Protein 5WTP (pdb70)

Foldseek 3Di:
DPDLDDDPVLQVVLQVLFQPQDDDPLDQAGDVVNVVSLLVSLVSCVVNQNWAKEKEFFAAPPDDQVSLQVSRQSNQVNSLVSSVVSPRDNVRYHYGYDRNPDFPADSPDDVRRSRRGTIHIGTD/DDDDPVLLVVLFVLQFPWDDDVLAQDTDPVSVVSLLVSLVSVVVCLPWAKEKEFEAAPPDDQVSQQVNRQSNSVNSLVVSVVSPRDNVRYHYGYDYHVDFPADSPDDVRRSRRGTIHIGTD/DLDDDPVLQVVLQVLQQPFDDDVLALDTDPVNVVSLLVNLVSCVSRLPWAKEKEFFAADPDDQVSQQVRRQSNQVSSLVVSVVVPRDSVSYHGGYPRNPDFPADSPDDVRRSSRGTIHIGTD

Structure (mmCIF, N/CA/C/O backbone):
data_5WTP
#
_entry.id   5WTP
#
_cell.length_a   130.366
_cell.length_b   130.366
_cell.length_c   56.531
_cell.angle_alpha   90.00
_cell.angle_beta   90.00
_cell.angle_gamma   90.00
#
_symmetry.space_group_name_H-M   'P 4 21 2'
#
loop_
_entity.id
_entity.type
_entity.pdbx_description
1 polymer 'OmpA family protein'
2 non-polymer 'SULFATE ION'
3 water water
#
loop_
_atom_site.group_PDB
_atom_site.id
_atom_site.type_symbol
_atom_site.label_atom_id
_atom_site.label_alt_id
_atom_site.label_comp_id
_atom_site.label_asym_id
_atom_site.label_entity_id
_atom_site.label_seq_id
_atom_site.pdbx_PDB_ins_code
_atom_site.Cartn_x
_atom_site.Cartn_y
_atom_site.Cartn_z
_atom_site.occupancy
_atom_site.B_iso_or_equiv
_atom_site.auth_seq_id
_atom_site.auth_comp_id
_atom_site.auth_asym_id
_atom_site.auth_atom_id
_atom_site.pdbx_PDB_model_num
ATOM 1 N N . GLY A 1 1 ? 51.874 -36.406 5.193 1.00 50.97 331 GLY A N 1
ATOM 2 C CA . GLY A 1 1 ? 53.231 -36.331 4.684 1.00 55.48 331 GLY A CA 1
ATOM 3 C C . GLY A 1 1 ? 54.254 -36.629 5.763 1.00 52.80 331 GLY A C 1
ATOM 4 O O . GLY A 1 1 ? 53.912 -37.186 6.808 1.00 52.45 331 GLY A O 1
ATOM 5 N N . SER A 1 2 ? 55.506 -36.245 5.524 1.00 40.41 332 SER A N 1
ATOM 6 C CA . SER A 1 2 ? 56.590 -36.590 6.436 1.00 38.09 332 SER A CA 1
ATOM 7 C C . SER A 1 2 ? 56.637 -35.679 7.658 1.00 35.80 332 SER A C 1
ATOM 8 O O . SER A 1 2 ? 57.503 -35.840 8.518 1.00 25.63 332 SER A O 1
ATOM 11 N N . GLU A 1 3 ? 55.717 -34.719 7.727 1.00 27.27 333 GLU A N 1
ATOM 12 C CA . GLU A 1 3 ? 55.615 -33.831 8.883 1.00 25.42 333 GLU A CA 1
ATOM 13 C C . GLU A 1 3 ? 54.374 -34.156 9.698 1.00 28.35 333 GLU A C 1
ATOM 14 O O . GLU A 1 3 ? 53.264 -34.188 9.168 1.00 38.45 333 GLU A O 1
ATOM 20 N N . PHE A 1 4 ? 54.569 -34.396 10.989 1.00 25.41 334 PHE A N 1
ATOM 21 C CA . PHE A 1 4 ? 53.463 -34.683 11.899 1.00 30.88 334 PHE A CA 1
ATOM 22 C C . PHE A 1 4 ? 52.494 -33.503 11.977 1.00 32.51 334 PHE A C 1
ATOM 23 O O . PHE A 1 4 ? 51.274 -33.679 12.010 1.00 27.65 334 PHE A O 1
ATOM 31 N N . GLU A 1 5 ? 53.053 -32.298 11.986 1.00 29.10 335 GLU A N 1
ATOM 32 C CA . GLU A 1 5 ? 52.270 -31.073 12.097 1.00 30.08 335 GLU A CA 1
ATOM 33 C C . GLU A 1 5 ? 52.706 -30.049 11.055 1.00 26.39 335 GLU A C 1
ATOM 34 O O . GLU A 1 5 ? 53.865 -30.034 10.643 1.00 30.10 335 GLU A O 1
ATOM 40 N N . PRO A 1 6 ? 51.776 -29.187 10.622 1.00 26.79 336 PRO A N 1
ATOM 41 C CA . PRO A 1 6 ? 52.156 -28.116 9.697 1.00 26.93 336 PRO A CA 1
ATOM 42 C C . PRO A 1 6 ? 53.202 -27.188 10.319 1.00 28.08 336 PRO A C 1
ATOM 43 O O . PRO A 1 6 ? 53.115 -26.912 11.514 1.00 31.42 336 PRO A O 1
ATOM 47 N N . ASP A 1 7 ? 54.178 -26.730 9.540 1.00 24.63 337 ASP A N 1
ATOM 48 C CA . ASP A 1 7 ? 55.150 -25.772 10.065 1.00 31.28 337 ASP A CA 1
ATOM 49 C C . ASP A 1 7 ? 54.501 -24.393 10.189 1.00 31.07 337 ASP A C 1
ATOM 50 O O . ASP A 1 7 ? 53.320 -24.237 9.889 1.00 28.20 337 ASP A O 1
ATOM 55 N N . GLU A 1 8 ? 55.270 -23.401 10.631 1.00 32.36 338 GLU A N 1
ATOM 56 C CA . GLU A 1 8 ? 54.721 -22.070 10.883 1.00 35.91 338 GLU A CA 1
ATOM 57 C C . GLU A 1 8 ? 54.135 -21.440 9.619 1.00 32.91 338 GLU A C 1
ATOM 58 O O . GLU A 1 8 ? 53.045 -20.870 9.648 1.00 29.66 338 GLU A O 1
ATOM 64 N N . LYS A 1 9 ? 54.861 -21.553 8.512 1.00 33.55 339 LYS A N 1
ATOM 65 C CA . LYS A 1 9 ? 54.387 -21.055 7.227 1.00 30.87 339 LYS A CA 1
ATOM 66 C C . LYS A 1 9 ? 53.089 -21.738 6.801 1.00 31.44 339 LYS A C 1
ATOM 67 O O . LYS A 1 9 ? 52.153 -21.079 6.351 1.00 29.38 339 LYS A O 1
ATOM 73 N N . GLU A 1 10 ? 53.033 -23.058 6.948 1.00 28.19 340 GLU A N 1
ATOM 74 C CA . GLU A 1 10 ? 51.830 -23.804 6.598 1.00 28.40 340 GLU A CA 1
ATOM 75 C C . GLU A 1 10 ? 50.664 -23.417 7.504 1.00 23.79 340 GLU A C 1
ATOM 76 O O . GLU A 1 10 ? 49.535 -23.287 7.041 1.00 24.26 340 GLU A O 1
ATOM 82 N N . GLN A 1 11 ? 50.938 -23.240 8.793 1.00 22.91 341 GLN A N 1
ATOM 83 C CA . GLN A 1 11 ? 49.915 -22.781 9.731 1.00 22.08 341 GLN A CA 1
ATOM 84 C C . GLN A 1 11 ? 49.369 -21.405 9.345 1.00 27.45 341 GLN A C 1
ATOM 85 O O . GLN A 1 11 ? 48.161 -21.172 9.402 1.00 27.14 341 GLN A O 1
ATOM 91 N N . LYS A 1 12 ? 50.263 -20.501 8.952 1.00 25.77 342 LYS A N 1
ATOM 92 C CA . LYS A 1 12 ? 49.864 -19.175 8.487 1.00 22.79 342 LYS A CA 1
ATOM 93 C C . LYS A 1 12 ? 48.983 -19.259 7.247 1.00 27.90 342 LYS A C 1
ATOM 94 O O . LYS A 1 12 ? 47.940 -18.609 7.174 1.00 23.83 342 LYS A O 1
ATOM 100 N N . GLN A 1 13 ? 49.407 -20.065 6.278 1.00 24.64 343 GLN A N 1
ATOM 101 C CA . GLN A 1 13 ? 48.662 -20.223 5.034 1.00 29.12 343 GLN A CA 1
ATOM 102 C C . GLN A 1 13 ? 47.273 -20.798 5.302 1.00 28.62 343 GLN A C 1
ATOM 103 O O . GLN A 1 13 ? 46.299 -20.432 4.649 1.00 23.86 343 GLN A O 1
ATOM 109 N N . LEU A 1 14 ? 47.193 -21.687 6.283 1.00 22.99 344 LEU A N 1
ATOM 110 C CA . LEU A 1 14 ? 45.927 -22.290 6.678 1.00 25.30 344 LEU A CA 1
ATOM 111 C C . LEU A 1 14 ? 44.942 -21.229 7.175 1.00 23.69 344 LEU A C 1
ATOM 112 O O . LEU A 1 14 ? 43.755 -21.250 6.840 1.00 26.14 344 LEU A O 1
ATOM 117 N N . ASN A 1 15 ? 45.442 -20.287 7.964 1.00 20.18 345 ASN A N 1
ATOM 118 C CA . ASN A 1 15 ? 44.579 -19.241 8.496 1.00 21.53 345 ASN A CA 1
ATOM 119 C C . ASN A 1 15 ? 44.273 -18.172 7.457 1.00 23.65 345 ASN A C 1
ATOM 120 O O . ASN A 1 15 ? 43.233 -17.520 7.524 1.00 28.31 345 ASN A O 1
ATOM 125 N N . GLN A 1 16 ? 45.173 -18.003 6.493 1.00 20.68 346 GLN A N 1
ATOM 126 C CA . GLN A 1 16 ? 44.890 -17.155 5.344 1.00 24.83 346 GLN A CA 1
ATOM 127 C C . GLN A 1 16 ? 43.712 -17.715 4.545 1.00 20.81 346 GLN A C 1
ATOM 128 O O . GLN A 1 16 ? 42.875 -16.958 4.062 1.00 25.58 346 GLN A O 1
ATOM 134 N N . TYR A 1 17 ? 43.653 -19.036 4.400 1.00 22.33 347 TYR A N 1
ATOM 135 C CA . TYR A 1 17 ? 42.497 -19.670 3.772 1.00 22.76 347 TYR A CA 1
ATOM 136 C C . TYR A 1 17 ? 41.248 -19.422 4.607 1.00 22.73 347 TYR A C 1
ATOM 137 O O . TYR A 1 17 ? 40.205 -19.020 4.086 1.00 28.22 347 TYR A O 1
ATOM 146 N N . ALA A 1 18 ? 41.375 -19.666 5.908 1.00 20.11 348 ALA A N 1
ATOM 147 C CA . ALA A 1 18 ? 40.248 -19.623 6.827 1.00 20.95 348 ALA A CA 1
ATOM 148 C C . ALA A 1 18 ? 39.630 -18.228 6.939 1.00 25.10 348 ALA A C 1
ATOM 149 O O . ALA A 1 18 ? 38.438 -18.099 7.207 1.00 26.07 348 ALA A O 1
ATOM 151 N N . LYS A 1 19 ? 40.427 -17.185 6.730 1.00 24.11 349 LYS A N 1
ATOM 152 C CA . LYS A 1 19 ? 39.893 -15.832 6.847 1.00 34.61 349 LYS A CA 1
ATOM 153 C C . LYS A 1 19 ? 39.035 -15.465 5.636 1.00 32.26 349 LYS A C 1
ATOM 154 O O . LYS A 1 19 ? 38.326 -14.461 5.658 1.00 31.09 349 LYS A O 1
ATOM 160 N N . THR A 1 20 ? 39.081 -16.284 4.589 1.00 33.31 350 THR A N 1
ATOM 161 C CA . THR A 1 20 ? 38.217 -16.045 3.435 1.00 34.08 350 THR A CA 1
ATOM 162 C C . THR A 1 20 ? 36.861 -16.733 3.605 1.00 32.79 350 THR A C 1
ATOM 163 O O . THR A 1 20 ? 35.958 -16.536 2.794 1.00 34.34 350 THR A O 1
ATOM 167 N N . ILE A 1 21 ? 36.716 -17.534 4.660 1.00 35.39 351 ILE A N 1
ATOM 168 C CA . ILE A 1 21 ? 35.420 -18.136 4.971 1.00 30.34 351 ILE A CA 1
ATOM 169 C C . ILE A 1 21 ? 34.463 -17.060 5.462 1.00 33.93 351 ILE A C 1
ATOM 170 O O . ILE A 1 21 ? 34.648 -16.494 6.539 1.00 33.03 351 ILE A O 1
ATOM 175 N N . LEU A 1 22 ? 33.438 -16.777 4.670 1.00 38.43 352 LEU A N 1
ATOM 176 C CA . LEU A 1 22 ? 32.560 -15.659 4.968 1.00 41.34 352 LEU A CA 1
ATOM 177 C C . LEU A 1 22 ? 31.155 -16.113 5.331 1.00 35.55 352 LEU A C 1
ATOM 178 O O . LEU A 1 22 ? 30.671 -17.136 4.850 1.00 40.05 352 LEU A O 1
ATOM 183 N N . PHE A 1 23 ? 30.518 -15.339 6.201 1.00 34.17 353 PHE A N 1
ATOM 184 C CA . PHE A 1 23 ? 29.142 -15.578 6.603 1.00 32.28 353 PHE A CA 1
ATOM 185 C C . PHE A 1 23 ? 28.326 -14.311 6.393 1.00 39.95 353 PHE A C 1
ATOM 186 O O . PHE A 1 23 ? 28.856 -13.204 6.474 1.00 44.66 353 PHE A O 1
ATOM 194 N N . ASP A 1 24 ? 27.037 -14.473 6.123 1.00 40.31 354 ASP A N 1
ATOM 195 C CA . ASP A 1 24 ? 26.131 -13.333 6.090 1.00 36.55 354 ASP A CA 1
ATOM 196 C C . ASP A 1 24 ? 25.973 -12.800 7.506 1.00 37.39 354 ASP A C 1
ATOM 197 O O . ASP A 1 24 ? 26.090 -13.559 8.467 1.00 28.24 354 ASP A O 1
ATOM 202 N N . THR A 1 25 ? 25.728 -11.499 7.635 1.00 35.59 355 THR A N 1
ATOM 203 C CA . THR A 1 25 ? 25.597 -10.875 8.949 1.00 35.44 355 THR A CA 1
ATOM 204 C C . THR A 1 25 ? 24.510 -11.552 9.779 1.00 32.09 355 THR A C 1
ATOM 205 O O . THR A 1 25 ? 23.388 -11.742 9.313 1.00 33.11 355 THR A O 1
ATOM 209 N N . GLY A 1 26 ? 24.855 -11.939 11.003 1.00 28.09 356 GLY A N 1
ATOM 210 C CA . GLY A 1 26 ? 23.902 -12.570 11.894 1.00 26.57 356 GLY A CA 1
ATOM 211 C C . GLY A 1 26 ? 23.534 -13.993 11.512 1.00 28.13 356 GLY A C 1
ATOM 212 O O . GLY A 1 26 ? 22.606 -14.570 12.072 1.00 27.98 356 GLY A O 1
ATOM 213 N N . LYS A 1 27 ? 24.265 -14.570 10.564 1.00 26.65 357 LYS A N 1
ATOM 214 C CA . LYS A 1 27 ? 23.963 -15.925 10.107 1.00 27.06 357 LYS A CA 1
ATOM 215 C C . LYS A 1 27 ? 25.157 -16.855 10.302 1.00 26.50 357 LYS A C 1
ATOM 216 O O . LYS A 1 27 ? 26.299 -16.402 10.344 1.00 30.94 357 LYS A O 1
ATOM 222 N N . ALA A 1 28 ? 24.888 -18.153 10.415 1.00 23.40 358 ALA A N 1
ATOM 223 C CA . ALA A 1 28 ? 25.944 -19.145 10.626 1.00 25.56 358 ALA A CA 1
ATOM 224 C C . ALA A 1 28 ? 25.911 -20.232 9.554 1.00 26.78 358 ALA A C 1
ATOM 225 O O . ALA A 1 28 ? 26.352 -21.356 9.775 1.00 26.81 358 ALA A O 1
ATOM 227 N N . THR A 1 29 ? 25.382 -19.889 8.387 1.00 30.93 359 THR A N 1
ATOM 228 C CA . THR A 1 29 ? 25.314 -20.830 7.278 1.00 31.70 359 THR A CA 1
ATOM 229 C C . THR A 1 29 ? 26.547 -20.703 6.385 1.00 28.40 359 THR A C 1
ATOM 230 O O . THR A 1 29 ? 26.949 -19.600 6.035 1.00 35.30 359 THR A O 1
ATOM 234 N N . ILE A 1 30 ? 27.152 -21.830 6.030 1.00 29.24 360 ILE A N 1
ATOM 235 C CA . ILE A 1 30 ? 28.262 -21.822 5.080 1.00 30.51 360 ILE A CA 1
ATOM 236 C C . ILE A 1 30 ? 27.777 -21.400 3.698 1.00 30.79 360 ILE A C 1
ATOM 237 O O . ILE A 1 30 ? 26.935 -22.068 3.103 1.00 35.11 360 ILE A O 1
ATOM 242 N N . LYS A 1 31 ? 28.299 -20.285 3.196 1.00 31.81 361 LYS A N 1
ATOM 243 C CA . LYS A 1 31 ? 27.962 -19.819 1.855 1.00 34.97 361 LYS A CA 1
ATOM 244 C C . LYS A 1 31 ? 28.705 -20.652 0.813 1.00 33.11 361 LYS A C 1
ATOM 245 O O . LYS A 1 31 ? 29.764 -21.205 1.102 1.00 31.13 361 LYS A O 1
ATOM 251 N N . PHE A 1 32 ? 28.156 -20.747 -0.395 1.00 37.78 362 PHE A N 1
ATOM 252 C CA . PHE A 1 32 ? 28.727 -21.645 -1.393 1.00 38.03 362 PHE A CA 1
ATOM 253 C C . PHE A 1 32 ? 30.120 -21.203 -1.840 1.00 42.95 362 PHE A C 1
ATOM 254 O O . PHE A 1 32 ? 30.930 -22.037 -2.228 1.00 39.18 362 PHE A O 1
ATOM 262 N N . GLN A 1 33 ? 30.407 -19.905 -1.774 1.00 38.24 363 GLN A N 1
ATOM 263 C CA . GLN A 1 33 ? 31.722 -19.399 -2.168 1.00 38.60 363 GLN A CA 1
ATOM 264 C C . GLN A 1 33 ? 32.821 -19.928 -1.254 1.00 50.78 363 GLN A C 1
ATOM 265 O O . GLN A 1 33 ? 33.989 -19.960 -1.630 1.00 53.14 363 GLN A O 1
ATOM 271 N N . SER A 1 34 ? 32.433 -20.330 -0.048 1.00 47.94 364 SER A N 1
ATOM 272 C CA . SER A 1 34 ? 33.367 -20.892 0.916 1.00 47.25 364 SER A CA 1
ATOM 273 C C . SER A 1 34 ? 33.680 -22.358 0.625 1.00 52.57 364 SER A C 1
ATOM 274 O O . SER A 1 34 ? 34.604 -22.923 1.204 1.00 56.08 364 SER A O 1
ATOM 277 N N . ALA A 1 35 ? 32.908 -22.974 -0.265 1.00 56.20 365 ALA A N 1
ATOM 278 C CA . ALA A 1 35 ? 33.051 -24.401 -0.544 1.00 52.15 365 ALA A CA 1
ATOM 279 C C . ALA A 1 35 ? 34.444 -24.740 -1.052 1.00 55.16 365 ALA A C 1
ATOM 280 O O . ALA A 1 35 ? 35.109 -25.620 -0.506 1.00 53.02 365 ALA A O 1
ATOM 282 N N . GLU A 1 36 ? 34.880 -24.033 -2.092 1.00 51.53 366 GLU A N 1
ATOM 283 C CA . GLU A 1 36 ? 36.196 -24.259 -2.679 1.00 46.42 366 GLU A CA 1
ATOM 284 C C . GLU A 1 36 ? 37.321 -24.127 -1.659 1.00 38.98 366 GLU A C 1
ATOM 285 O O . GLU A 1 36 ? 38.205 -24.984 -1.592 1.00 38.22 366 GLU A O 1
ATOM 291 N N . VAL A 1 37 ? 37.298 -23.060 -0.865 1.00 31.07 367 VAL A N 1
ATOM 292 C CA . VAL A 1 37 ? 38.394 -22.834 0.072 1.00 38.15 367 VAL A CA 1
ATOM 293 C C . VAL A 1 37 ? 38.346 -23.861 1.208 1.00 26.43 367 VAL A C 1
ATOM 294 O O . VAL A 1 37 ? 39.388 -24.282 1.716 1.00 27.37 367 VAL A O 1
ATOM 298 N N . LEU A 1 38 ? 37.142 -24.297 1.574 1.00 28.89 368 LEU A N 1
ATOM 299 C CA . LEU A 1 38 ? 36.992 -25.341 2.581 1.00 29.04 368 LEU A CA 1
ATOM 300 C C . LEU A 1 38 ? 37.506 -26.664 2.039 1.00 27.02 368 LEU A C 1
ATOM 301 O O . LEU A 1 38 ? 38.155 -27.423 2.754 1.00 28.50 368 LEU A O 1
ATOM 306 N N . ASN A 1 39 ? 37.224 -26.936 0.768 1.00 29.01 369 ASN A N 1
ATOM 307 C CA . ASN A 1 39 ? 37.751 -28.136 0.122 1.00 27.71 369 ASN A CA 1
ATOM 308 C C . ASN A 1 39 ? 39.281 -28.112 0.093 1.00 33.91 369 ASN A C 1
ATOM 309 O O . ASN A 1 39 ? 39.936 -29.140 0.270 1.00 28.06 369 ASN A O 1
ATOM 314 N N . GLN A 1 40 ? 39.844 -26.926 -0.117 1.00 28.60 370 GLN A N 1
ATOM 315 C CA . GLN A 1 40 ? 41.292 -26.756 -0.093 1.00 33.61 370 GLN A CA 1
ATOM 316 C C . GLN A 1 40 ? 41.847 -26.958 1.314 1.00 27.28 370 GLN A C 1
ATOM 317 O O . GLN A 1 40 ? 42.912 -27.545 1.491 1.00 31.28 370 GLN A O 1
ATOM 323 N N . ILE A 1 41 ? 41.121 -26.474 2.314 1.00 25.34 371 ILE A N 1
ATOM 324 C CA . ILE A 1 41 ? 41.530 -26.653 3.703 1.00 21.87 371 ILE A CA 1
ATOM 325 C C . ILE A 1 41 ? 41.512 -28.137 4.076 1.00 22.32 371 ILE A C 1
ATOM 326 O O . ILE A 1 41 ? 42.399 -28.621 4.775 1.00 27.57 371 ILE A O 1
ATOM 331 N N . ILE A 1 42 ? 40.502 -28.850 3.592 1.00 21.61 372 ILE A N 1
ATOM 332 C CA . ILE A 1 42 ? 40.430 -30.301 3.742 1.00 23.03 372 ILE A CA 1
ATOM 333 C C . ILE A 1 42 ? 41.682 -30.966 3.165 1.00 31.23 372 ILE A C 1
ATOM 334 O O . ILE A 1 42 ? 42.257 -31.873 3.772 1.00 29.13 372 ILE A O 1
ATOM 339 N N . ASN A 1 43 ? 42.106 -30.500 1.995 1.00 34.42 373 ASN A N 1
ATOM 340 C CA . ASN A 1 43 ? 43.308 -31.026 1.356 1.00 31.38 373 ASN A CA 1
ATOM 341 C C . ASN A 1 43 ? 44.529 -30.855 2.245 1.00 29.66 373 ASN A C 1
ATOM 342 O O . ASN A 1 43 ? 45.359 -31.758 2.357 1.00 33.80 373 ASN A O 1
ATOM 347 N N . VAL A 1 44 ? 44.636 -29.690 2.877 1.00 27.44 374 VAL A N 1
ATOM 348 C CA . VAL A 1 44 ? 45.777 -29.398 3.736 1.00 29.65 374 VAL A CA 1
ATOM 349 C C . VAL A 1 44 ? 45.720 -30.240 5.010 1.00 29.04 374 VAL A C 1
ATOM 350 O O . VAL A 1 44 ? 46.718 -30.838 5.410 1.00 30.14 374 VAL A O 1
ATOM 354 N N . LEU A 1 45 ? 44.546 -30.309 5.625 1.00 23.22 375 LEU A N 1
ATOM 355 C CA . LEU A 1 45 ? 44.380 -31.061 6.866 1.00 26.21 375 LEU A CA 1
ATOM 356 C C . LEU A 1 45 ? 44.663 -32.550 6.674 1.00 28.94 375 LEU A C 1
ATOM 357 O O . LEU A 1 45 ? 45.179 -33.212 7.575 1.00 33.47 375 LEU A O 1
ATOM 362 N N . LYS A 1 46 ? 44.333 -33.061 5.491 1.00 31.43 376 LYS A N 1
ATOM 363 C CA . LYS A 1 46 ? 44.560 -34.464 5.155 1.00 31.92 376 LYS A CA 1
ATOM 364 C C . LYS A 1 46 ? 46.040 -34.835 5.051 1.00 31.78 376 LYS A C 1
ATOM 365 O O . LYS A 1 46 ? 46.384 -36.012 5.080 1.00 33.48 376 LYS A O 1
ATOM 371 N N . LYS A 1 47 ? 46.906 -33.835 4.916 1.00 30.16 377 LYS A N 1
ATOM 372 C CA . LYS A 1 47 ? 48.348 -34.075 4.848 1.00 33.22 377 LYS A CA 1
ATOM 373 C C . LYS A 1 47 ? 48.934 -34.313 6.235 1.00 37.11 377 LYS A C 1
ATOM 374 O O . LYS A 1 47 ? 50.056 -34.798 6.377 1.00 52.34 377 LYS A O 1
ATOM 380 N N . TYR A 1 48 ? 48.164 -33.969 7.259 1.00 32.78 378 TYR A N 1
ATOM 381 C CA . TYR A 1 48 ? 48.602 -34.115 8.641 1.00 34.33 378 TYR A CA 1
ATOM 382 C C . TYR A 1 48 ? 47.549 -34.860 9.456 1.00 30.53 378 TYR A C 1
ATOM 383 O O . TYR A 1 48 ? 46.974 -34.297 10.390 1.00 28.32 378 TYR A O 1
ATOM 392 N N . PRO A 1 49 ? 47.314 -36.141 9.119 1.00 33.40 379 PRO A N 1
ATOM 393 C CA . PRO A 1 49 ? 46.169 -36.903 9.637 1.00 34.98 379 PRO A CA 1
ATOM 394 C C . PRO A 1 49 ? 46.174 -37.122 11.149 1.00 36.72 379 PRO A C 1
ATOM 395 O O . PRO A 1 49 ? 45.142 -37.495 11.705 1.00 39.90 379 PRO A O 1
ATOM 399 N N . ASN A 1 50 ? 47.306 -36.904 11.806 1.00 32.82 380 ASN A N 1
ATOM 400 C CA . ASN A 1 50 ? 47.371 -37.135 13.245 1.00 25.58 380 ASN A CA 1
ATOM 401 C C . ASN A 1 50 ? 47.541 -35.860 14.057 1.00 26.52 380 ASN A C 1
ATOM 402 O O . ASN A 1 50 ? 47.718 -35.911 15.276 1.00 32.86 380 ASN A O 1
ATOM 407 N N . SER A 1 51 ? 47.490 -34.716 13.383 1.00 22.91 381 SER A N 1
ATOM 408 C CA . SER A 1 51 ? 47.489 -33.442 14.087 1.00 33.99 381 SER A CA 1
ATOM 409 C C . SER A 1 51 ? 46.054 -33.040 14.411 1.00 31.82 381 SER A C 1
ATOM 410 O O . SER A 1 51 ? 45.113 -33.430 13.714 1.00 34.75 381 SER A O 1
ATOM 413 N N . ARG A 1 52 ? 45.885 -32.276 15.482 1.00 29.42 382 ARG A N 1
ATOM 414 C CA . ARG A 1 52 ? 44.561 -31.837 15.893 1.00 23.19 382 ARG A CA 1
ATOM 415 C C . ARG A 1 52 ? 44.429 -30.337 15.704 1.00 23.44 382 ARG A C 1
ATOM 416 O O . ARG A 1 52 ? 45.409 -29.603 15.798 1.00 21.11 382 ARG A O 1
ATOM 424 N N . PHE A 1 53 ? 43.219 -29.881 15.410 1.00 16.79 383 PHE A N 1
ATOM 425 C CA . PHE A 1 53 ? 43.007 -28.465 15.140 1.00 15.97 383 PHE A CA 1
ATOM 426 C C . PHE A 1 53 ? 41.797 -27.912 15.870 1.00 20.93 383 PHE A C 1
ATOM 427 O O . PHE A 1 53 ? 40.773 -28.587 16.013 1.00 18.04 383 PHE A O 1
ATOM 435 N N . ARG A 1 54 ? 41.932 -26.675 16.335 1.00 24.72 384 ARG A N 1
ATOM 436 C CA . ARG A 1 54 ? 40.816 -25.959 16.922 1.00 24.40 384 ARG A CA 1
ATOM 437 C C . ARG A 1 54 ? 40.263 -24.957 15.920 1.00 23.95 384 ARG A C 1
ATOM 438 O O . ARG A 1 54 ? 40.945 -24.019 15.508 1.00 20.45 384 ARG A O 1
ATOM 446 N N . ILE A 1 55 ? 39.023 -25.176 15.513 1.00 21.62 385 ILE A N 1
ATOM 447 C CA . ILE A 1 55 ? 38.349 -24.236 14.642 1.00 18.93 385 ILE A CA 1
ATOM 448 C C . ILE A 1 55 ? 37.730 -23.140 15.496 1.00 19.75 385 ILE A C 1
ATOM 449 O O . ILE A 1 55 ? 36.921 -23.413 16.381 1.00 22.29 385 ILE A O 1
ATOM 454 N N . GLU A 1 56 ? 38.133 -21.902 15.240 1.00 15.32 386 GLU A N 1
ATOM 455 C CA . GLU A 1 56 ? 37.725 -20.782 16.076 1.00 18.28 386 GLU A CA 1
ATOM 456 C C . GLU A 1 56 ? 36.834 -19.797 15.337 1.00 20.59 386 GLU A C 1
ATOM 457 O O . GLU A 1 56 ? 37.136 -19.396 14.214 1.00 23.12 386 GLU A O 1
ATOM 463 N N . GLY A 1 57 ? 35.743 -19.396 15.981 1.00 21.67 387 GLY A N 1
ATOM 464 C CA . GLY A 1 57 ? 34.887 -18.354 15.442 1.00 17.04 387 GLY A CA 1
ATOM 465 C C . GLY A 1 57 ? 35.073 -17.050 16.195 1.00 20.79 387 GLY A C 1
ATOM 466 O O . GLY A 1 57 ? 34.964 -17.017 17.425 1.00 22.56 387 GLY A O 1
ATOM 467 N N . HIS A 1 58 ? 35.356 -15.979 15.453 1.00 19.78 388 HIS A N 1
ATOM 468 C CA . HIS A 1 58 ? 35.553 -14.649 16.030 1.00 24.25 388 HIS A CA 1
ATOM 469 C C . HIS A 1 58 ? 34.636 -13.619 15.381 1.00 20.32 388 HIS A C 1
ATOM 470 O O . HIS A 1 58 ? 34.443 -13.622 14.165 1.00 19.10 388 HIS A O 1
ATOM 477 N N . THR A 1 59 ? 34.094 -12.721 16.193 1.00 23.12 389 THR A N 1
ATOM 478 C CA . THR A 1 59 ? 33.287 -11.626 15.676 1.00 18.70 389 THR A CA 1
ATOM 479 C C . THR A 1 59 ? 33.949 -10.282 15.978 1.00 22.70 389 THR A C 1
ATOM 480 O O . THR A 1 59 ? 34.946 -10.227 16.700 1.00 23.20 389 THR A O 1
ATOM 484 N N . ASP A 1 60 ? 33.404 -9.198 15.427 1.00 21.07 390 ASP A N 1
ATOM 485 C CA . ASP A 1 60 ? 33.778 -7.869 15.904 1.00 22.76 390 ASP A CA 1
ATOM 486 C C . ASP A 1 60 ? 32.949 -7.583 17.160 1.00 25.69 390 ASP A C 1
ATOM 487 O O . ASP A 1 60 ? 32.121 -8.406 17.558 1.00 24.27 390 ASP A O 1
ATOM 492 N N . SER A 1 61 ? 33.167 -6.430 17.780 1.00 23.92 391 SER A N 1
ATOM 493 C CA . SER A 1 61 ? 32.556 -6.141 19.076 1.00 29.96 391 SER A CA 1
ATOM 494 C C . SER A 1 61 ? 31.157 -5.519 18.981 1.00 33.19 391 SER A C 1
ATOM 495 O O . SER A 1 61 ? 30.523 -5.257 20.006 1.00 33.37 391 SER A O 1
ATOM 498 N N . THR A 1 62 ? 30.676 -5.277 17.765 1.00 26.24 392 THR A N 1
ATOM 499 C CA . THR A 1 62 ? 29.335 -4.713 17.589 1.00 28.43 392 THR A CA 1
ATOM 500 C C . THR A 1 62 ? 28.271 -5.740 17.981 1.00 27.72 392 THR A C 1
ATOM 501 O O . THR A 1 62 ? 28.481 -6.943 17.837 1.00 26.34 392 THR A O 1
ATOM 505 N N . GLY A 1 63 ? 27.134 -5.261 18.477 1.00 29.59 393 GLY A N 1
ATOM 506 C CA . GLY A 1 63 ? 26.078 -6.143 18.944 1.00 35.71 393 GLY A CA 1
ATOM 507 C C . GLY A 1 63 ? 26.341 -6.690 20.339 1.00 36.85 393 GLY A C 1
ATOM 508 O O . GLY A 1 63 ? 27.410 -6.474 20.910 1.00 38.28 393 GLY A O 1
ATOM 509 N N . LYS A 1 64 ? 25.365 -7.403 20.892 1.00 39.72 394 LYS A N 1
ATOM 510 C CA . LYS A 1 64 ? 25.477 -7.915 22.254 1.00 33.01 394 LYS A CA 1
ATOM 511 C C . LYS A 1 64 ? 26.446 -9.087 22.339 1.00 35.66 394 LYS A C 1
ATOM 512 O O . LYS A 1 64 ? 26.443 -9.966 21.480 1.00 29.55 394 LYS A O 1
ATOM 518 N N . LYS A 1 65 ? 27.271 -9.081 23.384 1.00 30.53 395 LYS A N 1
ATOM 519 C CA . LYS A 1 65 ? 28.346 -10.055 23.528 1.00 31.95 395 LYS A CA 1
ATOM 520 C C . LYS A 1 65 ? 27.838 -11.490 23.532 1.00 26.21 395 LYS A C 1
ATOM 521 O O . LYS A 1 65 ? 28.393 -12.342 22.841 1.00 27.82 395 LYS A O 1
ATOM 527 N N . ALA A 1 66 ? 26.779 -11.749 24.296 1.00 24.05 396 ALA A N 1
ATOM 528 C CA . ALA A 1 66 ? 26.219 -13.097 24.398 1.00 30.21 396 ALA A CA 1
ATOM 529 C C . ALA A 1 66 ? 25.770 -13.623 23.034 1.00 30.87 396 ALA A C 1
ATOM 530 O O . ALA A 1 66 ? 25.968 -14.799 22.719 1.00 29.76 396 ALA A O 1
ATOM 532 N N . LYS A 1 67 ? 25.174 -12.751 22.225 1.00 27.81 397 LYS A N 1
ATOM 533 C CA . LYS A 1 67 ? 24.746 -13.142 20.885 1.00 26.54 397 LYS A CA 1
ATOM 534 C C . LYS A 1 67 ? 25.956 -13.409 19.992 1.00 21.77 397 LYS A C 1
ATOM 535 O O . LYS A 1 67 ? 25.950 -14.351 19.200 1.00 25.14 397 LYS A O 1
ATOM 541 N N . ASN A 1 68 ? 26.988 -12.577 20.121 1.00 20.47 398 ASN A N 1
ATOM 542 C CA . ASN A 1 68 ? 28.240 -12.794 19.401 1.00 19.67 398 ASN A CA 1
ATOM 543 C C . ASN A 1 68 ? 28.871 -14.132 19.759 1.00 19.43 398 ASN A C 1
ATOM 544 O O . ASN A 1 68 ? 29.413 -14.814 18.888 1.00 22.99 398 ASN A O 1
ATOM 549 N N . MET A 1 69 ? 28.807 -14.503 21.038 1.00 23.35 399 MET A N 1
ATOM 550 C CA . MET A 1 69 ? 29.351 -15.783 21.488 1.00 24.86 399 MET A CA 1
ATOM 551 C C . MET A 1 69 ? 28.639 -16.943 20.793 1.00 24.51 399 MET A C 1
ATOM 552 O O . MET A 1 69 ? 29.283 -17.824 20.232 1.00 22.30 399 MET A O 1
ATOM 557 N N . ILE A 1 70 ? 27.309 -16.938 20.844 1.00 25.83 400 ILE A N 1
ATOM 558 C CA . ILE A 1 70 ? 26.513 -18.013 20.260 1.00 25.26 400 ILE A CA 1
ATOM 559 C C . ILE A 1 70 ? 26.752 -18.120 18.757 1.00 25.56 400 ILE A C 1
ATOM 560 O O . ILE A 1 70 ? 27.005 -19.206 18.235 1.00 17.66 400 ILE A O 1
ATOM 565 N N . LEU A 1 71 ? 26.690 -16.979 18.077 1.00 18.39 401 LEU A N 1
ATOM 566 C CA . LEU A 1 71 ? 26.917 -16.914 16.640 1.00 22.35 401 LEU A CA 1
ATOM 567 C C . LEU A 1 71 ? 28.300 -17.450 16.244 1.00 21.95 401 LEU A C 1
ATOM 568 O O . LEU A 1 71 ? 28.421 -18.240 15.304 1.00 18.68 401 LEU A O 1
ATOM 573 N N . SER A 1 72 ? 29.335 -17.027 16.966 1.00 26.13 402 SER A N 1
ATOM 574 C CA . SER A 1 72 ? 30.708 -17.427 16.643 1.00 21.74 402 SER A CA 1
ATOM 575 C C . SER A 1 72 ? 30.909 -18.921 16.881 1.00 21.82 402 SER A C 1
ATOM 576 O O . SER A 1 72 ? 31.587 -19.591 16.104 1.00 22.27 402 SER A O 1
ATOM 579 N N . GLN A 1 73 ? 30.314 -19.434 17.955 1.00 22.93 403 GLN A N 1
ATOM 580 C CA . GLN A 1 73 ? 30.335 -20.864 18.229 1.00 20.80 403 GLN A CA 1
ATOM 581 C C . GLN A 1 73 ? 29.661 -21.650 17.103 1.00 22.08 403 GLN A C 1
ATOM 582 O O . GLN A 1 73 ? 30.177 -22.671 16.647 1.00 26.81 403 GLN A O 1
ATOM 588 N N . ASN A 1 74 ? 28.508 -21.166 16.655 1.00 18.47 404 ASN A N 1
ATOM 589 C CA . ASN A 1 74 ? 27.729 -21.882 15.652 1.00 24.02 404 ASN A CA 1
ATOM 590 C C . ASN A 1 74 ? 28.375 -21.853 14.274 1.00 25.78 404 ASN A C 1
ATOM 591 O O . ASN A 1 74 ? 28.186 -22.783 13.489 1.00 17.91 404 ASN A O 1
ATOM 596 N N . ARG A 1 75 ? 29.129 -20.790 13.986 1.00 16.35 405 ARG A N 1
ATOM 597 C CA . ARG A 1 75 ? 29.886 -20.699 12.742 1.00 27.81 405 ARG A CA 1
ATOM 598 C C . ARG A 1 75 ? 31.054 -21.669 12.774 1.00 25.31 405 ARG A C 1
ATOM 599 O O . ARG A 1 75 ? 31.354 -22.317 11.774 1.00 18.92 405 ARG A O 1
ATOM 607 N N . ALA A 1 76 ? 31.712 -21.755 13.927 1.00 18.80 406 ALA A N 1
ATOM 608 C CA . ALA A 1 76 ? 32.812 -22.694 14.099 1.00 20.07 406 ALA A CA 1
ATOM 609 C C . ALA A 1 76 ? 32.307 -24.131 13.964 1.00 15.34 406 ALA A C 1
ATOM 610 O O . ALA A 1 76 ? 32.957 -24.962 13.333 1.00 17.54 406 ALA A O 1
ATOM 612 N N . ASP A 1 77 ? 31.149 -24.417 14.554 1.00 17.78 407 ASP A N 1
ATOM 613 C CA . ASP A 1 77 ? 30.559 -25.748 14.449 1.00 19.89 407 ASP A CA 1
ATOM 614 C C . ASP A 1 77 ? 30.204 -26.075 12.993 1.00 22.34 407 ASP A C 1
ATOM 615 O O . ASP A 1 77 ? 30.401 -27.200 12.530 1.00 22.58 407 ASP A O 1
ATOM 620 N N . ALA A 1 78 ? 29.686 -25.084 12.275 1.00 21.10 408 ALA A N 1
ATOM 621 C CA . ALA A 1 78 ? 29.321 -25.271 10.876 1.00 20.92 408 ALA A CA 1
ATOM 622 C C . ALA A 1 78 ? 30.550 -25.633 10.046 1.00 20.93 4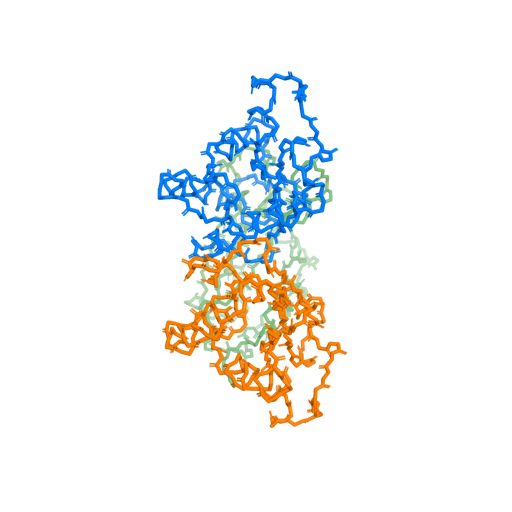08 ALA A C 1
ATOM 623 O O . ALA A 1 78 ? 30.497 -26.507 9.180 1.00 23.87 408 ALA A O 1
ATOM 625 N N . VAL A 1 79 ? 31.662 -24.967 10.331 1.00 22.38 409 VAL A N 1
ATOM 626 C CA . VAL A 1 79 ? 32.917 -25.264 9.651 1.00 25.09 409 VAL A CA 1
ATOM 627 C C . VAL A 1 79 ? 33.406 -26.674 9.989 1.00 22.11 409 VAL A C 1
ATOM 628 O O . VAL A 1 79 ? 33.828 -27.417 9.101 1.00 18.82 409 VAL A O 1
ATOM 632 N N . LYS A 1 80 ? 33.339 -27.042 11.267 1.00 19.23 410 LYS A N 1
ATOM 633 C CA . LYS A 1 80 ? 33.767 -28.372 11.702 1.00 20.34 410 LYS A CA 1
ATOM 634 C C . LYS A 1 80 ? 32.946 -29.471 11.037 1.00 22.41 410 LYS A C 1
ATOM 635 O O . LYS A 1 80 ? 33.496 -30.456 10.546 1.00 22.59 410 LYS A O 1
ATOM 641 N N . VAL A 1 81 ? 31.629 -29.300 11.032 1.00 21.17 411 VAL A N 1
ATOM 642 C CA . VAL A 1 81 ? 30.741 -30.284 10.433 1.00 21.48 411 VAL A CA 1
ATOM 643 C C . VAL A 1 81 ? 31.044 -30.453 8.942 1.00 22.78 411 VAL A C 1
ATOM 644 O O . VAL A 1 81 ? 31.060 -31.576 8.430 1.00 22.49 411 VAL A O 1
ATOM 648 N N . TYR A 1 82 ? 31.307 -29.342 8.257 1.00 18.45 412 TYR A N 1
ATOM 649 C CA . TYR A 1 82 ? 31.674 -29.395 6.850 1.00 20.10 412 TYR A CA 1
ATOM 650 C C . TYR A 1 82 ? 32.937 -30.227 6.653 1.00 25.07 412 TYR A C 1
ATOM 651 O O . TYR A 1 82 ? 32.986 -31.105 5.787 1.00 25.53 412 TYR A O 1
ATOM 660 N N . LEU A 1 83 ? 33.954 -29.940 7.460 1.00 23.63 413 LEU A N 1
ATOM 661 C CA . LEU A 1 83 ? 35.223 -30.651 7.380 1.00 21.94 413 LEU A CA 1
ATOM 662 C C . LEU A 1 83 ? 35.039 -32.143 7.654 1.00 24.04 413 LEU A C 1
ATOM 663 O O . LEU A 1 83 ? 35.652 -32.982 6.999 1.00 20.90 413 LEU A O 1
ATOM 668 N N . ILE A 1 84 ? 34.189 -32.467 8.621 1.00 25.20 414 ILE A N 1
ATOM 669 C CA . ILE A 1 84 ? 33.924 -33.862 8.944 1.00 25.95 414 ILE A CA 1
ATOM 670 C C . ILE A 1 84 ? 33.249 -34.574 7.770 1.00 28.68 414 ILE A C 1
ATOM 671 O O . ILE A 1 84 ? 33.637 -35.683 7.408 1.00 30.43 414 ILE A O 1
ATOM 676 N N . GLN A 1 85 ? 32.253 -33.926 7.169 1.00 27.76 415 GLN A N 1
ATOM 677 C CA . GLN A 1 85 ? 31.564 -34.489 6.008 1.00 30.81 415 GLN A CA 1
ATOM 678 C C . GLN A 1 85 ? 32.510 -34.638 4.824 1.00 28.59 415 GLN A C 1
ATOM 679 O O . GLN A 1 85 ? 32.317 -35.501 3.974 1.00 33.94 415 GLN A O 1
ATOM 685 N N . GLY A 1 86 ? 33.527 -33.784 4.777 1.00 31.67 416 GLY A N 1
ATOM 686 C CA . GLY A 1 86 ? 34.519 -33.819 3.719 1.00 33.12 416 GLY A CA 1
ATOM 687 C C . GLY A 1 86 ? 35.632 -34.835 3.928 1.00 35.49 416 GLY A C 1
ATOM 688 O O . GLY A 1 86 ? 36.587 -34.877 3.152 1.00 35.43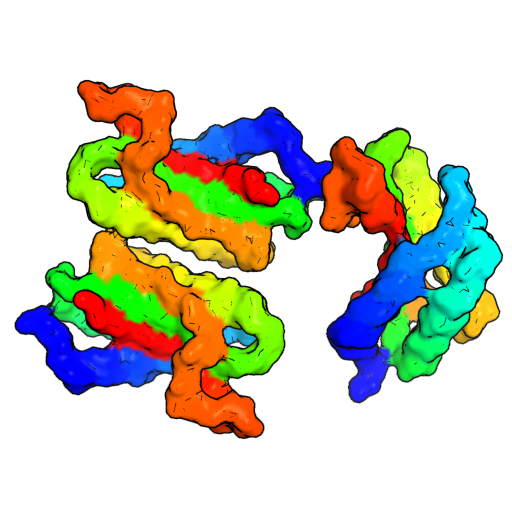 416 GLY A O 1
ATOM 689 N N . GLY A 1 87 ? 35.528 -35.643 4.979 1.00 30.36 417 GLY A N 1
ATOM 690 C CA . GLY A 1 87 ? 36.456 -36.742 5.172 1.00 26.63 417 GLY A CA 1
ATOM 691 C C . GLY A 1 87 ? 37.444 -36.617 6.319 1.00 28.20 417 GLY A C 1
ATOM 692 O O . GLY A 1 87 ? 38.195 -37.557 6.599 1.00 29.82 417 GLY A O 1
ATOM 693 N N . ILE A 1 88 ? 37.460 -35.470 6.989 1.00 26.93 418 ILE A N 1
ATOM 694 C CA . ILE A 1 88 ? 38.347 -35.290 8.137 1.00 26.34 418 ILE A CA 1
ATOM 695 C C . ILE A 1 88 ? 37.825 -36.058 9.353 1.00 27.55 418 ILE A C 1
ATOM 696 O O . ILE A 1 88 ? 36.635 -36.009 9.660 1.00 23.76 418 ILE A O 1
ATOM 701 N N . ASP A 1 89 ? 38.716 -36.776 10.033 1.00 26.10 419 ASP A N 1
ATOM 702 C CA . ASP A 1 89 ? 38.349 -37.507 11.245 1.00 30.53 419 ASP A CA 1
ATOM 703 C C . ASP A 1 89 ? 37.808 -36.559 12.315 1.00 26.82 419 ASP A C 1
ATOM 704 O O . ASP A 1 89 ? 38.450 -35.569 12.666 1.00 24.00 419 ASP A 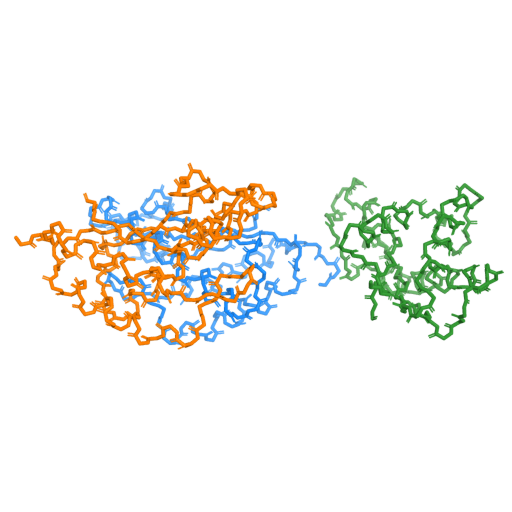O 1
ATOM 709 N N . ALA A 1 90 ? 36.623 -36.872 12.826 1.00 29.83 420 ALA A N 1
ATOM 710 C CA . ALA A 1 90 ? 35.955 -36.032 13.814 1.00 32.67 420 ALA A CA 1
ATOM 711 C C . ALA A 1 90 ? 36.791 -35.841 15.083 1.00 40.97 420 ALA A C 1
ATOM 712 O O . ALA A 1 90 ? 36.778 -34.765 15.688 1.00 43.33 420 ALA A O 1
ATOM 714 N N . GLY A 1 91 ? 37.523 -36.881 15.475 1.00 35.09 421 GLY A N 1
ATOM 715 C CA . GLY A 1 91 ? 38.331 -36.838 16.682 1.00 29.45 421 GLY A CA 1
ATOM 716 C C . GLY A 1 91 ? 39.502 -35.868 16.620 1.00 30.85 421 GLY A C 1
ATOM 717 O O . GLY A 1 91 ? 40.103 -35.561 17.647 1.00 33.29 421 GLY A O 1
ATOM 718 N N . ARG A 1 92 ? 39.824 -35.392 15.418 1.00 31.16 422 ARG A N 1
ATOM 719 C CA . ARG A 1 92 ? 40.932 -34.455 15.211 1.00 29.14 422 ARG A CA 1
ATOM 720 C C . ARG A 1 92 ? 40.544 -33.002 15.459 1.00 25.41 422 ARG A C 1
ATOM 721 O O . ARG A 1 92 ? 41.411 -32.131 15.535 1.00 27.01 422 ARG A O 1
ATOM 729 N N . LEU A 1 93 ? 39.247 -32.731 15.541 1.00 24.03 423 LEU A N 1
ATOM 730 C CA . LEU A 1 93 ? 38.770 -31.355 15.471 1.00 21.33 423 LEU A CA 1
ATOM 731 C C . LEU A 1 93 ? 38.002 -30.893 16.700 1.00 21.92 423 LEU A C 1
ATOM 732 O O . LEU A 1 93 ? 37.182 -31.625 17.250 1.00 25.28 423 LEU A O 1
ATOM 737 N N . GLU A 1 94 ? 38.285 -29.664 17.119 1.00 21.50 424 GLU A N 1
ATOM 738 C CA . GLU A 1 94 ? 37.480 -28.974 18.117 1.00 25.27 424 GLU A CA 1
ATOM 739 C C . GLU A 1 94 ? 36.958 -27.688 17.486 1.00 25.72 424 GLU A C 1
ATOM 740 O O . GLU A 1 94 ? 37.610 -27.120 16.608 1.00 27.00 424 GLU A O 1
ATOM 746 N N . SER A 1 95 ? 35.782 -27.238 17.910 1.00 19.56 425 SER A N 1
ATOM 747 C CA . SER A 1 95 ? 35.275 -25.948 17.453 1.00 22.38 425 SER A CA 1
ATOM 748 C C . SER A 1 95 ? 34.851 -25.100 18.649 1.00 20.70 425 SER A C 1
ATOM 749 O O . SER A 1 95 ? 34.187 -25.580 19.570 1.00 17.21 425 SER A O 1
ATOM 752 N N . GLN A 1 96 ? 35.237 -23.831 18.618 1.00 21.56 426 GLN A N 1
ATOM 753 C CA . GLN A 1 96 ? 35.046 -22.943 19.757 1.00 24.75 426 GLN A CA 1
ATOM 754 C C . GLN A 1 96 ? 34.803 -21.505 19.309 1.00 24.00 426 GLN A C 1
ATOM 755 O O . GLN A 1 96 ? 35.568 -20.964 18.510 1.00 17.56 426 GLN A O 1
ATOM 761 N N . GLY A 1 97 ? 33.743 -20.889 19.828 1.00 23.20 427 GLY A N 1
ATOM 762 C CA . GLY A 1 97 ? 33.465 -19.496 19.541 1.00 19.40 427 GLY A CA 1
ATOM 763 C C . GLY A 1 97 ? 34.093 -18.595 20.586 1.00 22.17 427 GLY A C 1
ATOM 764 O O . GLY A 1 97 ? 34.077 -18.917 21.772 1.00 23.90 427 GLY A O 1
ATOM 765 N N . PHE A 1 98 ? 34.659 -17.473 20.153 1.00 23.95 428 PHE A N 1
ATOM 766 C CA . PHE A 1 98 ? 35.280 -16.536 21.085 1.00 20.51 428 PHE A CA 1
ATOM 767 C C . PHE A 1 98 ? 34.533 -15.212 21.132 1.00 19.67 428 PHE A C 1
ATOM 768 O O . PHE A 1 98 ? 34.884 -14.328 21.911 1.00 22.01 428 PHE A O 1
ATOM 776 N N . GLY A 1 99 ? 33.496 -15.080 20.309 1.00 21.56 429 GLY A N 1
ATOM 777 C CA . GLY A 1 99 ? 32.791 -13.817 20.192 1.00 20.36 429 GLY A CA 1
ATOM 778 C C . GLY A 1 99 ? 33.765 -12.704 19.839 1.00 19.99 429 GLY A C 1
ATOM 779 O O . GLY A 1 99 ? 34.577 -12.853 18.930 1.00 23.30 429 GLY A O 1
ATOM 780 N N . PRO A 1 100 ? 33.700 -11.585 20.568 1.00 18.24 430 PRO A N 1
ATOM 781 C CA . PRO A 1 100 ? 34.590 -10.446 20.339 1.00 20.69 430 PRO A CA 1
ATOM 782 C C . PRO A 1 100 ? 35.787 -10.428 21.293 1.00 22.46 430 PRO A C 1
ATOM 783 O O . PRO A 1 100 ? 36.455 -9.402 21.404 1.00 22.93 430 PRO A O 1
ATOM 787 N N . GLU A 1 101 ? 36.049 -11.544 21.967 1.00 20.02 431 GLU A N 1
ATOM 788 C CA . GLU A 1 101 ? 37.008 -11.570 23.074 1.00 29.41 431 GLU A CA 1
ATOM 789 C C . GLU A 1 101 ? 38.472 -11.522 22.646 1.00 27.49 431 GLU A C 1
ATOM 790 O O . GLU A 1 101 ? 39.333 -11.154 23.441 1.00 27.02 431 GLU A O 1
ATOM 796 N N . LYS A 1 102 ? 38.755 -11.889 21.400 1.00 27.87 432 LYS A N 1
ATOM 797 C CA . LYS A 1 102 ? 40.130 -11.929 20.916 1.00 27.29 432 LYS A CA 1
ATOM 798 C C . LYS A 1 102 ? 40.332 -11.083 19.662 1.00 29.95 432 LYS A C 1
ATOM 799 O O . LYS A 1 102 ? 40.540 -11.626 18.576 1.00 25.25 432 LYS A O 1
ATOM 805 N N . PRO A 1 103 ? 40.289 -9.749 19.803 1.00 29.89 433 PRO A N 1
ATOM 806 C CA . PRO A 1 103 ? 40.472 -8.900 18.622 1.00 28.11 433 PRO A CA 1
ATOM 807 C C . PRO A 1 103 ? 41.917 -8.909 18.142 1.00 25.56 433 PRO A C 1
ATOM 808 O O . PRO A 1 103 ? 42.831 -9.062 18.952 1.00 28.53 433 PRO A O 1
ATOM 812 N N . ILE A 1 104 ? 42.122 -8.762 16.840 1.00 27.10 434 ILE A N 1
ATOM 813 C CA . ILE A 1 104 ? 43.470 -8.590 16.315 1.00 29.85 434 ILE A CA 1
ATOM 814 C C . ILE A 1 104 ? 43.656 -7.153 15.836 1.00 31.34 434 ILE A C 1
ATOM 815 O O . ILE A 1 104 ? 44.753 -6.745 15.466 1.00 27.82 434 ILE A O 1
ATOM 820 N N . ALA A 1 105 ? 42.571 -6.385 15.863 1.00 27.51 435 ALA A N 1
ATOM 821 C CA . ALA A 1 105 ? 42.614 -4.977 15.485 1.00 26.97 435 ALA A CA 1
ATOM 822 C C . ALA A 1 105 ? 41.516 -4.198 16.204 1.00 25.34 435 ALA A C 1
ATOM 823 O O . ALA A 1 105 ? 40.694 -4.776 16.915 1.00 27.42 435 ALA A O 1
ATOM 825 N N . SER A 1 106 ? 41.504 -2.886 16.001 1.00 25.51 436 SER A N 1
ATOM 826 C CA . SER A 1 106 ? 40.527 -2.007 16.630 1.00 29.15 436 SER A CA 1
ATOM 827 C C . SER A 1 106 ? 39.108 -2.263 16.123 1.00 28.68 436 SER A C 1
ATOM 828 O O . SER A 1 106 ? 38.896 -2.560 14.951 1.00 27.87 436 SER A O 1
ATOM 831 N N . ASN A 1 107 ? 38.135 -2.150 17.015 1.00 31.10 437 ASN A N 1
ATOM 832 C CA . ASN A 1 107 ? 36.739 -2.269 16.624 1.00 23.97 437 ASN A CA 1
ATOM 833 C C . ASN A 1 107 ? 36.120 -0.913 16.301 1.00 24.65 437 ASN A C 1
ATOM 834 O O . ASN A 1 107 ? 34.917 -0.814 16.063 1.00 26.57 437 ASN A O 1
ATOM 839 N N . LYS A 1 108 ? 36.945 0.129 16.290 1.00 24.30 438 LYS A N 1
ATOM 840 C CA . LYS A 1 108 ? 36.438 1.489 16.136 1.00 28.87 438 LYS A CA 1
ATOM 841 C C . LYS A 1 108 ? 36.299 1.926 14.678 1.00 28.08 438 LYS A C 1
ATOM 842 O O . LYS A 1 108 ? 35.829 3.023 14.402 1.00 26.67 438 LYS A O 1
ATOM 848 N N . ASN A 1 109 ? 36.707 1.074 13.743 1.00 28.62 439 ASN A N 1
ATOM 849 C CA . ASN A 1 109 ? 36.488 1.370 12.329 1.00 30.30 439 ASN A CA 1
ATOM 850 C C . ASN A 1 109 ? 36.271 0.104 11.506 1.00 26.19 439 ASN A C 1
ATOM 851 O O . ASN A 1 109 ? 36.507 -1.001 11.991 1.00 28.35 439 ASN A O 1
ATOM 856 N N . LYS A 1 110 ? 35.824 0.273 10.265 1.00 30.86 440 LYS A N 1
ATOM 857 C CA . LYS A 1 110 ? 35.492 -0.857 9.394 1.00 31.13 440 LYS A CA 1
ATOM 858 C C . LYS A 1 110 ? 36.684 -1.769 9.100 1.00 23.04 440 LYS A C 1
ATOM 859 O O . LYS A 1 110 ? 36.547 -2.989 9.111 1.00 25.05 440 LYS A O 1
ATOM 865 N N . LYS A 1 111 ? 37.840 -1.173 8.827 1.00 24.44 441 LYS A N 1
ATOM 866 C CA . LYS A 1 111 ? 39.039 -1.938 8.497 1.00 27.68 441 LYS A CA 1
ATOM 867 C C . LYS A 1 111 ? 39.405 -2.924 9.603 1.00 28.09 441 LYS A C 1
ATOM 868 O O . LYS A 1 111 ? 39.686 -4.093 9.336 1.00 32.61 441 LYS A O 1
ATOM 874 N N . GLY A 1 112 ? 39.380 -2.451 10.845 1.00 24.87 442 GLY A N 1
ATOM 875 C CA . GLY A 1 112 ? 39.731 -3.281 11.981 1.00 21.38 442 GLY A CA 1
ATOM 876 C C . GLY A 1 112 ? 38.698 -4.355 12.288 1.00 21.75 442 GLY A C 1
ATOM 877 O O . GLY A 1 112 ? 39.048 -5.490 12.610 1.00 23.86 442 GLY A O 1
ATOM 878 N N . ARG A 1 113 ? 37.422 -4.000 12.192 1.00 23.38 443 ARG A N 1
ATOM 879 C CA . ARG A 1 113 ? 36.358 -4.958 12.465 1.00 26.03 443 ARG A CA 1
ATOM 880 C C . ARG A 1 113 ? 36.340 -6.074 11.423 1.00 19.33 443 ARG A C 1
ATOM 881 O O . ARG A 1 113 ? 35.982 -7.214 11.728 1.00 25.49 443 ARG A O 1
ATOM 889 N N . GLU A 1 114 ? 36.724 -5.741 10.194 1.00 24.59 444 GLU A N 1
ATOM 890 C CA . GLU A 1 114 ? 36.826 -6.736 9.127 1.00 31.17 444 GLU A CA 1
ATOM 891 C C . GLU A 1 114 ? 37.917 -7.747 9.453 1.00 31.48 444 GLU A C 1
ATOM 892 O O . GLU A 1 114 ? 37.774 -8.943 9.187 1.00 28.92 444 GLU A O 1
ATOM 898 N N . LEU A 1 115 ? 39.007 -7.257 10.036 1.00 24.88 445 LEU A N 1
ATOM 899 C CA . LEU A 1 115 ? 40.082 -8.127 10.492 1.00 24.05 445 LEU A CA 1
ATOM 900 C C . LEU A 1 115 ? 39.623 -8.978 11.671 1.00 23.43 445 LEU A C 1
ATOM 901 O O . LEU A 1 115 ? 40.003 -10.146 11.783 1.00 22.85 445 LEU A O 1
ATOM 906 N N . ASN A 1 116 ? 38.803 -8.399 12.547 1.00 18.90 446 ASN A N 1
ATOM 907 C CA . ASN A 1 116 ? 38.328 -9.131 13.725 1.00 20.50 446 ASN A CA 1
ATOM 908 C C . ASN A 1 116 ? 37.339 -10.238 13.382 1.00 26.00 446 ASN A C 1
ATOM 909 O O . ASN A 1 116 ? 37.336 -11.290 14.021 1.00 24.52 446 ASN A O 1
ATOM 914 N N . ARG A 1 117 ? 36.497 -10.000 12.382 1.00 27.51 447 ARG A N 1
ATOM 915 C CA . ARG A 1 117 ? 35.589 -11.032 11.898 1.00 23.16 447 ARG A CA 1
ATOM 916 C C . ARG A 1 117 ? 36.393 -12.088 11.158 1.00 19.29 447 ARG A C 1
ATOM 917 O O . ARG A 1 117 ? 36.890 -11.848 10.058 1.00 23.13 447 ARG A O 1
ATOM 925 N N . ARG A 1 118 ? 36.526 -13.261 11.761 1.00 16.62 448 ARG A N 1
ATOM 926 C CA . ARG A 1 118 ? 37.328 -14.307 11.152 1.00 21.09 448 ARG A CA 1
ATOM 927 C C . ARG A 1 118 ? 37.010 -15.691 11.690 1.00 24.31 448 ARG A C 1
ATOM 928 O O . ARG A 1 118 ? 36.552 -15.855 12.823 1.00 19.57 448 ARG A O 1
ATOM 936 N N . VAL A 1 119 ? 37.263 -16.684 10.849 1.00 26.62 449 VAL A N 1
ATOM 937 C CA . VAL A 1 119 ? 37.412 -18.052 11.297 1.00 21.43 449 VAL A CA 1
ATOM 938 C C . VAL A 1 119 ? 38.905 -18.338 11.346 1.00 19.03 449 VAL A C 1
ATOM 939 O O . VAL A 1 119 ? 39.636 -17.969 10.425 1.00 24.02 449 VAL A O 1
ATOM 943 N N . GLU A 1 120 ? 39.368 -18.959 12.423 1.00 18.03 450 GLU A N 1
ATOM 944 C CA . GLU A 1 120 ? 40.741 -19.452 12.457 1.00 19.70 450 GLU A CA 1
ATOM 945 C C . GLU A 1 120 ? 40.728 -20.963 12.623 1.00 19.47 450 GLU A C 1
ATOM 946 O O . GLU A 1 120 ? 39.761 -21.540 13.126 1.00 20.90 450 GLU A O 1
ATOM 952 N N . ILE A 1 121 ? 41.802 -21.599 12.179 1.00 21.81 451 ILE A N 1
ATOM 953 C CA . ILE A 1 121 ? 41.969 -23.031 12.340 1.00 20.13 451 ILE A CA 1
ATOM 954 C C . ILE A 1 121 ? 43.384 -23.255 12.854 1.00 24.30 451 ILE A C 1
ATOM 955 O O . ILE A 1 121 ? 44.350 -23.219 12.090 1.00 25.64 451 ILE A O 1
ATOM 960 N N . ASN A 1 122 ? 43.500 -23.454 14.162 1.00 22.49 452 ASN A N 1
ATOM 961 C CA . ASN A 1 122 ? 44.798 -23.448 14.820 1.00 20.29 452 ASN A CA 1
ATOM 962 C C . ASN A 1 122 ? 45.237 -24.815 15.310 1.00 20.75 452 ASN A C 1
ATOM 963 O O . ASN A 1 122 ? 44.447 -25.581 15.870 1.00 24.15 452 ASN A O 1
ATOM 968 N N . LEU A 1 123 ? 46.510 -25.109 15.085 1.00 21.13 453 LEU A N 1
ATOM 969 C CA . LEU A 1 123 ? 47.125 -26.330 15.575 1.00 25.65 453 LEU A CA 1
ATOM 970 C C . LEU A 1 123 ? 47.006 -26.416 17.092 1.00 27.22 453 LEU A C 1
ATOM 971 O O . LEU A 1 123 ? 47.331 -25.465 17.798 1.00 24.42 453 LEU A O 1
ATOM 976 N N . ILE A 1 124 ? 46.522 -27.553 17.581 1.00 24.18 454 ILE A N 1
ATOM 977 C CA . ILE A 1 124 ? 46.447 -27.818 19.015 1.00 29.12 454 ILE A CA 1
ATOM 978 C C . ILE A 1 124 ? 47.642 -28.651 19.434 1.00 30.64 454 ILE A C 1
ATOM 979 O O . ILE A 1 124 ? 47.739 -29.814 19.045 1.00 34.77 454 ILE A O 1
ATOM 984 N N . PHE B 1 4 ? 3.154 -18.590 23.964 1.00 50.45 334 PHE B N 1
ATOM 985 C CA . PHE B 1 4 ? 3.806 -18.680 22.664 1.00 48.69 334 PHE B CA 1
ATOM 986 C C . PHE B 1 4 ? 5.114 -19.456 22.746 1.00 55.62 334 PHE B C 1
ATOM 987 O O . PHE B 1 4 ? 5.917 -19.449 21.813 1.00 53.10 334 PHE B O 1
ATOM 995 N N . GLU B 1 5 ? 5.324 -20.119 23.877 1.00 52.90 335 GLU B N 1
ATOM 996 C CA . GLU B 1 5 ? 6.362 -21.133 23.988 1.00 54.67 335 GLU B CA 1
ATOM 997 C C . GLU B 1 5 ? 5.737 -22.468 23.623 1.00 51.01 335 GLU B C 1
ATOM 998 O O . GLU B 1 5 ? 4.519 -22.619 23.706 1.00 54.43 335 GLU B O 1
ATOM 1004 N N . PRO B 1 6 ? 6.559 -23.4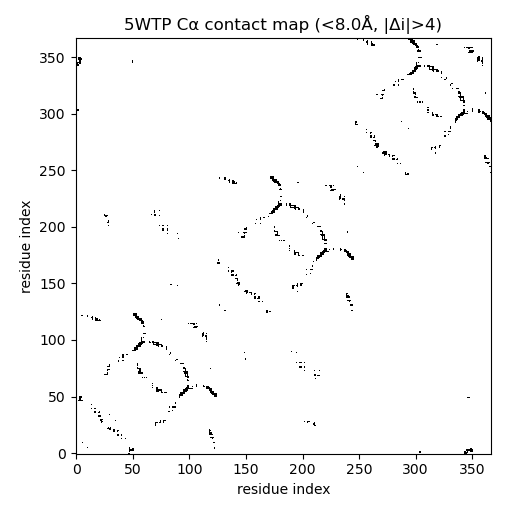43 23.214 1.00 45.04 336 PRO B N 1
ATOM 1005 C CA . PRO B 1 6 ? 5.978 -24.778 23.063 1.00 45.42 336 PRO B CA 1
ATOM 1006 C C . PRO B 1 6 ? 5.460 -25.289 24.405 1.00 49.59 336 PRO B C 1
ATOM 1007 O O . PRO B 1 6 ? 6.195 -25.268 25.393 1.00 50.06 336 PRO B O 1
ATOM 1011 N N . ASP B 1 7 ? 4.206 -25.724 24.452 1.00 49.97 337 ASP B N 1
ATOM 1012 C CA . ASP B 1 7 ? 3.683 -26.296 25.683 1.00 53.80 337 ASP B CA 1
ATOM 1013 C C . ASP B 1 7 ? 4.309 -27.669 25.909 1.00 57.67 337 ASP B C 1
ATOM 1014 O O . ASP B 1 7 ? 5.117 -28.130 25.100 1.00 47.46 337 ASP B O 1
ATOM 1019 N N . GLU B 1 8 ? 3.936 -28.313 27.009 1.00 53.06 338 GLU B N 1
ATOM 1020 C CA . GLU B 1 8 ? 4.562 -29.567 27.418 1.00 57.04 338 GLU B CA 1
ATOM 1021 C C . GLU B 1 8 ? 4.428 -30.662 26.365 1.00 55.06 338 GLU B C 1
ATOM 1022 O O . GLU B 1 8 ? 5.370 -31.412 26.118 1.00 52.92 338 GLU B O 1
ATOM 1024 N N . LYS B 1 9 ? 3.260 -30.749 25.740 1.00 60.31 339 LYS B N 1
ATOM 1025 C CA . LYS B 1 9 ? 3.005 -31.807 24.772 1.00 60.35 339 LYS B CA 1
ATOM 1026 C C . LYS B 1 9 ? 3.811 -31.585 23.498 1.00 53.84 339 LYS B C 1
ATOM 1027 O O . LYS B 1 9 ? 4.255 -32.541 22.866 1.00 51.63 339 LYS B O 1
ATOM 1030 N N . GLU B 1 10 ? 3.997 -30.321 23.127 1.00 49.45 340 GLU B N 1
ATOM 1031 C CA . GLU B 1 10 ? 4.782 -29.975 21.947 1.00 46.07 340 GLU B CA 1
ATOM 1032 C C . GLU B 1 10 ? 6.248 -30.331 22.177 1.00 44.92 340 GLU B C 1
ATOM 1033 O O . GLU B 1 10 ? 6.887 -30.943 21.321 1.00 42.88 340 GLU B O 1
ATOM 1039 N N . GLN B 1 11 ? 6.770 -29.946 23.339 1.00 43.41 341 GLN B N 1
ATOM 1040 C CA . GLN B 1 11 ? 8.138 -30.279 23.722 1.00 41.73 341 GLN B CA 1
ATOM 1041 C C . GLN B 1 11 ? 8.341 -31.789 23.727 1.00 42.84 341 GLN B C 1
ATOM 1042 O O . GLN B 1 11 ? 9.404 -32.282 23.356 1.00 42.14 341 GLN B O 1
ATOM 1048 N N . LYS B 1 12 ? 7.313 -32.516 24.153 1.00 46.36 342 LYS B N 1
ATOM 1049 C CA . LYS B 1 12 ? 7.348 -33.971 24.133 1.00 48.45 342 LYS B CA 1
ATOM 1050 C C . LYS B 1 12 ? 7.410 -34.495 22.701 1.00 56.26 342 LYS B C 1
ATOM 1051 O O . LYS B 1 12 ? 8.220 -35.366 22.386 1.00 53.87 342 LYS B O 1
ATOM 1054 N N . GLN B 1 13 ? 6.558 -33.949 21.839 1.00 47.07 343 GLN B N 1
ATOM 1055 C CA . GLN B 1 13 ? 6.493 -34.376 20.447 1.00 46.55 343 GLN B CA 1
ATOM 1056 C C . GLN B 1 13 ? 7.807 -34.080 19.737 1.00 48.46 343 GLN B C 1
ATOM 1057 O O . GLN B 1 13 ? 8.270 -34.858 18.901 1.00 46.97 343 GLN B O 1
ATOM 1063 N N . LEU B 1 14 ? 8.404 -32.949 20.090 1.00 39.91 344 LEU B N 1
ATOM 1064 C CA . LEU B 1 14 ? 9.676 -32.533 19.523 1.00 42.77 344 LEU B CA 1
ATOM 1065 C C . LEU B 1 14 ? 10.756 -33.585 19.766 1.00 44.65 344 LEU B C 1
ATOM 1066 O O . LEU B 1 14 ? 11.583 -33.852 18.895 1.00 33.94 344 LEU B O 1
ATOM 1071 N N . ASN B 1 15 ? 10.726 -34.191 20.949 1.00 37.71 345 ASN B N 1
ATOM 1072 C CA . ASN B 1 15 ? 11.709 -35.201 21.317 1.00 37.71 345 ASN B CA 1
ATOM 1073 C C . ASN B 1 15 ? 11.373 -36.586 20.777 1.00 39.72 345 ASN B C 1
ATOM 1074 O O . ASN B 1 15 ? 12.266 -37.395 20.548 1.00 39.07 345 ASN B O 1
ATOM 1079 N N . GLN B 1 16 ? 10.089 -36.862 20.568 1.00 42.60 346 GLN B N 1
ATOM 1080 C CA . GLN B 1 16 ? 9.693 -38.092 19.887 1.00 45.12 346 GLN B CA 1
ATOM 1081 C C . GLN B 1 16 ? 10.252 -38.083 18.463 1.00 42.51 346 GLN B C 1
ATOM 1082 O O . GLN B 1 16 ? 10.670 -39.114 17.940 1.00 43.19 346 GLN B O 1
ATOM 1088 N N . TYR B 1 17 ? 10.268 -36.904 17.852 1.00 39.94 347 TYR B N 1
ATOM 1089 C CA . TYR B 1 17 ? 10.869 -36.722 16.534 1.00 46.19 347 TYR B CA 1
ATOM 1090 C C . TYR B 1 17 ? 12.385 -36.884 16.579 1.00 43.15 347 TYR B C 1
ATOM 1091 O O . TYR B 1 17 ? 12.967 -37.627 15.787 1.00 34.39 347 TYR B O 1
ATOM 1100 N N . ALA B 1 18 ? 13.013 -36.172 17.512 1.00 33.11 348 ALA B N 1
ATOM 1101 C CA . ALA B 1 18 ? 14.470 -36.099 17.599 1.00 31.00 348 ALA B CA 1
ATOM 1102 C C . ALA B 1 18 ? 15.118 -37.462 17.839 1.00 33.11 348 ALA B C 1
ATOM 1103 O O . ALA B 1 18 ? 16.264 -37.691 17.450 1.00 33.34 348 ALA B O 1
ATOM 1105 N N . LYS B 1 19 ? 14.387 -38.368 18.475 1.00 34.53 349 LYS B N 1
ATOM 1106 C CA . LYS B 1 19 ? 14.941 -39.681 18.781 1.00 50.77 349 LYS B CA 1
ATOM 1107 C C . LYS B 1 19 ? 14.954 -40.588 17.552 1.00 42.71 349 LYS B C 1
ATOM 1108 O O . LYS B 1 19 ? 15.613 -41.625 17.544 1.00 43.26 349 LYS B O 1
ATOM 1114 N N . THR B 1 20 ? 14.243 -40.185 16.506 1.00 45.18 350 THR B N 1
ATOM 1115 C CA . THR B 1 20 ? 14.209 -40.963 15.274 1.00 43.49 350 THR B CA 1
ATOM 1116 C C . THR B 1 20 ? 15.303 -40.524 14.308 1.00 39.13 350 THR B C 1
ATOM 1117 O O . THR B 1 20 ? 15.399 -41.042 13.197 1.00 44.53 350 THR B O 1
ATOM 1121 N N . ILE B 1 21 ? 16.126 -39.567 14.728 1.00 38.45 351 ILE B N 1
ATOM 1122 C CA . ILE B 1 21 ? 17.230 -39.114 13.890 1.00 40.24 351 ILE B CA 1
ATOM 1123 C C . ILE B 1 21 ? 18.309 -40.184 13.845 1.00 42.57 351 ILE B C 1
ATOM 1124 O O . ILE B 1 21 ? 18.735 -40.695 14.882 1.00 41.30 351 ILE B O 1
ATOM 1129 N N . LEU B 1 22 ? 18.750 -40.523 12.640 1.00 41.07 352 LEU B N 1
ATOM 1130 C CA . LEU B 1 22 ? 19.698 -41.610 12.465 1.00 40.61 352 LEU B CA 1
ATOM 1131 C C . LEU B 1 22 ? 21.095 -41.113 12.114 1.00 40.16 352 LEU B C 1
ATOM 1132 O O . LEU B 1 22 ? 21.258 -40.169 11.339 1.00 31.58 352 LEU B O 1
ATOM 1137 N N . PHE B 1 23 ? 22.093 -41.764 12.703 1.00 33.05 353 PHE B N 1
ATOM 1138 C CA . PHE B 1 23 ? 23.494 -41.521 12.382 1.00 38.21 353 PHE B CA 1
ATOM 1139 C C . PHE B 1 23 ? 24.144 -42.806 11.909 1.00 42.80 353 PHE B C 1
ATOM 1140 O O . PHE B 1 23 ? 23.695 -43.899 12.256 1.00 38.99 353 PHE B O 1
ATOM 1148 N N . ASP B 1 24 ? 25.201 -42.677 11.115 1.00 50.62 354 ASP B N 1
ATOM 1149 C CA . ASP B 1 24 ? 26.042 -43.825 10.815 1.00 56.76 354 ASP B CA 1
ATOM 1150 C C . ASP B 1 24 ? 26.646 -44.290 12.130 1.00 50.54 354 ASP B C 1
ATOM 1151 O O . ASP B 1 24 ? 27.053 -43.468 12.950 1.00 46.45 354 ASP B O 1
ATOM 1156 N N . THR B 1 25 ? 26.680 -45.600 12.337 1.00 50.20 355 THR B N 1
ATOM 1157 C CA . THR B 1 25 ? 27.134 -46.162 13.602 1.00 50.11 355 THR B CA 1
ATOM 1158 C C . THR B 1 25 ? 28.537 -45.681 13.964 1.00 49.42 355 THR B C 1
ATOM 1159 O O . THR B 1 25 ? 29.468 -45.796 13.167 1.00 46.55 355 THR B O 1
ATOM 1163 N N . GLY B 1 26 ? 28.666 -45.113 15.161 1.00 41.27 356 GLY B N 1
ATOM 1164 C CA . GLY B 1 26 ? 29.940 -44.623 15.653 1.00 39.81 356 GLY B CA 1
ATOM 1165 C C . GLY B 1 26 ? 30.386 -43.320 15.014 1.00 38.59 356 GLY B C 1
ATOM 1166 O O . GLY B 1 26 ? 31.506 -42.860 15.240 1.00 39.08 356 GLY B O 1
ATOM 1167 N N . LYS B 1 27 ? 29.508 -42.714 14.221 1.00 37.45 357 LYS B N 1
ATOM 1168 C CA . LYS B 1 27 ? 29.874 -41.527 13.459 1.00 37.06 357 LYS B CA 1
ATOM 1169 C C . LYS B 1 27 ? 28.872 -40.391 13.663 1.00 37.10 357 LYS B C 1
ATOM 1170 O O . LYS B 1 27 ? 27.752 -40.609 14.126 1.00 31.48 357 LYS B O 1
ATOM 1176 N N . ALA B 1 28 ? 29.287 -39.175 13.322 1.00 32.54 358 ALA B N 1
ATOM 1177 C CA . ALA B 1 28 ? 28.468 -37.998 13.580 1.00 43.51 358 ALA B CA 1
ATOM 1178 C C . ALA B 1 28 ? 27.790 -37.476 12.319 1.00 39.40 358 ALA B C 1
ATOM 1179 O O . ALA B 1 28 ? 27.155 -36.426 12.343 1.00 42.23 358 ALA B O 1
ATOM 1181 N N . THR B 1 29 ? 27.925 -38.205 11.219 1.00 39.79 359 THR B N 1
ATOM 1182 C CA . THR B 1 29 ? 27.244 -37.820 9.995 1.00 41.00 359 THR B CA 1
ATOM 1183 C C . THR B 1 29 ? 25.823 -38.376 9.993 1.00 40.08 359 THR B C 1
ATOM 1184 O O . THR B 1 29 ? 25.602 -39.545 10.298 1.00 40.59 359 THR B O 1
ATOM 1188 N N . ILE B 1 30 ? 24.869 -37.515 9.657 1.00 31.36 360 ILE B N 1
ATOM 1189 C CA . ILE B 1 30 ? 23.451 -37.853 9.651 1.00 34.96 360 ILE B CA 1
ATOM 1190 C C . ILE B 1 30 ? 23.078 -38.666 8.417 1.00 42.12 360 ILE B C 1
ATOM 1191 O O . ILE B 1 30 ? 23.444 -38.308 7.298 1.00 52.41 360 ILE B O 1
ATOM 1196 N N . LYS B 1 31 ? 22.357 -39.764 8.619 1.00 38.73 361 LYS B N 1
ATOM 1197 C CA . LYS B 1 31 ? 21.875 -40.559 7.497 1.00 46.14 361 LYS B CA 1
ATOM 1198 C C . LYS B 1 31 ? 20.805 -39.776 6.745 1.00 46.14 361 LYS B C 1
ATOM 1199 O O . LYS B 1 31 ? 19.957 -39.125 7.356 1.00 36.53 361 LYS B O 1
ATOM 1205 N N . PHE B 1 32 ? 20.854 -39.834 5.417 1.00 37.68 362 PHE B N 1
ATOM 1206 C CA . PHE B 1 32 ? 19.953 -39.048 4.578 1.00 40.59 362 PHE B CA 1
ATOM 1207 C C . PHE B 1 32 ? 18.493 -39.468 4.763 1.00 44.28 362 PHE B C 1
ATOM 1208 O O . PHE B 1 32 ? 17.580 -38.724 4.411 1.00 47.96 362 PHE B O 1
ATOM 1216 N N . GLN B 1 33 ? 18.284 -40.660 5.319 1.00 43.95 363 GLN B N 1
ATOM 1217 C CA . GLN B 1 33 ? 16.943 -41.154 5.620 1.00 38.68 363 GLN B CA 1
ATOM 1218 C C . GLN B 1 33 ? 16.254 -40.316 6.697 1.00 35.02 363 GLN B C 1
ATOM 1219 O O . GLN B 1 33 ? 15.035 -40.364 6.844 1.00 41.41 363 GLN B O 1
ATOM 1225 N N . SER B 1 34 ? 17.042 -39.554 7.451 1.00 34.14 364 SER B N 1
ATOM 1226 C CA . SER B 1 34 ? 16.516 -38.737 8.542 1.00 35.48 364 SER B CA 1
ATOM 1227 C C . SER B 1 34 ? 15.968 -37.395 8.066 1.00 35.01 364 SER B C 1
ATOM 1228 O O . SER B 1 34 ? 15.426 -36.628 8.862 1.00 35.03 364 SER B O 1
ATOM 1231 N N . ALA B 1 35 ? 16.113 -37.120 6.771 1.00 35.75 365 ALA B N 1
ATOM 1232 C CA . ALA B 1 35 ? 15.734 -35.831 6.200 1.00 35.69 365 ALA B CA 1
ATOM 1233 C C . ALA B 1 35 ? 14.272 -35.488 6.471 1.00 37.80 365 ALA B C 1
ATOM 1234 O O . ALA B 1 35 ? 13.955 -34.354 6.816 1.00 31.24 365 ALA B O 1
ATOM 1236 N N . GLU B 1 36 ? 13.391 -36.472 6.314 1.00 35.34 366 GLU B N 1
ATOM 1237 C CA . GLU B 1 36 ? 11.965 -36.277 6.556 1.00 38.69 366 GLU B CA 1
ATOM 1238 C C . GLU B 1 36 ? 11.678 -35.737 7.953 1.00 35.77 366 GLU B C 1
ATOM 1239 O O . GLU B 1 36 ? 11.088 -34.668 8.103 1.00 35.65 366 GLU B O 1
ATOM 1245 N N . VAL B 1 37 ? 12.096 -36.473 8.976 1.00 34.62 367 VAL B N 1
ATOM 1246 C CA . VAL B 1 37 ? 11.774 -36.077 10.339 1.00 37.88 367 VAL B CA 1
ATOM 1247 C C . VAL B 1 37 ? 12.478 -34.765 10.692 1.00 39.51 367 VAL B C 1
ATOM 1248 O O . VAL B 1 37 ? 11.948 -33.957 11.454 1.00 38.85 367 VAL B O 1
ATOM 1252 N N . LEU B 1 38 ? 13.652 -34.534 10.109 1.00 28.04 368 LEU B N 1
ATOM 1253 C CA . LEU B 1 38 ? 14.371 -33.286 10.341 1.00 30.70 368 LEU B CA 1
ATOM 1254 C C . LEU B 1 38 ? 13.593 -32.117 9.760 1.00 26.38 368 LEU B C 1
ATOM 1255 O O . LEU B 1 38 ? 13.517 -31.055 10.374 1.00 30.20 368 LEU B O 1
ATOM 1260 N N . ASN B 1 39 ? 13.007 -32.319 8.582 1.00 28.88 369 ASN B N 1
ATOM 1261 C CA . ASN B 1 39 ? 12.153 -31.301 7.980 1.00 37.86 369 ASN B CA 1
ATOM 1262 C C . ASN B 1 39 ? 10.965 -30.989 8.879 1.00 36.34 369 ASN B C 1
ATOM 1263 O O . ASN B 1 39 ? 10.571 -29.834 9.033 1.00 31.75 369 ASN B O 1
ATOM 1268 N N . GLN B 1 40 ? 10.402 -32.032 9.475 1.00 38.10 370 GLN B N 1
ATOM 1269 C CA . GLN B 1 40 ? 9.298 -31.870 10.405 1.00 39.14 370 GLN B CA 1
ATOM 1270 C C . GLN B 1 40 ? 9.747 -31.067 11.624 1.00 34.95 370 GLN B C 1
ATOM 1271 O O . GLN B 1 40 ? 9.047 -30.157 12.065 1.00 33.91 370 GLN B O 1
ATOM 1277 N N . ILE B 1 41 ? 10.927 -31.393 12.149 1.00 28.93 371 ILE B N 1
ATOM 1278 C CA . ILE B 1 41 ? 11.476 -30.702 13.312 1.00 26.80 371 ILE B CA 1
ATOM 1279 C C . ILE B 1 41 ? 11.675 -29.213 13.030 1.00 35.14 371 ILE B C 1
ATOM 1280 O O . ILE B 1 41 ? 11.336 -28.365 13.853 1.00 35.75 371 ILE B O 1
ATOM 1285 N N . ILE B 1 42 ? 12.214 -28.906 11.855 1.00 32.29 372 ILE B N 1
ATOM 1286 C CA . ILE B 1 42 ? 12.418 -27.527 11.427 1.00 28.29 372 ILE B CA 1
ATOM 1287 C C . ILE B 1 42 ? 11.102 -26.756 11.398 1.00 30.22 372 ILE B C 1
ATOM 1288 O O . ILE B 1 42 ? 11.024 -25.623 11.879 1.00 29.51 372 ILE B O 1
ATOM 1293 N N . ASN B 1 43 ? 10.068 -27.379 10.840 1.00 33.49 373 ASN B N 1
ATOM 1294 C CA . ASN B 1 43 ? 8.752 -26.755 10.758 1.00 37.62 373 ASN B CA 1
ATOM 1295 C C . ASN B 1 43 ? 8.144 -26.506 12.135 1.00 34.13 373 ASN B C 1
ATOM 1296 O O . ASN B 1 43 ? 7.502 -25.481 12.360 1.00 34.51 373 ASN B O 1
ATOM 1301 N N . VAL B 1 44 ? 8.350 -27.441 13.056 1.00 31.75 374 VAL B N 1
ATOM 1302 C CA . VAL B 1 44 ? 7.856 -27.271 14.416 1.00 40.10 374 VAL B CA 1
ATOM 1303 C C . VAL B 1 44 ? 8.598 -26.126 15.100 1.00 38.40 374 VAL B C 1
ATOM 1304 O O . VAL B 1 44 ? 7.994 -25.305 15.789 1.00 31.00 374 VAL B O 1
ATOM 1308 N N . LEU B 1 45 ? 9.907 -26.062 14.883 1.00 27.39 375 LEU B N 1
ATOM 1309 C CA . LEU B 1 45 ? 10.728 -25.031 15.500 1.00 25.82 375 LEU B CA 1
ATOM 1310 C C . LEU B 1 45 ? 10.403 -23.641 14.963 1.00 27.51 375 LEU B C 1
ATOM 1311 O O . LEU B 1 45 ? 10.555 -22.644 15.669 1.00 28.93 375 LEU B O 1
ATOM 1316 N N . LYS B 1 46 ? 9.950 -23.579 13.715 1.00 28.08 376 LYS B N 1
ATOM 1317 C CA . LYS B 1 46 ? 9.597 -22.305 13.101 1.00 32.00 376 LYS B CA 1
ATOM 1318 C C . LYS B 1 46 ? 8.286 -21.759 13.650 1.00 32.04 376 LYS B C 1
ATOM 1319 O O . LYS B 1 46 ? 7.922 -20.621 13.367 1.00 39.13 376 LYS B O 1
ATOM 1325 N N . LYS B 1 47 ? 7.590 -22.569 14.444 1.00 32.59 377 LYS B N 1
ATOM 1326 C CA . LYS B 1 47 ? 6.371 -22.125 15.117 1.00 44.92 377 LYS B CA 1
ATOM 1327 C C . LYS B 1 47 ? 6.694 -21.272 16.338 1.00 47.06 377 LYS B C 1
ATOM 1328 O O . LYS B 1 47 ? 5.802 -20.660 16.928 1.00 36.43 377 LYS B O 1
ATOM 1334 N N . TYR B 1 48 ? 7.968 -21.250 16.722 1.00 37.95 378 TYR B N 1
ATOM 1335 C CA . TYR B 1 48 ? 8.395 -20.553 17.933 1.00 31.68 378 TYR B CA 1
ATOM 1336 C C . TYR B 1 48 ? 9.653 -19.723 17.697 1.00 37.01 378 TYR B C 1
ATOM 1337 O O . TYR B 1 48 ? 10.718 -20.026 18.241 1.00 35.93 378 TYR B O 1
ATOM 1346 N N . PRO B 1 49 ? 9.528 -18.653 16.898 1.00 38.10 379 PRO B N 1
ATOM 1347 C CA . PRO B 1 49 ? 10.681 -17.850 16.481 1.00 34.08 379 PRO B CA 1
ATOM 1348 C C . PRO B 1 49 ? 11.404 -17.171 17.642 1.00 38.39 379 PRO B C 1
ATOM 1349 O O . PRO B 1 49 ? 12.553 -16.765 17.483 1.00 39.41 379 PRO B O 1
ATOM 1353 N N . ASN B 1 50 ? 10.748 -17.058 18.792 1.00 40.48 380 ASN B N 1
ATOM 1354 C CA . ASN B 1 50 ? 11.361 -16.399 19.939 1.00 47.32 380 ASN B CA 1
ATOM 1355 C C . ASN B 1 50 ? 11.821 -17.379 21.016 1.00 46.50 380 ASN B C 1
ATOM 1356 O O . ASN B 1 50 ? 12.246 -16.970 22.094 1.00 50.20 380 ASN B O 1
ATOM 1361 N N . SER B 1 51 ? 11.742 -18.671 20.720 1.00 37.05 381 SER B N 1
ATOM 1362 C CA . SER B 1 51 ? 12.162 -19.687 21.678 1.00 30.22 381 SER B CA 1
ATOM 1363 C C . SER B 1 51 ? 13.562 -20.196 21.371 1.00 29.30 381 SER B C 1
ATOM 1364 O O . SER B 1 51 ? 13.898 -20.461 20.217 1.00 32.20 381 SER B O 1
ATOM 1367 N N . ARG B 1 52 ? 14.374 -20.337 22.414 1.00 27.39 382 ARG B N 1
ATOM 1368 C CA . ARG B 1 52 ? 15.727 -20.856 22.268 1.00 24.02 382 ARG B CA 1
ATOM 1369 C C . ARG B 1 52 ? 15.760 -22.333 22.661 1.00 27.53 382 ARG B C 1
ATOM 1370 O O . ARG B 1 52 ? 15.078 -22.747 23.595 1.00 28.77 382 ARG B O 1
ATOM 1378 N N . PHE B 1 53 ? 16.543 -23.125 21.934 1.00 27.60 383 PHE B N 1
ATOM 1379 C CA . PHE B 1 53 ? 16.607 -24.567 22.161 1.00 27.22 383 PHE B CA 1
ATOM 1380 C C . PHE B 1 53 ? 18.043 -25.077 22.268 1.00 31.00 383 PHE B C 1
ATOM 1381 O O . PHE B 1 53 ? 18.963 -24.511 21.673 1.00 27.97 383 PHE B O 1
ATOM 1389 N N . ARG B 1 54 ? 18.227 -26.153 23.029 1.00 21.79 384 ARG B N 1
ATOM 1390 C CA . ARG B 1 54 ? 19.506 -26.847 23.067 1.00 21.70 384 ARG B CA 1
ATOM 1391 C C . ARG B 1 54 ? 19.365 -28.223 22.444 1.00 24.01 384 ARG B C 1
ATOM 1392 O O . ARG B 1 54 ? 18.519 -29.027 22.857 1.00 20.34 384 ARG B O 1
ATOM 1400 N N . ILE B 1 55 ? 20.190 -28.484 21.437 1.00 20.61 385 ILE B N 1
ATOM 1401 C CA . ILE B 1 55 ? 20.253 -29.802 20.831 1.00 18.65 385 ILE B CA 1
ATOM 1402 C C . ILE B 1 55 ? 21.219 -30.631 21.661 1.00 23.07 385 ILE B C 1
ATOM 1403 O O . ILE B 1 55 ? 22.370 -30.244 21.851 1.00 22.28 385 ILE B O 1
ATOM 1408 N N . GLU B 1 56 ? 20.749 -31.759 22.182 1.00 21.31 386 GLU B N 1
ATOM 1409 C CA . GLU B 1 56 ? 21.594 -32.578 23.051 1.00 24.38 386 GLU B CA 1
ATOM 1410 C C . GLU B 1 56 ? 21.869 -33.952 22.450 1.00 28.81 386 GLU B C 1
ATOM 1411 O O . GLU B 1 56 ? 20.964 -34.610 21.945 1.00 30.45 386 GLU B O 1
ATOM 1417 N N . GLY B 1 57 ? 23.125 -34.379 22.501 1.00 24.05 387 GLY B N 1
ATOM 1418 C CA . GLY B 1 57 ? 23.476 -35.716 22.066 1.00 22.24 387 GLY B CA 1
ATOM 1419 C C . GLY B 1 57 ? 23.666 -36.633 23.260 1.00 23.25 387 GLY B C 1
ATOM 1420 O O . GLY B 1 57 ? 24.250 -36.229 24.262 1.00 22.47 387 GLY B O 1
ATOM 1421 N N . HIS B 1 58 ? 23.170 -37.863 23.157 1.00 25.42 388 HIS B N 1
ATOM 1422 C CA . HIS B 1 58 ? 23.350 -38.857 24.214 1.00 26.32 388 HIS B CA 1
ATOM 1423 C C . HIS B 1 58 ? 23.768 -40.200 23.639 1.00 25.36 388 HIS B C 1
ATOM 1424 O O . HIS B 1 58 ? 23.344 -40.577 22.548 1.00 23.33 388 HIS B O 1
ATOM 1431 N N . THR B 1 59 ? 24.606 -40.918 24.377 1.00 28.97 389 THR B N 1
ATOM 1432 C CA . THR B 1 59 ? 25.016 -42.262 23.988 1.00 24.38 389 THR B CA 1
ATOM 1433 C C . THR B 1 59 ? 24.673 -43.249 25.098 1.00 30.39 389 THR B C 1
ATOM 1434 O O . THR B 1 59 ? 24.249 -42.839 26.184 1.00 31.44 389 THR B O 1
ATOM 1438 N N . ASP B 1 60 ? 24.858 -44.544 24.838 1.00 33.68 390 ASP B N 1
ATOM 1439 C CA . ASP B 1 60 ? 24.831 -45.518 25.924 1.00 27.48 390 ASP B CA 1
ATOM 1440 C C . ASP B 1 60 ? 26.205 -45.524 26.594 1.00 21.90 390 ASP B C 1
ATOM 1441 O O . ASP B 1 60 ? 27.092 -44.767 26.198 1.00 28.33 390 ASP B O 1
ATOM 1446 N N . SER B 1 61 ? 26.382 -46.357 27.614 1.00 26.31 391 SER B N 1
ATOM 1447 C CA . SER B 1 61 ? 27.602 -46.314 28.421 1.00 28.98 391 SER B CA 1
ATOM 1448 C C . SER B 1 61 ? 28.727 -47.173 27.850 1.00 34.53 391 SER B C 1
ATOM 1449 O O . SER B 1 61 ? 29.830 -47.207 28.400 1.00 33.13 391 SER B O 1
ATOM 1452 N N . THR B 1 62 ? 28.447 -47.860 26.748 1.00 30.44 392 THR B N 1
ATOM 1453 C CA . THR B 1 62 ? 29.435 -48.716 26.088 1.00 31.53 392 THR B CA 1
ATOM 1454 C C . THR B 1 62 ? 30.660 -47.931 25.597 1.00 39.52 392 THR B C 1
ATOM 1455 O O . THR B 1 62 ? 30.526 -46.854 25.021 1.00 37.16 392 THR B O 1
ATOM 1459 N N . GLY B 1 63 ? 31.851 -48.473 25.841 1.00 42.26 393 GLY B N 1
ATOM 1460 C CA . GLY B 1 63 ? 33.079 -47.886 25.336 1.00 42.19 393 GLY B CA 1
ATOM 1461 C C . GLY B 1 63 ? 33.648 -46.799 26.226 1.00 37.78 393 GLY B C 1
ATOM 1462 O O . GLY B 1 63 ? 33.107 -46.514 27.295 1.00 34.95 393 GLY B O 1
ATOM 1463 N N . LYS B 1 64 ? 34.749 -46.197 25.785 1.00 36.22 394 LYS B N 1
ATOM 1464 C CA . LYS B 1 64 ? 35.397 -45.126 26.535 1.00 39.59 394 LYS B CA 1
ATOM 1465 C C . LYS B 1 64 ? 34.467 -43.928 26.654 1.00 42.08 394 LYS B C 1
ATOM 1466 O O . LYS B 1 64 ? 33.862 -43.512 25.665 1.00 36.78 394 LYS B O 1
ATOM 1472 N N . LYS B 1 65 ? 34.356 -43.377 27.861 1.00 35.21 395 LYS B N 1
ATOM 1473 C CA . LYS B 1 65 ? 33.467 -42.247 28.090 1.00 35.34 395 LYS B CA 1
ATOM 1474 C C . LYS B 1 65 ? 33.899 -41.032 27.286 1.00 37.59 395 LYS B C 1
ATOM 1475 O O . LYS B 1 65 ? 33.063 -40.322 26.731 1.00 39.85 395 LYS B O 1
ATOM 1481 N N . ALA B 1 66 ? 35.207 -40.795 27.229 1.00 33.86 396 ALA B N 1
ATOM 1482 C CA . ALA B 1 66 ? 35.749 -39.661 26.487 1.00 34.14 396 ALA B CA 1
ATOM 1483 C C . ALA B 1 66 ? 35.302 -39.707 25.028 1.00 34.17 396 ALA B C 1
ATOM 1484 O O . ALA B 1 66 ? 34.922 -38.688 24.450 1.00 30.71 396 ALA B O 1
ATOM 1486 N N . LYS B 1 67 ? 35.341 -40.904 24.450 1.00 29.92 397 LYS B N 1
ATOM 1487 C CA . LYS B 1 67 ? 34.899 -41.123 23.078 1.00 30.35 397 LYS B CA 1
ATOM 1488 C C . LYS B 1 67 ? 33.414 -40.817 22.914 1.00 31.26 397 LYS B C 1
ATOM 1489 O O . LYS B 1 67 ? 33.007 -40.204 21.931 1.00 33.53 397 LYS B O 1
ATOM 1495 N N . ASN B 1 68 ? 32.609 -41.257 23.878 1.00 31.21 398 ASN B N 1
ATOM 1496 C CA . ASN B 1 68 ? 31.172 -41.019 23.844 1.00 26.04 398 ASN B CA 1
ATOM 1497 C C . ASN B 1 68 ? 30.841 -39.539 23.997 1.00 24.31 398 ASN B C 1
ATOM 1498 O O . ASN B 1 68 ? 29.904 -39.040 23.370 1.00 25.96 398 ASN B O 1
ATOM 1503 N N . MET B 1 69 ? 31.603 -38.841 24.835 1.00 24.19 399 MET B N 1
ATOM 1504 C CA . MET B 1 69 ? 31.434 -37.403 24.975 1.00 25.55 399 MET B CA 1
ATOM 1505 C C . MET B 1 69 ? 31.624 -36.743 23.615 1.00 26.40 399 MET B C 1
ATOM 1506 O O . MET B 1 69 ? 30.767 -35.995 23.154 1.00 27.46 399 MET B O 1
ATOM 1511 N N . ILE B 1 70 ? 32.748 -37.051 22.974 1.00 24.82 400 ILE B N 1
ATOM 1512 C CA . ILE B 1 70 ? 33.106 -36.459 21.692 1.00 22.87 400 ILE B CA 1
ATOM 1513 C C . ILE B 1 70 ? 32.075 -36.793 20.628 1.00 23.10 400 ILE B C 1
ATOM 1514 O O . ILE B 1 70 ? 31.608 -35.908 19.914 1.00 21.78 400 ILE B O 1
ATOM 1519 N N . LEU B 1 71 ? 31.705 -38.067 20.540 1.00 20.46 401 LEU B N 1
ATOM 1520 C CA . LEU B 1 71 ? 30.708 -38.490 19.571 1.00 21.86 401 LEU B CA 1
ATOM 1521 C C . LEU B 1 71 ? 29.377 -37.756 19.766 1.00 23.31 401 LEU B C 1
ATOM 1522 O O . LEU B 1 71 ? 28.797 -37.255 18.804 1.00 26.17 401 LEU B O 1
ATOM 1527 N N . SER B 1 72 ? 28.898 -37.693 21.007 1.00 25.92 402 SER B N 1
ATOM 1528 C CA . SER B 1 72 ? 27.587 -37.104 21.282 1.00 21.84 402 SER B CA 1
ATOM 1529 C C . SER B 1 72 ? 27.595 -35.602 21.019 1.00 21.69 402 SER B C 1
ATOM 1530 O O . SER B 1 72 ? 26.599 -35.035 20.570 1.00 24.54 402 SER B O 1
ATOM 1533 N N . GLN B 1 73 ? 28.727 -34.964 21.297 1.00 21.93 403 GLN B N 1
ATOM 1534 C CA . GLN B 1 73 ? 28.892 -33.544 21.018 1.00 22.07 403 GLN B CA 1
ATOM 1535 C C . GLN B 1 73 ? 28.841 -33.278 19.520 1.00 23.47 403 GLN B C 1
ATOM 1536 O O . GLN B 1 73 ? 28.154 -32.367 19.061 1.00 18.54 403 GLN B O 1
ATOM 1542 N N . ASN B 1 74 ? 29.575 -34.079 18.757 1.00 18.54 404 ASN B N 1
ATOM 1543 C CA . ASN B 1 74 ? 29.610 -33.899 17.312 1.00 24.90 404 ASN B CA 1
ATOM 1544 C C . ASN B 1 74 ? 28.252 -34.186 16.675 1.00 25.42 404 ASN B C 1
ATOM 1545 O O . ASN B 1 74 ? 27.876 -33.549 15.690 1.00 23.66 404 ASN B O 1
ATOM 1550 N N . ARG B 1 75 ? 27.506 -35.121 17.257 1.00 21.73 405 ARG B N 1
ATOM 1551 C CA . ARG B 1 75 ? 26.169 -35.430 16.758 1.00 24.52 405 ARG B CA 1
ATOM 1552 C C . ARG B 1 75 ? 25.211 -34.267 16.999 1.00 19.94 405 ARG B C 1
ATOM 1553 O O . ARG B 1 75 ? 24.413 -33.924 16.127 1.00 23.06 405 ARG B O 1
ATOM 1561 N N . ALA B 1 76 ? 25.307 -33.652 18.175 1.00 17.85 406 ALA B N 1
ATOM 1562 C CA . ALA B 1 76 ? 24.447 -32.521 18.506 1.00 24.10 406 ALA B CA 1
ATOM 1563 C C . ALA B 1 76 ? 24.798 -31.315 17.638 1.00 24.95 406 ALA B C 1
ATOM 1564 O O . ALA B 1 76 ? 23.913 -30.584 17.193 1.00 19.44 406 ALA B O 1
ATOM 1566 N N . ASP B 1 77 ? 26.095 -31.116 17.406 1.00 26.51 407 ASP B N 1
ATOM 1567 C CA . ASP B 1 77 ? 26.574 -30.043 16.534 1.00 21.16 407 ASP B CA 1
ATOM 1568 C C . ASP B 1 77 ? 26.055 -30.216 15.108 1.00 24.31 407 ASP B C 1
ATOM 1569 O O . ASP B 1 77 ? 25.667 -29.244 14.467 1.00 18.73 407 ASP B O 1
ATOM 1574 N N . ALA B 1 78 ? 26.061 -31.453 14.615 1.00 16.75 408 ALA B N 1
ATOM 1575 C CA . ALA B 1 78 ? 25.635 -31.731 13.244 1.00 17.77 408 ALA B CA 1
ATOM 1576 C C . ALA B 1 78 ? 24.139 -31.467 13.067 1.00 22.06 408 ALA B C 1
ATOM 1577 O O . ALA B 1 78 ? 23.722 -30.851 12.082 1.00 26.11 408 ALA B O 1
ATOM 1579 N N . VAL B 1 79 ? 23.340 -31.929 14.025 1.00 20.46 409 VAL B N 1
ATOM 1580 C CA . VAL B 1 79 ? 21.899 -31.687 14.005 1.00 17.88 409 VAL B CA 1
ATOM 1581 C C . VAL B 1 79 ? 21.602 -30.194 14.111 1.00 20.88 409 VAL B C 1
ATOM 1582 O O . VAL B 1 79 ? 20.758 -29.679 13.383 1.00 28.25 409 VAL B O 1
ATOM 1586 N N . LYS B 1 80 ? 22.313 -29.496 14.994 1.00 18.46 410 LYS B N 1
ATOM 1587 C CA . LYS B 1 80 ? 22.155 -28.047 15.112 1.00 22.20 410 LYS B CA 1
ATOM 1588 C C . LYS B 1 80 ? 22.454 -27.336 13.789 1.00 24.21 410 LYS B C 1
ATOM 1589 O O . LYS B 1 80 ? 21.673 -26.506 13.327 1.00 22.74 410 LYS B O 1
ATOM 1595 N N . VAL B 1 81 ? 23.589 -27.668 13.187 1.00 18.17 411 VAL B N 1
ATOM 1596 C CA . VAL B 1 81 ? 23.998 -27.055 11.925 1.00 23.41 411 VAL B CA 1
ATOM 1597 C C . VAL B 1 81 ? 22.964 -27.326 10.831 1.00 25.83 411 VAL B C 1
ATOM 1598 O O . VAL B 1 81 ? 22.612 -26.433 10.051 1.00 19.58 411 VAL B O 1
ATOM 1602 N N . TYR B 1 82 ? 22.465 -28.558 10.801 1.00 20.05 412 TYR B N 1
ATOM 1603 C CA . TYR B 1 82 ? 21.409 -28.949 9.876 1.00 18.71 412 TYR B CA 1
ATOM 1604 C C . TYR B 1 82 ? 20.173 -28.048 10.010 1.00 18.16 412 TYR B C 1
ATOM 1605 O O . TYR B 1 82 ? 19.610 -27.598 9.011 1.00 26.24 412 TYR B O 1
ATOM 1614 N N . LEU B 1 83 ? 19.765 -27.793 11.251 1.00 17.89 413 LEU B N 1
ATOM 1615 C CA . LEU B 1 83 ? 18.583 -26.985 11.535 1.00 21.39 413 LEU B CA 1
ATOM 1616 C C . LEU B 1 83 ? 18.793 -25.530 11.130 1.00 18.17 413 LEU B C 1
ATOM 1617 O O . LEU B 1 83 ? 17.877 -24.867 10.649 1.00 22.15 413 LEU B O 1
ATOM 1622 N N . ILE B 1 84 ? 20.007 -25.039 11.342 1.00 21.34 414 ILE B N 1
ATOM 1623 C CA . ILE B 1 84 ? 20.353 -23.677 10.968 1.00 22.46 414 ILE B CA 1
ATOM 1624 C C . ILE B 1 84 ? 20.312 -23.523 9.448 1.00 28.52 414 ILE B C 1
ATOM 1625 O O . ILE B 1 84 ? 19.844 -22.504 8.927 1.00 28.34 414 ILE B O 1
ATOM 1630 N N . GLN B 1 85 ? 20.777 -24.547 8.740 1.00 28.35 415 GLN B N 1
ATOM 1631 C CA . GLN B 1 85 ? 20.741 -24.539 7.281 1.00 29.41 415 GLN B CA 1
ATOM 1632 C C . GLN B 1 85 ? 19.311 -24.624 6.757 1.00 23.96 415 GLN B C 1
ATOM 1633 O O . GLN B 1 85 ? 19.012 -24.137 5.671 1.00 25.96 415 GLN B O 1
ATOM 1639 N N . GLY B 1 86 ? 18.436 -25.245 7.538 1.00 24.15 416 GLY B N 1
ATOM 1640 C CA . GLY B 1 86 ? 17.039 -25.379 7.168 1.00 26.07 416 GLY B CA 1
ATOM 1641 C C . GLY B 1 86 ? 16.207 -24.152 7.492 1.00 27.73 416 GLY B C 1
ATOM 1642 O O . GLY B 1 86 ? 15.000 -24.155 7.293 1.00 30.30 416 GLY B O 1
ATOM 1643 N N . GLY B 1 87 ? 16.845 -23.105 8.007 1.00 27.17 417 GLY B N 1
ATOM 1644 C CA . GLY B 1 87 ? 16.169 -21.831 8.179 1.00 28.94 417 GLY B CA 1
ATOM 1645 C C . GLY B 1 87 ? 15.965 -21.351 9.605 1.00 34.29 417 GLY B C 1
ATOM 1646 O O . GLY B 1 87 ? 15.413 -20.272 9.817 1.00 35.15 417 GLY B O 1
ATOM 1647 N N . ILE B 1 88 ? 16.399 -22.135 10.588 1.00 25.99 418 ILE B N 1
ATOM 1648 C CA . ILE B 1 88 ? 16.266 -21.714 11.981 1.00 28.60 418 ILE B CA 1
ATOM 1649 C C . ILE B 1 88 ? 17.310 -20.649 12.313 1.00 24.96 418 ILE B C 1
ATOM 1650 O O . ILE B 1 88 ? 18.482 -20.796 11.959 1.00 30.03 418 ILE B O 1
ATOM 1655 N N . ASP B 1 89 ? 16.884 -19.581 12.984 1.00 32.91 419 ASP B N 1
ATOM 1656 C CA . ASP B 1 89 ? 17.788 -18.493 13.359 1.00 29.90 419 ASP B CA 1
ATOM 1657 C C . ASP B 1 89 ? 18.964 -19.022 14.169 1.00 31.91 419 ASP B C 1
ATOM 1658 O O . ASP B 1 89 ? 18.779 -19.761 15.137 1.00 25.44 419 ASP B O 1
ATOM 1663 N N . ALA B 1 90 ? 20.169 -18.635 13.766 1.00 23.51 420 ALA B N 1
ATOM 1664 C CA . ALA B 1 90 ? 21.394 -19.190 14.338 1.00 36.75 420 ALA B CA 1
ATOM 1665 C C . ALA B 1 90 ? 21.576 -18.821 15.812 1.00 33.67 420 ALA B C 1
ATOM 1666 O O . ALA B 1 90 ? 22.208 -19.558 16.570 1.00 36.26 420 ALA B O 1
ATOM 1668 N N . GLY B 1 91 ? 21.016 -17.688 16.219 1.00 23.35 421 GLY B N 1
ATOM 1669 C CA . GLY B 1 91 ? 21.134 -17.241 17.595 1.00 23.78 421 GLY B CA 1
ATOM 1670 C C . GLY B 1 91 ? 20.202 -17.987 18.530 1.00 23.85 421 GLY B C 1
ATOM 1671 O O . GLY B 1 91 ? 20.294 -17.847 19.750 1.00 24.38 421 GLY B O 1
ATOM 1672 N N . ARG B 1 92 ? 19.311 -18.790 17.954 1.00 23.64 422 ARG B N 1
ATOM 1673 C CA . ARG B 1 92 ? 18.301 -19.522 18.714 1.00 26.48 422 ARG B CA 1
ATOM 1674 C C . ARG B 1 92 ? 18.770 -20.882 19.237 1.00 24.06 422 ARG B C 1
ATOM 1675 O O . ARG B 1 92 ? 18.129 -21.468 20.108 1.00 25.65 422 ARG B O 1
ATOM 1683 N N . LEU B 1 93 ? 19.866 -21.401 18.699 1.00 21.57 423 LEU B N 1
ATOM 1684 C CA . LEU B 1 93 ? 20.240 -22.782 18.992 1.00 24.71 423 LEU B CA 1
ATOM 1685 C C . LEU B 1 93 ? 21.622 -22.933 19.605 1.00 26.96 423 LEU B C 1
ATOM 1686 O O . LEU B 1 93 ? 22.559 -22.223 19.246 1.00 26.74 423 LEU B O 1
ATOM 1691 N N . GLU B 1 94 ? 21.727 -23.879 20.533 1.00 22.19 424 GLU B N 1
ATOM 1692 C CA . GLU B 1 94 ? 22.999 -24.304 21.093 1.00 20.76 424 GLU B CA 1
ATOM 1693 C C . GLU B 1 94 ? 23.054 -25.822 21.051 1.00 27.66 424 GLU B C 1
ATOM 1694 O O . GLU B 1 94 ? 22.024 -26.477 20.889 1.00 24.48 424 GLU B O 1
ATOM 1700 N N . SER B 1 95 ? 24.246 -26.387 21.199 1.00 18.99 425 SER B N 1
ATOM 1701 C CA . SER B 1 95 ? 24.388 -27.840 21.163 1.00 23.29 425 SER B CA 1
ATOM 1702 C C . SER B 1 95 ? 25.386 -28.330 22.201 1.00 19.34 425 SER B C 1
ATOM 1703 O O . SER B 1 95 ? 26.403 -27.685 22.451 1.00 21.54 425 SER B O 1
ATOM 1706 N N . GLN B 1 96 ? 25.087 -29.483 22.791 1.00 27.63 426 GLN B N 1
ATOM 1707 C CA . GLN B 1 96 ? 25.891 -30.039 23.874 1.00 24.82 426 GLN B CA 1
ATOM 1708 C C . GLN B 1 96 ? 25.844 -31.565 23.879 1.00 25.86 426 GLN B C 1
ATOM 1709 O O . GLN B 1 96 ? 24.771 -32.161 23.783 1.00 20.47 426 GLN B O 1
ATOM 1715 N N . GLY B 1 97 ? 27.011 -32.192 23.994 1.00 21.22 427 GLY B N 1
ATOM 1716 C CA . GLY B 1 97 ? 27.086 -33.634 24.132 1.00 21.30 427 GLY B CA 1
ATOM 1717 C C . GLY B 1 97 ? 27.113 -34.047 25.590 1.00 23.77 427 GLY B C 1
ATOM 1718 O O . GLY B 1 97 ? 27.799 -33.430 26.401 1.00 25.61 427 GLY B O 1
ATOM 1719 N N . PHE B 1 98 ? 26.359 -35.089 25.929 1.00 19.95 428 PHE B N 1
ATOM 1720 C CA . PHE B 1 98 ? 26.296 -35.564 27.308 1.00 19.93 428 PHE B CA 1
ATOM 1721 C C . PHE B 1 98 ? 26.900 -36.951 27.462 1.00 23.28 428 PHE B C 1
ATOM 1722 O O . PHE B 1 98 ? 27.011 -37.464 28.577 1.00 23.19 428 PHE B O 1
ATOM 1730 N N . GLY B 1 99 ? 27.294 -37.552 26.344 1.00 20.22 429 GLY B N 1
ATOM 1731 C CA . GLY B 1 99 ? 27.729 -38.933 26.356 1.00 20.36 429 GLY B CA 1
ATOM 1732 C C . GLY B 1 99 ? 26.691 -39.781 27.068 1.00 20.33 429 GLY B C 1
ATOM 1733 O O . GLY B 1 99 ? 25.503 -39.678 26.775 1.00 20.08 429 GLY B O 1
ATOM 1734 N N . PRO B 1 100 ? 27.132 -40.599 28.035 1.00 26.80 430 PRO B N 1
ATOM 1735 C CA . PRO B 1 100 ? 26.210 -41.452 28.786 1.00 23.82 430 PRO B CA 1
ATOM 1736 C C . PRO B 1 100 ? 25.839 -40.881 30.155 1.00 24.90 430 PRO B C 1
ATOM 1737 O O . PRO B 1 100 ? 25.389 -41.636 31.014 1.00 25.34 430 PRO B O 1
ATOM 1741 N N . GLU B 1 101 ? 26.017 -39.579 30.355 1.00 26.62 431 GLU B N 1
ATOM 1742 C CA . GLU B 1 101 ? 25.822 -38.990 31.682 1.00 33.58 431 GLU B CA 1
ATOM 1743 C C . GLU B 1 101 ? 24.356 -38.920 32.118 1.00 23.65 431 GLU B C 1
ATOM 1744 O O . GLU B 1 101 ? 24.064 -38.793 33.308 1.00 25.51 431 GLU B O 1
ATOM 1750 N N . LYS B 1 102 ? 23.436 -39.019 31.163 1.00 22.70 432 LYS B N 1
ATOM 1751 C CA . LYS B 1 102 ? 22.014 -38.881 31.467 1.00 23.77 432 LYS B CA 1
ATOM 1752 C C . LYS B 1 102 ? 21.196 -40.025 30.864 1.00 24.15 432 LYS B C 1
ATOM 1753 O O . LYS B 1 102 ? 20.473 -39.831 29.888 1.00 23.83 432 LYS B O 1
ATOM 1759 N N . PRO B 1 103 ? 21.314 -41.229 31.440 1.00 24.94 433 PRO B N 1
ATOM 1760 C CA . PRO B 1 103 ? 20.545 -42.357 30.910 1.00 25.75 433 PRO B CA 1
ATOM 1761 C C . PRO B 1 103 ? 19.055 -42.216 31.206 1.00 33.44 433 PRO B C 1
ATOM 1762 O O . PRO B 1 103 ? 18.688 -41.704 32.259 1.00 28.92 433 PRO B O 1
ATOM 1766 N N . ILE B 1 104 ? 18.206 -42.652 30.281 1.00 32.36 434 ILE B N 1
ATOM 1767 C CA . ILE B 1 104 ? 16.773 -42.701 30.543 1.00 35.57 434 ILE B CA 1
ATOM 1768 C C . ILE B 1 104 ? 16.337 -44.140 30.782 1.00 33.78 434 ILE B C 1
ATOM 1769 O O . ILE B 1 104 ? 15.194 -44.402 31.154 1.00 35.84 434 ILE B O 1
ATOM 1774 N N . ALA B 1 105 ? 17.263 -45.069 30.569 1.00 32.18 435 ALA B N 1
ATOM 1775 C CA . ALA B 1 105 ? 17.012 -46.484 30.801 1.00 34.45 435 ALA B CA 1
ATOM 1776 C C . ALA B 1 105 ? 18.306 -47.191 31.202 1.00 34.69 435 ALA B C 1
ATOM 1777 O O . ALA B 1 105 ? 19.391 -46.613 31.121 1.00 31.53 435 ALA B O 1
ATOM 1779 N N . SER B 1 106 ? 18.193 -48.441 31.637 1.00 42.17 436 SER B N 1
ATOM 1780 C CA . SER B 1 106 ? 19.367 -49.200 32.052 1.00 41.30 436 SER B CA 1
ATOM 1781 C C . SER B 1 106 ? 20.276 -49.512 30.866 1.00 35.26 436 SER B C 1
ATOM 1782 O O . SER B 1 106 ? 19.802 -49.828 29.779 1.00 42.24 436 SER B O 1
ATOM 1785 N N . ASN B 1 107 ? 21.584 -49.421 31.081 1.00 37.80 437 ASN B N 1
ATOM 1786 C CA . ASN B 1 107 ? 22.551 -49.770 30.045 1.00 38.13 437 ASN B CA 1
ATOM 1787 C C . ASN B 1 107 ? 22.898 -51.257 30.061 1.00 43.89 437 ASN B C 1
ATOM 1788 O O . ASN B 1 107 ? 23.794 -51.705 29.343 1.00 43.56 437 ASN B O 1
ATOM 1793 N N . LYS B 1 108 ? 22.184 -52.021 30.879 1.00 49.54 438 LYS B N 1
ATOM 1794 C CA . LYS B 1 108 ? 22.511 -53.427 31.079 1.00 52.07 438 LYS B CA 1
ATOM 1795 C C . LYS B 1 108 ? 21.974 -54.323 29.963 1.00 53.51 438 LYS B C 1
ATOM 1796 O O . LYS B 1 108 ? 22.465 -55.434 29.766 1.00 55.01 438 LYS B O 1
ATOM 1799 N N . ASN B 1 109 ? 20.973 -53.842 29.231 1.00 52.65 439 ASN B N 1
ATOM 1800 C CA . ASN B 1 109 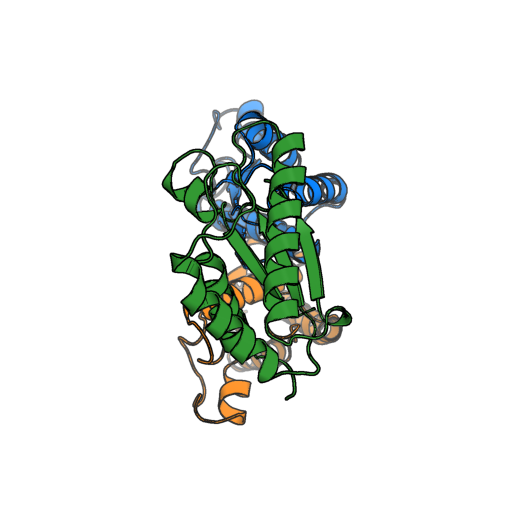? 20.397 -54.622 28.137 1.00 58.15 439 ASN B CA 1
ATOM 1801 C C . ASN B 1 109 ? 20.265 -53.826 26.840 1.00 49.91 439 ASN B C 1
ATOM 1802 O O . ASN B 1 109 ? 20.376 -52.599 26.835 1.00 44.31 439 ASN B O 1
ATOM 1807 N N . LYS B 1 110 ? 20.025 -54.537 25.742 1.00 49.75 440 LYS B N 1
ATOM 1808 C CA . LYS B 1 110 ? 19.961 -53.930 24.418 1.00 52.19 440 LYS B CA 1
ATOM 1809 C C . LYS B 1 110 ? 18.875 -52.861 24.313 1.00 48.73 440 LYS B C 1
ATOM 1810 O O . LYS B 1 110 ? 19.106 -51.791 23.752 1.00 45.34 440 LYS B O 1
ATOM 1814 N N . LYS B 1 111 ? 17.694 -53.152 24.851 1.00 50.62 441 LYS B N 1
ATOM 1815 C CA . LYS B 1 111 ? 16.575 -52.220 24.767 1.00 54.07 441 LYS B CA 1
ATOM 1816 C C . LYS B 1 111 ? 16.900 -50.904 25.462 1.00 44.71 441 LYS B C 1
ATOM 1817 O O . LYS B 1 111 ? 16.633 -49.828 24.932 1.00 39.89 441 LYS B O 1
ATOM 1823 N N . GLY B 1 112 ? 17.479 -51.000 26.652 1.00 41.45 442 GLY B N 1
ATOM 1824 C CA . GLY B 1 112 ? 17.819 -49.823 27.425 1.00 34.84 442 GLY B CA 1
ATOM 1825 C C . GLY B 1 112 ? 18.885 -48.969 26.769 1.00 36.59 442 GLY B C 1
ATOM 1826 O O . GLY B 1 112 ? 18.784 -47.744 26.760 1.00 33.91 442 GLY B O 1
ATOM 1827 N N . ARG B 1 113 ? 19.913 -49.612 26.223 1.00 41.75 443 ARG B N 1
ATOM 1828 C CA . ARG B 1 113 ? 20.976 -48.890 25.534 1.00 31.73 443 ARG B CA 1
ATOM 1829 C C . ARG B 1 113 ? 20.429 -48.197 24.284 1.00 33.10 443 ARG B C 1
ATOM 1830 O O . ARG B 1 113 ? 20.816 -47.071 23.971 1.00 40.92 443 ARG B O 1
ATOM 1838 N N . GLU B 1 114 ? 19.526 -48.877 23.583 1.00 38.17 444 GLU B N 1
ATOM 1839 C CA . GLU B 1 114 ? 18.849 -48.314 22.417 1.00 40.75 444 GLU B CA 1
ATOM 1840 C C . GLU B 1 114 ? 18.094 -47.040 22.789 1.00 36.19 444 GLU B C 1
ATOM 1841 O O . GLU B 1 114 ? 18.121 -46.052 22.056 1.00 36.18 444 GLU B O 1
ATOM 1847 N N . LEU B 1 115 ? 17.426 -47.067 23.936 1.00 40.13 445 LEU B N 1
ATOM 1848 C CA . LEU B 1 115 ? 16.708 -45.897 24.418 1.00 37.32 445 LEU B CA 1
ATOM 1849 C C . LEU B 1 115 ? 17.675 -44.783 24.807 1.00 38.41 445 LEU B C 1
ATOM 1850 O O . LEU B 1 115 ? 17.380 -43.599 24.618 1.00 32.71 445 LEU B O 1
ATOM 1855 N N . ASN B 1 116 ? 18.834 -45.161 25.338 1.00 29.13 446 ASN B N 1
ATOM 1856 C CA . ASN B 1 116 ? 19.801 -44.171 25.799 1.00 26.78 446 ASN B CA 1
ATOM 1857 C C . ASN B 1 116 ? 20.486 -43.437 24.652 1.00 35.72 446 ASN B C 1
ATOM 1858 O O . ASN B 1 116 ? 20.812 -42.260 24.783 1.00 35.23 446 ASN B O 1
ATOM 1863 N N . ARG B 1 117 ? 20.709 -44.132 23.537 1.00 31.24 447 ARG B N 1
ATOM 1864 C CA . ARG B 1 117 ? 21.306 -43.517 22.353 1.00 30.23 447 ARG B CA 1
ATOM 1865 C C . ARG B 1 117 ? 20.275 -42.641 21.666 1.00 29.67 447 ARG B C 1
ATOM 1866 O O . ARG B 1 117 ? 19.359 -43.152 21.022 1.00 33.42 447 ARG B O 1
ATOM 1874 N N . ARG B 1 118 ? 20.423 -41.326 21.790 1.00 28.38 448 ARG B N 1
ATOM 1875 C CA . ARG B 1 118 ? 19.376 -40.421 21.338 1.00 27.90 448 ARG B CA 1
ATOM 1876 C C . ARG B 1 118 ? 19.847 -38.985 21.165 1.00 29.37 448 ARG B C 1
ATOM 1877 O O . ARG B 1 118 ? 20.826 -38.558 21.771 1.00 25.14 448 ARG B O 1
ATOM 1885 N N . VAL B 1 119 ? 19.132 -38.248 20.324 1.00 27.84 449 VAL B N 1
ATOM 1886 C CA . VAL B 1 119 ? 19.263 -36.800 20.253 1.00 21.61 449 VAL B CA 1
ATOM 1887 C C . VAL B 1 119 ? 18.036 -36.183 20.904 1.00 28.27 449 VAL B C 1
ATOM 1888 O O . VAL B 1 119 ? 16.922 -36.658 20.691 1.00 23.23 449 VAL B O 1
ATOM 1892 N N . GLU B 1 120 ? 18.231 -35.146 21.710 1.00 24.14 450 GLU B N 1
ATOM 1893 C CA . GLU B 1 120 ? 17.095 -34.398 22.237 1.00 23.87 450 GLU B CA 1
ATOM 1894 C C . GLU B 1 120 ? 17.172 -32.951 21.794 1.00 24.58 450 GLU B C 1
ATOM 1895 O O . GLU B 1 120 ? 18.244 -32.442 21.471 1.00 21.49 450 GLU B O 1
ATOM 1901 N N . ILE B 1 121 ? 16.016 -32.304 21.748 1.00 29.15 451 ILE B N 1
ATOM 1902 C CA . ILE B 1 121 ? 15.938 -30.891 21.416 1.00 29.44 451 ILE B CA 1
ATOM 1903 C C . ILE B 1 121 ? 15.095 -30.218 22.491 1.00 32.92 451 ILE B C 1
ATOM 1904 O O . ILE B 1 121 ? 13.873 -30.346 22.506 1.00 34.25 451 ILE B O 1
ATOM 1909 N N . ASN B 1 122 ? 15.758 -29.524 23.409 1.00 24.22 452 ASN B N 1
ATOM 1910 C CA . ASN B 1 122 ? 15.085 -29.042 24.603 1.00 25.64 452 ASN B CA 1
ATOM 1911 C C . ASN B 1 122 ? 14.978 -27.532 24.669 1.00 24.15 452 ASN B C 1
ATOM 1912 O O . ASN B 1 122 ? 15.938 -26.816 24.385 1.00 23.53 452 ASN B O 1
ATOM 1917 N N . LEU B 1 123 ? 13.796 -27.062 25.052 1.00 27.51 453 LEU B N 1
ATOM 1918 C CA . LEU B 1 123 ? 13.554 -25.644 25.270 1.00 26.87 453 LEU B CA 1
ATOM 1919 C C . LEU B 1 123 ? 14.435 -25.144 26.404 1.00 31.13 453 LEU B C 1
ATOM 1920 O O . LEU B 1 123 ? 14.569 -25.805 27.433 1.00 29.87 453 LEU B O 1
ATOM 1925 N N . ILE B 1 124 ? 15.050 -23.985 26.211 1.00 38.51 454 ILE B N 1
ATOM 1926 C CA . ILE B 1 124 ? 15.853 -23.385 27.264 1.00 40.05 454 ILE B CA 1
ATOM 1927 C C . ILE B 1 124 ? 15.457 -21.930 27.489 1.00 38.48 454 ILE B C 1
ATOM 1928 O O . ILE B 1 124 ? 15.479 -21.447 28.620 1.00 43.42 454 ILE B O 1
ATOM 1933 N N . GLU C 1 3 ? 35.064 -65.716 14.922 1.00 55.90 333 GLU C N 1
ATOM 1934 C CA . GLU C 1 3 ? 35.670 -64.974 13.825 1.00 53.18 333 GLU C CA 1
ATOM 1935 C C . GLU C 1 3 ? 37.041 -65.555 13.490 1.00 49.00 333 GLU C C 1
ATOM 1936 O O . GLU C 1 3 ? 37.622 -66.304 14.276 1.00 46.47 333 GLU C O 1
ATOM 1942 N N . PHE C 1 4 ? 37.550 -65.205 12.316 1.00 40.45 334 PHE C N 1
ATOM 1943 C CA . PHE C 1 4 ? 38.801 -65.753 11.834 1.00 39.94 334 PHE C CA 1
ATOM 1944 C C . PHE C 1 4 ? 39.807 -64.640 11.564 1.00 41.06 334 PHE C C 1
ATOM 1945 O O . PHE C 1 4 ? 40.823 -64.835 10.889 1.00 40.06 334 PHE C O 1
ATOM 1953 N N . GLU C 1 5 ? 39.515 -63.471 12.117 1.00 39.54 335 GLU C N 1
ATOM 1954 C CA . GLU C 1 5 ? 40.463 -62.369 12.115 1.00 34.32 335 GLU C CA 1
ATOM 1955 C C . GLU C 1 5 ? 40.453 -61.712 13.488 1.00 42.34 335 GLU C C 1
ATOM 1956 O O . GLU C 1 5 ? 39.431 -61.727 14.175 1.00 40.81 335 GLU C O 1
ATOM 1962 N N . PRO C 1 6 ? 41.599 -61.152 13.905 1.00 42.48 336 PRO C N 1
ATOM 1963 C CA . PRO C 1 6 ? 41.702 -60.540 15.233 1.00 39.51 336 PRO C CA 1
ATOM 1964 C C . PRO C 1 6 ? 40.752 -59.359 15.405 1.00 39.30 336 PRO C C 1
ATOM 1965 O O . PRO C 1 6 ? 40.533 -58.602 14.460 1.00 39.63 336 PRO C O 1
ATOM 1969 N N . ASP C 1 7 ? 40.190 -59.215 16.601 1.00 42.61 337 ASP C N 1
ATOM 1970 C CA . ASP C 1 7 ? 39.335 -58.074 16.906 1.00 49.91 337 ASP C CA 1
ATOM 1971 C C . ASP C 1 7 ? 40.184 -56.828 17.126 1.00 46.54 337 ASP C C 1
ATOM 1972 O O . ASP C 1 7 ? 41.409 -56.879 17.021 1.00 42.77 337 ASP C O 1
ATOM 1977 N N . GLU C 1 8 ? 39.533 -55.715 17.446 1.00 46.25 338 GLU C N 1
ATOM 1978 C CA . GLU C 1 8 ? 40.237 -54.455 17.643 1.00 49.59 338 GLU C CA 1
ATOM 1979 C C . GLU C 1 8 ? 41.248 -54.556 18.785 1.00 46.64 338 GLU C C 1
ATOM 1980 O O . GLU C 1 8 ? 42.348 -54.017 18.694 1.00 44.50 338 GLU C O 1
ATOM 1986 N N . LYS C 1 9 ? 40.878 -55.261 19.849 1.00 49.42 339 LYS C N 1
ATOM 1987 C CA . LYS C 1 9 ? 41.775 -55.458 20.985 1.00 54.80 339 LYS C CA 1
ATOM 1988 C C . LYS C 1 9 ? 43.044 -56.212 20.591 1.00 52.84 339 LYS C C 1
ATOM 1989 O O . LYS C 1 9 ? 44.155 -55.775 20.890 1.00 45.39 339 LYS C O 1
ATOM 1995 N N . GLU C 1 10 ? 42.872 -57.345 19.919 1.00 44.49 340 GLU C N 1
ATOM 1996 C CA . GLU C 1 10 ? 44.004 -58.166 19.499 1.00 43.59 340 GLU C CA 1
ATOM 1997 C C . GLU C 1 10 ? 44.888 -57.459 18.473 1.00 39.99 340 GLU C C 1
ATOM 1998 O O . GLU C 1 10 ? 46.105 -57.653 18.454 1.00 40.18 340 GLU C O 1
ATOM 2004 N N . GLN C 1 11 ? 44.272 -56.648 17.619 1.00 36.62 341 GLN C N 1
ATOM 2005 C CA . GLN C 1 11 ? 45.018 -55.890 16.621 1.00 36.19 341 GLN C CA 1
ATOM 2006 C C . GLN C 1 11 ? 45.902 -54.840 17.282 1.00 34.31 341 GLN C C 1
ATOM 2007 O O . GLN C 1 11 ? 47.042 -54.628 16.867 1.00 40.38 341 GLN C O 1
ATOM 2013 N N . LYS C 1 12 ? 45.377 -54.189 18.315 1.00 37.88 342 LYS C N 1
ATOM 2014 C CA . LYS C 1 12 ? 46.146 -53.195 19.052 1.00 40.94 342 LYS C CA 1
ATOM 2015 C C . LYS C 1 12 ? 47.286 -53.862 19.812 1.00 43.70 342 LYS C C 1
ATOM 2016 O O . LYS C 1 12 ? 48.405 -53.347 19.850 1.00 39.56 342 LYS C O 1
ATOM 2022 N N . GLN C 1 13 ? 46.998 -55.019 20.399 1.00 40.25 343 GLN C N 1
ATOM 2023 C CA . GLN C 1 13 ? 48.006 -55.785 21.124 1.00 40.60 343 GLN C CA 1
ATOM 2024 C C . GLN C 1 13 ? 49.130 -56.206 20.187 1.00 41.70 343 GLN C C 1
ATOM 2025 O O . GLN C 1 13 ? 50.305 -56.160 20.550 1.00 39.77 343 GLN C O 1
ATOM 2031 N N . LEU C 1 14 ? 48.752 -56.609 18.978 1.00 34.16 344 LEU C N 1
ATOM 2032 C CA . LEU C 1 14 ? 49.711 -57.000 17.954 1.00 32.94 344 LEU C CA 1
ATOM 2033 C C . LEU C 1 14 ? 50.693 -55.865 17.669 1.00 35.63 344 LEU C C 1
ATOM 2034 O O . LEU C 1 14 ? 51.897 -56.088 17.556 1.00 36.66 344 LEU C O 1
ATOM 2039 N N . ASN C 1 15 ? 50.178 -54.644 17.576 1.00 33.03 345 ASN C N 1
ATOM 2040 C CA . ASN C 1 15 ? 51.024 -53.488 17.308 1.00 35.62 345 ASN C CA 1
ATOM 2041 C C . ASN C 1 15 ? 51.868 -53.079 18.509 1.00 34.05 345 ASN C C 1
ATOM 2042 O O . ASN C 1 15 ? 52.954 -52.520 18.352 1.00 36.93 345 ASN C O 1
ATOM 2047 N N . GLN C 1 16 ? 51.370 -53.356 19.707 1.00 35.42 346 GLN C N 1
ATOM 2048 C CA . GLN C 1 16 ? 52.139 -53.087 20.910 1.00 44.27 346 GLN C CA 1
ATOM 2049 C C . GLN C 1 16 ? 53.340 -54.026 20.962 1.00 41.46 346 GLN C C 1
ATOM 2050 O O . GLN C 1 16 ? 54.410 -53.657 21.445 1.00 45.37 346 GLN C O 1
ATOM 2056 N N . TYR C 1 17 ? 53.163 -55.237 20.444 1.00 39.12 347 TYR C N 1
ATOM 2057 C CA . TYR C 1 17 ? 54.283 -56.147 20.248 1.00 38.89 347 TYR C CA 1
ATOM 2058 C C . TYR C 1 17 ? 55.251 -55.585 19.213 1.00 40.45 347 TYR C C 1
ATOM 2059 O O . TYR C 1 17 ? 56.452 -55.477 19.458 1.00 33.10 347 TYR C O 1
ATOM 2068 N N . ALA C 1 18 ? 54.708 -55.234 18.051 1.00 29.72 348 ALA C N 1
ATOM 2069 C CA . ALA C 1 18 ? 55.503 -54.794 16.910 1.00 32.07 348 ALA C CA 1
ATOM 2070 C C . ALA C 1 18 ? 56.314 -53.538 17.216 1.00 34.06 348 ALA C C 1
ATOM 2071 O O . ALA C 1 18 ? 57.410 -53.361 16.691 1.00 34.03 348 ALA C O 1
ATOM 2073 N N . LYS C 1 19 ? 55.778 -52.676 18.075 1.00 34.99 349 LYS C N 1
ATOM 2074 C CA . LYS C 1 19 ? 56.449 -51.427 18.419 1.00 43.53 349 LYS C CA 1
ATOM 2075 C C . LYS C 1 19 ? 57.734 -51.683 19.203 1.00 49.61 349 LYS C C 1
ATOM 2076 O O . LYS C 1 19 ? 58.582 -50.800 19.314 1.00 54.05 349 LYS C O 1
ATOM 2082 N N . THR C 1 20 ? 57.881 -52.890 19.742 1.00 45.73 350 THR C N 1
ATOM 2083 C CA . THR C 1 20 ? 59.062 -53.205 20.539 1.00 50.24 350 THR C CA 1
ATOM 2084 C C . THR C 1 20 ? 60.092 -53.992 19.733 1.00 47.94 350 THR C C 1
ATOM 2085 O O . THR C 1 20 ? 61.122 -54.403 20.267 1.00 52.48 350 THR C O 1
ATOM 2089 N N . ILE C 1 21 ? 59.809 -54.203 18.449 1.00 37.25 351 ILE C N 1
ATOM 2090 C CA . ILE C 1 21 ? 60.802 -54.758 17.535 1.00 34.06 351 ILE C CA 1
ATOM 2091 C C . ILE C 1 21 ? 61.916 -53.753 17.325 1.00 34.81 351 ILE C C 1
ATOM 2092 O O . ILE C 1 21 ? 61.677 -52.661 16.812 1.00 38.37 351 ILE C O 1
ATOM 2097 N N . LEU C 1 22 ? 63.134 -54.123 17.704 1.00 35.69 352 LEU C N 1
ATOM 2098 C CA . LEU C 1 22 ? 64.259 -53.197 17.627 1.00 40.58 352 LEU C CA 1
ATOM 2099 C C . LEU C 1 22 ? 65.287 -53.584 16.565 1.00 38.98 352 LEU C C 1
ATOM 2100 O O . LEU C 1 22 ? 65.629 -54.757 16.408 1.00 39.99 352 LEU C O 1
ATOM 2105 N N . PHE C 1 23 ? 65.776 -52.581 15.843 1.00 39.55 353 PHE C N 1
ATOM 2106 C CA . PHE C 1 23 ? 66.846 -52.772 14.871 1.00 34.26 353 PHE C CA 1
ATOM 2107 C C . PHE C 1 23 ? 68.100 -52.040 15.325 1.00 44.54 353 PHE C C 1
ATOM 2108 O O . PHE C 1 23 ? 68.033 -51.147 16.169 1.00 46.12 353 PHE C O 1
ATOM 2116 N N . ASP C 1 24 ? 69.243 -52.410 14.756 1.00 44.77 354 ASP C N 1
ATOM 2117 C CA . ASP C 1 24 ? 70.455 -51.633 14.953 1.00 52.68 354 ASP C CA 1
ATOM 2118 C C . ASP C 1 24 ? 70.323 -50.332 14.177 1.00 46.38 354 ASP C C 1
ATOM 2119 O O . ASP C 1 24 ? 69.807 -50.325 13.059 1.00 41.63 354 ASP C O 1
ATOM 2124 N N . THR C 1 25 ? 70.771 -49.236 14.780 1.00 49.14 355 THR C N 1
ATOM 2125 C CA . THR C 1 25 ? 70.632 -47.912 14.183 1.00 50.35 355 THR C CA 1
ATOM 2126 C C . THR C 1 25 ? 71.173 -47.871 12.753 1.00 48.50 355 THR C C 1
ATOM 2127 O O . THR C 1 25 ? 72.314 -48.250 12.500 1.00 46.07 355 THR C O 1
ATOM 2131 N N . GLY C 1 26 ? 70.333 -47.432 11.822 1.00 45.93 356 GLY C N 1
ATOM 2132 C CA . GLY C 1 26 ? 70.702 -47.372 10.420 1.00 46.55 356 GLY C CA 1
ATOM 2133 C C . GLY C 1 26 ? 70.812 -48.724 9.728 1.00 36.81 356 GLY C C 1
ATOM 2134 O O . GLY C 1 26 ? 71.322 -48.813 8.614 1.00 36.62 356 GLY C O 1
ATOM 2135 N N . LYS C 1 27 ? 70.336 -49.779 10.379 1.00 35.85 357 LYS C N 1
ATOM 2136 C CA . LYS C 1 27 ? 70.438 -51.126 9.817 1.00 34.70 357 LYS C CA 1
ATOM 2137 C C . LYS C 1 27 ? 69.087 -51.839 9.793 1.00 31.21 357 LYS C C 1
ATOM 2138 O O . LYS C 1 27 ? 68.154 -51.437 10.486 1.00 31.70 357 LYS C O 1
ATOM 2144 N N . ALA C 1 28 ? 69.000 -52.908 9.004 1.00 29.56 358 ALA C N 1
ATOM 2145 C CA . ALA C 1 28 ? 67.785 -53.713 8.915 1.00 29.06 358 ALA C CA 1
ATOM 2146 C C . ALA C 1 28 ? 67.935 -55.047 9.642 1.00 30.12 358 ALA C C 1
ATOM 2147 O O . ALA C 1 28 ? 67.094 -55.935 9.517 1.00 36.89 358 ALA C O 1
ATOM 2149 N N . THR C 1 29 ? 69.008 -55.187 10.406 1.00 35.41 359 THR C N 1
ATOM 2150 C CA . THR C 1 29 ? 69.231 -56.415 11.154 1.00 39.38 359 THR C CA 1
ATOM 2151 C C . THR C 1 29 ? 68.473 -56.362 12.474 1.00 42.76 359 THR C C 1
ATOM 2152 O O . THR C 1 29 ? 68.583 -55.393 13.223 1.00 48.41 359 THR C O 1
ATOM 2156 N N . ILE C 1 30 ? 67.692 -57.402 12.748 1.00 38.52 360 ILE C N 1
ATOM 2157 C CA . ILE C 1 30 ? 66.899 -57.456 13.970 1.00 40.88 360 ILE C CA 1
ATOM 2158 C C . ILE C 1 30 ? 67.764 -57.832 15.174 1.00 46.28 360 ILE C C 1
ATOM 2159 O O . ILE C 1 30 ? 68.544 -58.790 15.124 1.00 40.89 360 ILE C O 1
ATOM 2164 N N . LYS C 1 31 ? 67.631 -57.063 16.250 1.00 48.40 361 LYS C N 1
ATOM 2165 C CA . LYS C 1 31 ? 68.387 -57.323 17.467 1.00 51.63 361 LYS C CA 1
ATOM 2166 C C . LYS C 1 31 ? 67.861 -58.567 18.174 1.00 47.95 361 LYS C C 1
ATOM 2167 O O . LYS C 1 31 ? 66.686 -58.908 18.054 1.00 43.65 361 LYS C O 1
ATOM 2173 N N . PHE C 1 32 ? 68.743 -59.240 18.904 1.00 48.93 362 PHE C N 1
ATOM 2174 C CA . PHE C 1 32 ? 68.386 -60.464 19.612 1.00 50.97 362 PHE C CA 1
ATOM 2175 C C . PHE C 1 32 ? 67.234 -60.243 20.590 1.00 49.95 362 PHE C C 1
ATOM 2176 O O . PHE C 1 32 ? 66.388 -61.117 20.769 1.00 48.07 362 PHE C O 1
ATOM 2184 N N . GLN C 1 33 ? 67.197 -59.062 21.198 1.00 47.03 363 GLN C N 1
ATOM 2185 C CA . GLN C 1 33 ? 66.189 -58.727 22.200 1.00 53.46 363 GLN C CA 1
ATOM 2186 C C . GLN C 1 33 ? 64.762 -58.790 21.647 1.00 53.85 363 GLN C C 1
ATOM 2187 O O . GLN C 1 33 ? 63.801 -58.939 22.403 1.00 61.79 363 GLN C O 1
ATOM 2193 N N . SER C 1 34 ? 64.631 -58.684 20.329 1.00 45.45 364 SER C N 1
ATOM 2194 C CA . SER C 1 34 ? 63.324 -58.690 19.683 1.00 45.08 364 SER C CA 1
ATOM 2195 C C . SER C 1 34 ? 62.799 -60.101 19.414 1.00 49.44 364 SER C C 1
ATOM 2196 O O . SER C 1 34 ? 61.693 -60.263 18.899 1.00 46.16 364 SER C O 1
ATOM 2199 N N . ALA C 1 35 ? 63.591 -61.115 19.758 1.00 46.29 365 ALA C N 1
ATOM 2200 C CA . ALA C 1 35 ? 63.237 -62.502 19.456 1.00 41.81 365 ALA C CA 1
ATOM 2201 C C . ALA C 1 35 ? 61.927 -62.908 20.118 1.00 45.47 365 ALA C C 1
ATOM 2202 O O . ALA C 1 35 ? 61.035 -63.452 19.464 1.00 45.10 365 ALA C O 1
ATOM 2204 N N . GLU C 1 36 ? 61.817 -62.635 21.414 1.00 44.78 366 GLU C N 1
ATOM 2205 C CA . GLU C 1 36 ? 60.637 -63.015 22.181 1.00 48.52 366 GLU C CA 1
ATOM 2206 C C . GLU C 1 36 ? 59.370 -62.378 21.631 1.00 43.77 366 GLU C C 1
ATOM 2207 O O . GLU C 1 36 ? 58.343 -63.039 21.495 1.00 37.80 366 GLU C O 1
ATOM 2213 N N . VAL C 1 37 ? 59.444 -61.095 21.302 1.00 36.65 367 VAL C N 1
ATOM 2214 C CA . VAL C 1 37 ? 58.254 -60.388 20.861 1.00 34.90 367 VAL C CA 1
ATOM 2215 C C . VAL C 1 37 ? 57.849 -60.819 19.445 1.00 38.68 367 VAL C C 1
ATOM 2216 O O . VAL C 1 37 ? 56.672 -60.779 19.090 1.00 36.24 367 VAL C O 1
ATOM 2220 N N . LEU C 1 38 ? 58.816 -61.273 18.655 1.00 36.73 368 LEU C N 1
ATOM 2221 C CA . LEU C 1 38 ? 58.524 -61.766 17.315 1.00 32.65 368 LEU C CA 1
ATOM 2222 C C . LEU C 1 38 ? 57.855 -63.139 17.359 1.00 37.25 368 LEU C C 1
ATOM 2223 O O . LEU C 1 38 ? 56.956 -63.422 16.567 1.00 36.56 368 LEU C O 1
ATOM 2228 N N . ASN C 1 39 ? 58.297 -63.991 18.280 1.00 35.26 369 ASN C N 1
ATOM 2229 C CA . ASN C 1 39 ? 57.648 -65.280 18.484 1.00 36.90 369 ASN C CA 1
ATOM 2230 C C . ASN C 1 39 ? 56.205 -65.068 18.904 1.00 39.27 369 ASN C C 1
ATOM 2231 O O . ASN C 1 39 ? 55.304 -65.794 18.486 1.00 39.71 369 ASN C O 1
ATOM 2236 N N . GLN C 1 40 ? 56.001 -64.054 19.735 1.00 37.96 370 GLN C N 1
ATOM 2237 C CA . GLN C 1 40 ? 54.677 -63.694 20.212 1.00 42.10 370 GLN C CA 1
ATOM 2238 C C . GLN C 1 40 ? 53.795 -63.251 19.047 1.00 39.72 370 GLN C C 1
ATOM 2239 O O . GLN C 1 40 ? 52.606 -63.565 18.997 1.00 41.94 370 GLN C O 1
ATOM 2245 N N . ILE C 1 41 ? 54.393 -62.532 18.104 1.00 35.53 371 ILE C N 1
ATOM 2246 C CA . ILE C 1 41 ? 53.681 -62.085 16.917 1.00 35.48 371 ILE C CA 1
ATOM 2247 C C . ILE C 1 41 ? 53.334 -63.261 16.001 1.00 37.70 371 ILE C C 1
ATOM 2248 O O . ILE C 1 41 ? 52.236 -63.323 15.439 1.00 24.11 371 ILE C O 1
ATOM 2253 N N . ILE C 1 42 ? 54.271 -64.193 15.863 1.00 25.86 372 ILE C N 1
ATOM 2254 C CA . ILE C 1 42 ? 54.054 -65.389 15.058 1.00 29.08 372 ILE C CA 1
ATOM 2255 C C . ILE C 1 42 ? 52.894 -66.210 15.619 1.00 31.83 372 ILE C C 1
ATOM 2256 O O . ILE C 1 42 ? 52.065 -66.724 14.864 1.00 27.51 372 ILE C O 1
ATOM 2261 N N . ASN C 1 43 ? 52.833 -66.324 16.944 1.00 29.76 373 ASN C N 1
ATOM 2262 C CA . ASN C 1 43 ? 51.768 -67.091 17.581 1.00 36.03 373 ASN C CA 1
ATOM 2263 C C . ASN C 1 43 ? 50.406 -66.462 17.324 1.00 38.64 373 ASN C C 1
ATOM 2264 O O . ASN C 1 43 ? 49.418 -67.166 17.118 1.00 33.91 373 ASN C O 1
ATOM 2269 N N . VAL C 1 44 ? 50.358 -65.133 17.333 1.00 35.46 374 VAL C N 1
ATOM 2270 C CA . VAL C 1 44 ? 49.127 -64.425 17.014 1.00 33.89 374 VAL C CA 1
ATOM 2271 C C . VAL C 1 44 ? 48.717 -64.708 15.573 1.00 31.49 374 VAL C C 1
ATOM 2272 O O . VAL C 1 44 ? 47.549 -64.976 15.294 1.00 35.84 374 VAL C O 1
ATOM 2276 N N . LEU C 1 45 ? 49.684 -64.674 14.659 1.00 24.00 375 LEU C N 1
ATOM 2277 C CA . LEU C 1 45 ? 49.385 -64.920 13.252 1.00 27.33 375 LEU C CA 1
ATOM 2278 C C . LEU C 1 45 ? 48.990 -66.380 13.014 1.00 31.74 375 LEU C C 1
ATOM 2279 O O . LEU C 1 45 ? 48.245 -66.678 12.082 1.00 26.11 375 LEU C O 1
ATOM 2284 N N . LYS C 1 46 ? 49.483 -67.285 13.854 1.00 24.69 376 LYS C N 1
ATOM 2285 C CA . LYS C 1 46 ? 49.086 -68.685 13.755 1.00 29.13 376 LYS C CA 1
ATOM 2286 C C . LYS C 1 46 ? 47.680 -68.895 14.305 1.00 34.31 376 LYS C C 1
ATOM 2287 O O . LYS C 1 46 ? 47.015 -69.871 13.961 1.00 30.82 376 LYS C O 1
ATOM 2293 N N . LYS C 1 47 ? 47.226 -67.982 15.160 1.00 38.04 377 LYS C N 1
ATOM 2294 C CA . LYS C 1 47 ? 45.889 -68.091 15.742 1.00 37.34 377 LYS C CA 1
ATOM 2295 C C . LYS C 1 47 ? 44.832 -67.718 14.708 1.00 28.29 377 LYS C C 1
ATOM 2296 O O . LYS C 1 47 ? 43.690 -68.165 14.780 1.00 29.50 377 LYS C O 1
ATOM 2302 N N . TYR C 1 48 ? 45.227 -66.893 13.746 1.00 25.64 378 TYR C N 1
ATOM 2303 C CA . TYR C 1 48 ? 44.350 -66.494 12.656 1.00 27.67 378 TYR C CA 1
ATOM 2304 C C . TYR C 1 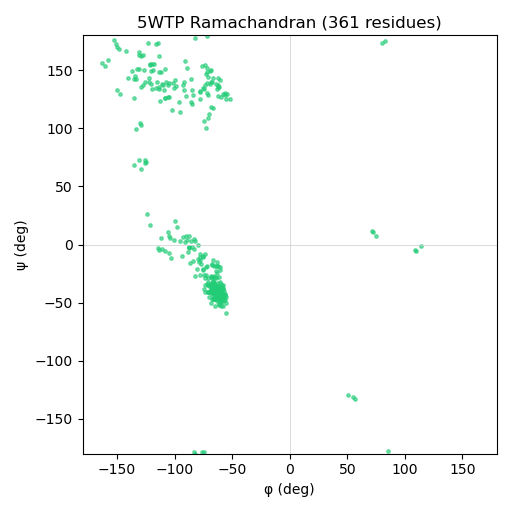48 ? 45.007 -66.784 11.314 1.00 26.86 378 TYR C C 1
ATOM 2305 O O . TYR C 1 48 ? 45.431 -65.862 10.617 1.00 35.74 378 TYR C O 1
ATOM 2314 N N . PRO C 1 49 ? 45.090 -68.074 10.946 1.00 28.26 379 PRO C N 1
ATOM 2315 C CA . PRO C 1 49 ? 45.822 -68.529 9.756 1.00 31.31 379 PRO C CA 1
ATOM 2316 C C . PRO C 1 49 ? 45.262 -68.005 8.432 1.00 33.74 379 PRO C C 1
ATOM 2317 O O . PRO C 1 49 ? 45.971 -68.027 7.429 1.00 32.33 379 PRO C O 1
ATOM 2321 N N . ASN C 1 50 ? 44.015 -67.547 8.434 1.00 35.28 380 ASN C N 1
ATOM 2322 C CA . ASN C 1 50 ? 43.363 -67.070 7.219 1.00 37.10 380 ASN C CA 1
ATOM 2323 C C . ASN C 1 50 ? 43.499 -65.561 7.028 1.00 33.09 380 ASN C C 1
ATOM 2324 O O . ASN C 1 50 ? 43.149 -65.029 5.975 1.00 27.02 380 ASN C O 1
ATOM 2329 N N . SER C 1 51 ? 43.999 -64.878 8.053 1.00 24.08 381 SER C N 1
ATOM 2330 C CA . SER C 1 51 ? 44.142 -63.425 8.020 1.00 23.51 381 SER C CA 1
ATOM 2331 C C . SER C 1 51 ? 45.448 -62.985 7.369 1.00 24.61 381 SER C C 1
ATOM 2332 O O . SER C 1 51 ? 46.484 -63.616 7.559 1.00 24.15 381 SER C O 1
ATOM 2335 N N . ARG C 1 52 ? 45.400 -61.890 6.617 1.00 25.55 382 ARG C N 1
ATOM 2336 C CA . ARG C 1 52 ? 46.607 -61.336 6.010 1.00 24.52 382 ARG C CA 1
ATOM 2337 C C . ARG C 1 52 ? 47.007 -60.032 6.694 1.00 24.06 382 ARG C C 1
ATOM 2338 O O . ARG C 1 52 ? 46.160 -59.302 7.214 1.00 27.45 382 ARG C O 1
ATOM 2346 N N . PHE C 1 53 ? 48.303 -59.745 6.691 1.00 22.97 383 PHE C N 1
ATOM 2347 C CA . PHE C 1 53 ? 48.832 -58.609 7.434 1.00 25.54 383 PHE C CA 1
ATOM 2348 C C . PHE C 1 53 ? 49.840 -57.804 6.633 1.00 29.85 383 PHE C C 1
ATOM 2349 O O . PHE C 1 53 ? 50.640 -58.351 5.875 1.00 28.80 383 PHE C O 1
ATOM 2357 N N . ARG C 1 54 ? 49.786 -56.490 6.813 1.00 18.95 384 ARG C N 1
ATOM 2358 C CA . ARG C 1 54 ? 50.765 -55.592 6.222 1.00 18.58 384 ARG C CA 1
ATOM 2359 C C . ARG C 1 54 ? 51.847 -55.289 7.250 1.00 18.09 384 ARG C C 1
ATOM 2360 O O . ARG C 1 54 ? 51.561 -54.818 8.353 1.00 21.81 384 ARG C O 1
ATOM 2368 N N . ILE C 1 55 ? 53.089 -55.587 6.896 1.00 24.68 385 ILE C N 1
ATOM 2369 C CA . ILE C 1 55 ? 54.222 -55.278 7.759 1.00 17.63 385 ILE C CA 1
ATOM 2370 C C . ILE C 1 55 ? 54.820 -53.944 7.323 1.00 18.85 385 ILE C C 1
ATOM 2371 O O . ILE C 1 55 ? 55.338 -53.820 6.214 1.00 26.32 385 ILE C O 1
ATOM 2376 N N . GLU C 1 56 ? 54.720 -52.944 8.196 1.00 18.34 386 GLU C N 1
ATOM 2377 C CA . GLU C 1 56 ? 55.119 -51.578 7.868 1.00 20.85 386 GLU C CA 1
ATOM 2378 C C . GLU C 1 56 ? 56.382 -51.138 8.600 1.00 29.57 386 GLU C C 1
ATOM 2379 O O . GLU C 1 56 ? 56.505 -51.317 9.813 1.00 24.79 386 GLU C O 1
ATOM 2385 N N . GLY C 1 57 ? 57.310 -50.547 7.855 1.00 25.63 387 GLY C N 1
ATOM 2386 C CA . GLY C 1 57 ? 58.502 -49.966 8.441 1.00 24.47 387 GLY C CA 1
ATOM 2387 C C . GLY C 1 57 ? 58.421 -48.451 8.469 1.00 23.78 387 GLY C C 1
ATOM 2388 O O . GLY C 1 57 ? 58.169 -47.814 7.442 1.00 18.60 387 GLY C O 1
ATOM 2389 N N . HIS C 1 58 ? 58.634 -47.876 9.649 1.00 21.53 388 HIS C N 1
ATOM 2390 C CA . HIS C 1 58 ? 58.570 -46.425 9.836 1.00 18.66 388 HIS C CA 1
ATOM 2391 C C . HIS C 1 58 ? 59.831 -45.877 10.499 1.00 25.29 388 HIS C C 1
ATOM 2392 O O . HIS C 1 58 ? 60.346 -46.464 11.445 1.00 24.67 388 HIS C O 1
ATOM 2399 N N . THR C 1 59 ? 60.316 -44.746 9.996 1.00 24.99 389 THR C N 1
ATOM 2400 C CA . THR C 1 59 ? 61.417 -44.024 10.615 1.00 25.10 389 THR C CA 1
ATOM 2401 C C . THR C 1 59 ? 60.946 -42.672 11.120 1.00 29.89 389 THR C C 1
ATOM 2402 O O . THR C 1 59 ? 59.806 -42.264 10.861 1.00 26.23 389 THR C O 1
ATOM 2406 N N . ASP C 1 60 ? 61.821 -41.964 11.828 1.00 19.33 390 ASP C N 1
ATOM 2407 C CA . ASP C 1 60 ? 61.557 -40.556 12.081 1.00 24.81 390 ASP C CA 1
ATOM 2408 C C . ASP C 1 60 ? 62.020 -39.778 10.851 1.00 25.86 390 ASP C C 1
ATOM 2409 O O . ASP C 1 60 ? 62.486 -40.369 9.873 1.00 19.74 390 ASP C O 1
ATOM 2414 N N . SER C 1 61 ? 61.889 -38.459 10.890 1.00 24.48 391 SER C N 1
ATOM 2415 C CA . SER C 1 61 ? 62.095 -37.672 9.687 1.00 20.67 391 SER C CA 1
ATOM 2416 C C . SER C 1 61 ? 63.509 -37.116 9.579 1.00 24.32 391 SER C C 1
ATOM 2417 O O . SER C 1 61 ? 63.810 -36.392 8.637 1.00 31.12 391 SER C O 1
ATOM 2420 N N . THR C 1 62 ? 64.378 -37.453 10.525 1.00 23.04 392 THR C N 1
ATOM 2421 C CA . THR C 1 62 ? 65.771 -37.032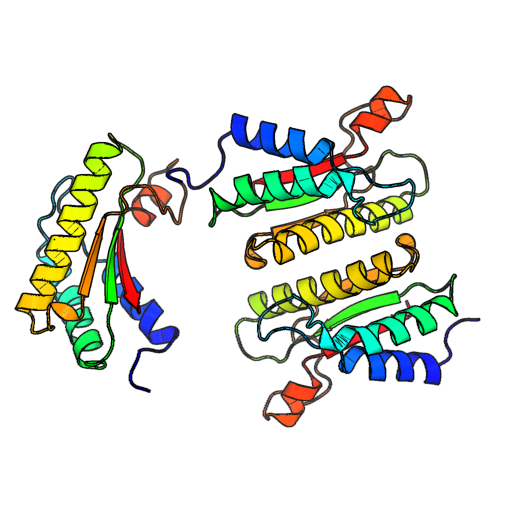 10.417 1.00 22.98 392 THR C CA 1
ATOM 2422 C C . THR C 1 62 ? 66.475 -37.850 9.342 1.00 31.56 392 THR C C 1
ATOM 2423 O O . THR C 1 62 ? 66.067 -38.971 9.042 1.00 29.74 392 THR C O 1
ATOM 2427 N N . GLY C 1 63 ? 67.524 -37.281 8.757 1.00 30.53 393 GLY C N 1
ATOM 2428 C CA . GLY C 1 63 ? 68.256 -37.948 7.697 1.00 25.20 393 GLY C CA 1
ATOM 2429 C C . GLY C 1 63 ? 67.568 -37.762 6.362 1.00 27.06 393 GLY C C 1
ATOM 2430 O O . GLY C 1 63 ? 66.482 -37.185 6.291 1.00 28.48 393 GLY C O 1
ATOM 2431 N N . LYS C 1 64 ? 68.200 -38.250 5.302 1.00 24.81 394 LYS C N 1
ATOM 2432 C CA . LYS C 1 64 ? 67.660 -38.112 3.952 1.00 24.97 394 LYS C CA 1
ATOM 2433 C C . LYS C 1 64 ? 66.434 -38.993 3.776 1.00 27.33 394 LYS C C 1
ATOM 2434 O O . LYS C 1 64 ? 66.484 -40.189 4.068 1.00 28.30 394 LYS C O 1
ATOM 2440 N N . LYS C 1 65 ? 65.339 -38.404 3.299 1.00 22.72 395 LYS C N 1
ATOM 2441 C CA . LYS C 1 65 ? 64.085 -39.132 3.162 1.00 27.95 395 LYS C CA 1
ATOM 2442 C C . LYS C 1 65 ? 64.255 -40.347 2.258 1.00 25.55 395 LYS C C 1
ATOM 2443 O O . LYS C 1 65 ? 63.748 -41.424 2.564 1.00 21.31 395 LYS C O 1
ATOM 2449 N N . ALA C 1 66 ? 64.982 -40.169 1.157 1.00 32.32 396 ALA C N 1
ATOM 2450 C CA . ALA C 1 66 ? 65.223 -41.254 0.211 1.00 29.61 396 ALA C CA 1
ATOM 2451 C C . ALA C 1 66 ? 65.885 -42.439 0.898 1.00 27.47 396 ALA C C 1
ATOM 2452 O O . ALA C 1 66 ? 65.543 -43.591 0.622 1.00 27.68 396 ALA C O 1
ATOM 2454 N N . LYS C 1 67 ? 66.822 -42.158 1.800 1.00 31.29 397 LYS C N 1
ATOM 2455 C CA . LYS C 1 67 ? 67.512 -43.221 2.530 1.00 25.71 397 LYS C CA 1
ATOM 2456 C C . LYS C 1 67 ? 66.599 -43.846 3.576 1.00 22.88 397 LYS C C 1
ATOM 2457 O O . LYS C 1 67 ? 66.676 -45.043 3.841 1.00 23.59 397 LYS C O 1
ATOM 2463 N N . ASN C 1 68 ? 65.735 -43.030 4.171 1.00 21.08 398 ASN C N 1
ATOM 2464 C CA . ASN C 1 68 ? 64.752 -43.544 5.115 1.00 20.29 398 ASN C CA 1
ATOM 2465 C C . ASN C 1 68 ? 63.753 -44.489 4.446 1.00 21.86 398 ASN C C 1
ATOM 2466 O O . ASN C 1 68 ? 63.320 -45.463 5.063 1.00 22.05 398 ASN C O 1
ATOM 2471 N N . MET C 1 69 ? 63.389 -44.207 3.195 1.00 19.17 399 MET C N 1
ATOM 2472 C CA . MET C 1 69 ? 62.458 -45.080 2.479 1.00 22.29 399 MET C CA 1
ATOM 2473 C C . MET C 1 69 ? 63.074 -46.460 2.310 1.00 23.33 399 MET C C 1
ATOM 2474 O O . MET C 1 69 ? 62.440 -47.483 2.575 1.00 22.38 399 MET C O 1
ATOM 2479 N N . ILE C 1 70 ? 64.328 -46.473 1.875 1.00 20.35 400 ILE C N 1
ATOM 2480 C CA . ILE C 1 70 ? 65.041 -47.715 1.616 1.00 23.54 400 ILE C CA 1
ATOM 2481 C C . ILE C 1 70 ? 65.278 -48.496 2.909 1.00 26.73 400 ILE C C 1
ATOM 2482 O O . ILE C 1 70 ? 65.013 -49.700 2.971 1.00 20.18 400 ILE C O 1
ATOM 2487 N N . LEU C 1 71 ? 65.757 -47.801 3.939 1.00 21.08 401 LEU C N 1
ATOM 2488 C CA . LEU C 1 71 ? 65.972 -48.410 5.246 1.00 21.65 401 LEU C CA 1
ATOM 2489 C C . LEU C 1 71 ? 64.692 -49.059 5.786 1.00 25.66 401 LEU C C 1
ATOM 2490 O O . LEU C 1 71 ? 64.699 -50.221 6.195 1.00 22.61 401 LEU C O 1
ATOM 2495 N N . SER C 1 72 ? 63.601 -48.296 5.777 1.00 19.13 402 SER C N 1
ATOM 2496 C CA . SER C 1 72 ? 62.327 -48.754 6.311 1.00 21.17 402 SER C CA 1
ATOM 2497 C C . SER C 1 72 ? 61.766 -49.923 5.505 1.00 20.54 402 SER C C 1
ATOM 2498 O O . SER C 1 72 ? 61.125 -50.808 6.060 1.00 21.67 402 SER C O 1
ATOM 2501 N N . GLN C 1 73 ? 62.001 -49.920 4.196 1.00 19.05 403 GLN C N 1
ATOM 2502 C CA . GLN C 1 73 ? 61.595 -51.047 3.363 1.00 22.16 403 GLN C CA 1
ATOM 2503 C C . GLN C 1 73 ? 62.380 -52.299 3.745 1.00 20.03 403 GLN C C 1
ATOM 2504 O O . GLN C 1 73 ? 61.803 -53.375 3.919 1.00 23.82 403 GLN C O 1
ATOM 2510 N N . ASN C 1 74 ? 63.696 -52.149 3.877 1.00 19.67 404 ASN C N 1
ATOM 2511 C CA . ASN C 1 74 ? 64.560 -53.266 4.251 1.00 22.93 404 ASN C CA 1
ATOM 2512 C C . ASN C 1 74 ? 64.178 -53.844 5.608 1.00 24.20 404 ASN C C 1
ATOM 2513 O O . ASN C 1 74 ? 64.277 -55.056 5.824 1.00 24.92 404 ASN C O 1
ATOM 2518 N N . ARG C 1 75 ? 63.724 -52.984 6.518 1.00 20.08 405 ARG C N 1
ATOM 2519 C CA . ARG C 1 75 ? 63.334 -53.447 7.847 1.00 16.19 405 ARG C CA 1
ATOM 2520 C C . ARG C 1 75 ? 62.009 -54.202 7.812 1.00 23.65 405 ARG C C 1
ATOM 2521 O O . ARG C 1 75 ? 61.858 -55.227 8.477 1.00 28.45 405 ARG C O 1
ATOM 2529 N N . ALA C 1 76 ? 61.051 -53.704 7.036 1.00 19.52 406 ALA C N 1
ATOM 2530 C CA . ALA C 1 76 ? 59.791 -54.421 6.858 1.00 21.52 406 ALA C CA 1
ATOM 2531 C C . ALA C 1 76 ? 60.041 -55.768 6.179 1.00 18.78 406 ALA C C 1
ATOM 2532 O O . ALA C 1 76 ? 59.459 -56.784 6.558 1.00 19.76 406 ALA C O 1
ATOM 2534 N N . ASP C 1 77 ? 60.909 -55.762 5.173 1.00 22.10 407 ASP C N 1
ATOM 2535 C CA . ASP C 1 77 ? 61.269 -56.982 4.464 1.00 17.74 407 ASP C CA 1
ATOM 2536 C C . ASP C 1 77 ? 61.872 -58.003 5.419 1.00 25.33 407 ASP C C 1
ATOM 2537 O O . ASP C 1 77 ? 61.560 -59.190 5.347 1.00 30.98 407 ASP C O 1
ATOM 2542 N N . ALA C 1 78 ? 62.738 -57.531 6.313 1.00 26.50 408 ALA C N 1
ATOM 2543 C CA . ALA C 1 78 ? 63.409 -58.405 7.266 1.00 24.67 408 ALA C CA 1
ATOM 2544 C C . ALA C 1 78 ? 62.397 -59.051 8.202 1.00 25.62 408 ALA C C 1
ATOM 2545 O O . ALA C 1 78 ? 62.511 -60.230 8.523 1.00 23.59 408 ALA C O 1
ATOM 2547 N N . VAL C 1 79 ? 61.401 -58.282 8.627 1.00 19.20 409 VAL C N 1
ATOM 2548 C CA . VAL C 1 79 ? 60.391 -58.813 9.530 1.00 22.99 409 VAL C CA 1
ATOM 2549 C C . VAL C 1 79 ? 59.539 -59.866 8.826 1.00 21.89 409 VAL C C 1
ATOM 2550 O O . VAL C 1 79 ? 59.236 -60.905 9.405 1.00 20.47 409 VAL C O 1
ATOM 2554 N N . LYS C 1 80 ? 59.182 -59.607 7.572 1.00 20.46 410 LYS C N 1
ATOM 2555 C CA . LYS C 1 80 ? 58.438 -60.582 6.783 1.00 19.89 410 LYS C CA 1
ATOM 2556 C C . LYS C 1 80 ? 59.205 -61.893 6.642 1.00 22.14 410 LYS C C 1
ATOM 2557 O O . LYS C 1 80 ? 58.633 -62.971 6.798 1.00 28.12 410 LYS C O 1
ATOM 2563 N N . VAL C 1 81 ? 60.496 -61.793 6.344 1.00 21.39 411 VAL C N 1
ATOM 2564 C CA . VAL C 1 81 ? 61.344 -62.973 6.199 1.00 19.68 411 VAL C CA 1
ATOM 2565 C C . VAL C 1 81 ? 61.384 -63.773 7.498 1.00 22.44 411 VAL C C 1
ATOM 2566 O O . VAL C 1 81 ? 61.288 -65.003 7.484 1.00 21.39 411 VAL C O 1
ATOM 2570 N N . TYR C 1 82 ? 61.521 -63.061 8.614 1.00 24.12 412 TYR C N 1
ATOM 2571 C CA . TYR C 1 82 ? 61.549 -63.678 9.938 1.00 29.98 412 TYR C CA 1
ATOM 2572 C C . TYR C 1 82 ? 60.261 -64.459 10.208 1.00 30.90 412 TYR C C 1
ATOM 2573 O O . TYR C 1 82 ? 60.301 -65.604 10.670 1.00 25.65 412 TYR C O 1
ATOM 2582 N N . LEU C 1 83 ? 59.120 -63.846 9.910 1.00 25.53 413 LEU C N 1
ATOM 2583 C CA . LEU C 1 83 ? 57.840 -64.507 10.133 1.00 27.20 413 LEU C CA 1
ATOM 2584 C C . LEU C 1 83 ? 57.696 -65.720 9.209 1.00 24.47 413 LEU C C 1
ATOM 2585 O O . LEU C 1 83 ? 57.210 -66.773 9.630 1.00 26.34 413 LEU C O 1
ATOM 2590 N N . ILE C 1 84 ? 58.124 -65.565 7.958 1.00 27.90 414 ILE C N 1
ATOM 2591 C CA . ILE C 1 84 ? 58.132 -66.666 6.991 1.00 25.62 414 ILE C CA 1
ATOM 2592 C C . ILE C 1 84 ? 58.955 -67.844 7.509 1.00 27.05 414 ILE C C 1
ATOM 2593 O O . ILE C 1 84 ? 58.511 -68.996 7.475 1.00 25.73 414 ILE C O 1
ATOM 2598 N N . GLN C 1 85 ? 60.154 -67.546 7.997 1.00 32.09 415 GLN C N 1
ATOM 2599 C CA . GLN C 1 85 ? 61.008 -68.562 8.601 1.00 28.54 415 GLN C CA 1
ATOM 2600 C C . GLN C 1 85 ? 60.347 -69.150 9.845 1.00 28.59 415 GLN C C 1
ATOM 2601 O O . GLN C 1 85 ? 60.634 -70.277 10.231 1.00 30.21 415 GLN C O 1
ATOM 2607 N N . GLY C 1 86 ? 59.450 -68.384 10.458 1.00 32.96 416 GLY C N 1
ATOM 2608 C CA . GLY C 1 86 ? 58.730 -68.843 11.631 1.00 29.82 416 GLY C CA 1
ATOM 2609 C C . GLY C 1 86 ? 57.482 -69.652 11.312 1.00 32.76 416 GLY C C 1
ATOM 2610 O O . GLY C 1 86 ? 56.751 -70.044 12.220 1.00 28.16 416 GLY C O 1
ATOM 2611 N N . GLY C 1 87 ? 57.227 -69.890 10.026 1.00 28.30 417 GLY C N 1
ATOM 2612 C CA . GLY C 1 87 ? 56.135 -70.756 9.614 1.00 27.78 417 GLY C CA 1
ATOM 2613 C C . GLY C 1 87 ? 54.937 -70.065 8.978 1.00 32.38 417 GLY C C 1
ATOM 2614 O O . GLY C 1 87 ? 54.005 -70.725 8.520 1.00 31.84 417 GLY C O 1
ATOM 2615 N N . ILE C 1 88 ? 54.957 -68.737 8.944 1.00 34.23 418 ILE C N 1
ATOM 2616 C CA . ILE C 1 88 ? 53.868 -67.975 8.343 1.00 28.63 418 ILE C CA 1
ATOM 2617 C C . ILE C 1 88 ? 53.968 -67.987 6.820 1.00 29.10 418 ILE C C 1
ATOM 2618 O O . ILE C 1 88 ? 55.007 -67.624 6.263 1.00 25.93 418 ILE C O 1
ATOM 2623 N N . ASP C 1 89 ? 52.895 -68.412 6.151 1.00 25.23 419 ASP C N 1
ATOM 2624 C CA . ASP C 1 89 ? 52.852 -68.405 4.685 1.00 29.54 419 ASP C CA 1
ATOM 2625 C C . ASP C 1 89 ? 53.173 -67.015 4.136 1.00 29.25 419 ASP C C 1
ATOM 2626 O O . ASP C 1 89 ? 52.588 -66.019 4.564 1.00 28.70 419 ASP C O 1
ATOM 2631 N N . ALA C 1 90 ? 54.109 -66.965 3.192 1.00 23.27 420 ALA C N 1
ATOM 2632 C CA . ALA C 1 90 ? 54.603 -65.708 2.637 1.00 25.59 420 ALA C CA 1
ATOM 2633 C C . ALA C 1 90 ? 53.494 -64.873 2.003 1.00 24.82 420 ALA C C 1
ATOM 2634 O O . ALA C 1 90 ? 53.449 -63.649 2.175 1.00 27.62 420 ALA C O 1
ATOM 2636 N N . GLY C 1 91 ? 52.603 -65.536 1.270 1.00 26.61 421 GLY C N 1
ATOM 2637 C CA . GLY C 1 91 ? 51.502 -64.867 0.595 1.00 22.74 421 GLY C CA 1
ATOM 2638 C C . GLY C 1 91 ? 50.558 -64.126 1.526 1.00 22.47 421 GLY C C 1
ATOM 2639 O O . GLY C 1 91 ? 49.813 -63.248 1.093 1.00 26.10 421 GLY C O 1
ATOM 2640 N N . ARG C 1 92 ? 50.591 -64.475 2.808 1.00 23.43 422 ARG C N 1
ATOM 2641 C CA . ARG C 1 92 ? 49.776 -63.801 3.812 1.00 22.49 422 ARG C CA 1
ATOM 2642 C C . ARG C 1 92 ? 50.328 -62.424 4.176 1.00 24.32 422 ARG C C 1
ATOM 2643 O O . ARG C 1 92 ? 49.664 -61.649 4.860 1.00 23.52 422 ARG C O 1
ATOM 2651 N N . LEU C 1 93 ? 51.538 -62.115 3.718 1.00 20.51 423 LEU C N 1
ATOM 2652 C CA . LEU C 1 93 ? 52.236 -60.918 4.187 1.00 19.52 423 LEU C CA 1
ATOM 2653 C C . LEU C 1 93 ? 52.628 -59.938 3.078 1.00 20.28 423 LEU C C 1
ATOM 2654 O O . LEU C 1 93 ? 53.062 -60.347 2.001 1.00 26.14 423 LEU C O 1
ATOM 2659 N N . GLU C 1 94 ? 52.481 -58.644 3.362 1.00 21.93 424 GLU C N 1
ATOM 2660 C CA . GLU C 1 94 ? 53.038 -57.581 2.520 1.00 27.13 424 GLU C CA 1
ATOM 2661 C C . GLU C 1 94 ? 54.012 -56.758 3.351 1.00 23.74 424 GLU C C 1
ATOM 2662 O O . GLU C 1 94 ? 53.693 -56.376 4.477 1.00 26.69 424 GLU C O 1
ATOM 2668 N N . SER C 1 95 ? 55.190 -56.477 2.808 1.00 23.25 425 SER C N 1
ATOM 2669 C CA . SER C 1 95 ? 56.140 -55.621 3.503 1.00 17.79 425 SER C CA 1
ATOM 2670 C C . SER C 1 95 ? 56.245 -54.268 2.814 1.00 23.83 425 SER C C 1
ATOM 2671 O O . SER C 1 95 ? 56.516 -54.195 1.615 1.00 31.75 425 SER C O 1
ATOM 2674 N N . GLN C 1 96 ? 56.039 -53.201 3.583 1.00 20.24 426 GLN C N 1
ATOM 2675 C CA . GLN C 1 96 ? 56.090 -51.851 3.041 1.00 19.90 426 GLN C CA 1
ATOM 2676 C C . GLN C 1 96 ? 56.879 -50.882 3.923 1.00 24.80 426 GLN C C 1
ATOM 2677 O O . GLN C 1 96 ? 56.608 -50.735 5.118 1.00 20.38 426 GLN C O 1
ATOM 2683 N N . GLY C 1 97 ? 57.858 -50.215 3.321 1.00 23.01 427 GLY C N 1
ATOM 2684 C CA . GLY C 1 97 ? 58.584 -49.161 4.005 1.00 19.84 427 GLY C CA 1
ATOM 2685 C C . GLY C 1 97 ? 57.895 -47.833 3.758 1.00 20.86 427 GLY C C 1
ATOM 2686 O O . GLY C 1 97 ? 57.621 -47.479 2.615 1.00 24.60 427 GLY C O 1
ATOM 2687 N N . PHE C 1 98 ? 57.602 -47.102 4.829 1.00 23.76 428 PHE C N 1
ATOM 2688 C CA . PHE C 1 98 ? 56.947 -45.803 4.711 1.00 23.77 428 PHE C CA 1
ATOM 2689 C C . PHE C 1 98 ? 57.927 -44.651 4.900 1.00 25.95 428 PHE C C 1
ATOM 2690 O O . PHE C 1 98 ? 57.599 -43.491 4.632 1.00 22.90 428 PHE C O 1
ATOM 2698 N N . GLY C 1 99 ? 59.130 -44.973 5.364 1.00 27.02 429 GLY C N 1
ATOM 2699 C CA . GLY C 1 99 ? 60.071 -43.946 5.762 1.00 26.75 429 GLY C CA 1
ATOM 2700 C C . GLY C 1 99 ? 59.440 -43.064 6.824 1.00 25.83 429 GLY C C 1
ATOM 2701 O O . GLY C 1 99 ? 58.835 -43.568 7.772 1.00 21.27 429 GLY C O 1
ATOM 2702 N N . PRO C 1 100 ? 59.559 -41.739 6.662 1.00 22.96 430 PRO C N 1
ATOM 2703 C CA . PRO C 1 100 ? 58.998 -40.769 7.608 1.00 23.73 430 PRO C CA 1
ATOM 2704 C C . PRO C 1 100 ? 57.568 -40.346 7.276 1.00 26.08 430 PRO C C 1
ATOM 2705 O O . PRO C 1 100 ? 57.046 -39.435 7.920 1.00 32.07 430 PRO C O 1
ATOM 2709 N N . GLU C 1 101 ? 56.943 -40.994 6.298 1.00 22.70 431 GLU C N 1
ATOM 2710 C CA . GLU C 1 101 ? 55.696 -40.479 5.730 1.00 24.76 431 GLU C CA 1
ATOM 2711 C C . GLU C 1 101 ? 54.466 -40.610 6.625 1.00 24.06 431 GLU C C 1
ATOM 2712 O O . GLU C 1 101 ? 53.476 -39.913 6.408 1.00 26.01 431 GLU C O 1
ATOM 2718 N N . LYS C 1 102 ? 54.514 -41.489 7.621 1.00 26.52 432 LYS C N 1
ATOM 2719 C CA . LYS C 1 102 ? 53.359 -41.678 8.503 1.00 25.90 432 LYS C CA 1
ATOM 2720 C C . LYS C 1 102 ? 53.721 -41.513 9.975 1.00 24.85 432 LYS C C 1
ATOM 2721 O O . LYS C 1 102 ? 53.720 -42.487 10.729 1.00 29.08 432 LYS C O 1
ATOM 2727 N N . PRO C 1 103 ? 54.026 -40.277 10.394 1.00 27.58 433 PRO C N 1
ATOM 2728 C CA . PRO C 1 103 ? 54.349 -40.063 11.808 1.00 25.54 433 PRO C CA 1
ATOM 2729 C C . PRO C 1 103 ? 53.109 -40.148 12.693 1.00 26.92 433 PRO C C 1
ATOM 2730 O O . PRO C 1 103 ? 52.017 -39.782 12.259 1.00 23.51 433 PRO C O 1
ATOM 2734 N N . ILE C 1 104 ? 53.285 -40.639 13.915 1.00 28.69 434 ILE C N 1
ATOM 2735 C CA . ILE C 1 104 ? 52.214 -40.651 14.903 1.00 24.07 434 ILE C CA 1
ATOM 2736 C C . ILE C 1 104 ? 52.539 -39.667 16.021 1.00 29.31 434 ILE C C 1
ATOM 2737 O O . ILE C 1 104 ? 51.733 -39.457 16.927 1.00 29.77 434 ILE C O 1
ATOM 2742 N N . ALA C 1 105 ? 53.727 -39.069 15.947 1.00 23.61 435 ALA C N 1
ATOM 2743 C CA . ALA C 1 105 ? 54.138 -38.048 16.906 1.00 26.75 435 ALA C CA 1
ATOM 2744 C C . ALA C 1 105 ? 55.110 -37.049 16.271 1.00 23.93 435 ALA C C 1
ATOM 2745 O O . ALA C 1 105 ? 55.564 -37.241 15.143 1.00 26.55 435 ALA C O 1
ATOM 2747 N N . SER C 1 106 ? 55.426 -35.988 17.007 1.00 25.65 436 SER C N 1
ATOM 2748 C CA . SER C 1 106 ? 56.275 -34.913 16.504 1.00 25.36 436 SER C CA 1
ATOM 2749 C C . SER C 1 106 ? 57.722 -35.353 16.304 1.00 30.97 436 SER C C 1
ATOM 2750 O O . SER C 1 106 ? 58.270 -36.086 17.121 1.00 29.16 436 SER C O 1
ATOM 2753 N N . ASN C 1 107 ? 58.339 -34.897 15.218 1.00 29.60 437 ASN C N 1
ATOM 2754 C CA . ASN C 1 107 ? 59.751 -35.169 14.972 1.00 23.88 437 ASN C CA 1
ATOM 2755 C C . ASN C 1 107 ? 60.660 -34.103 15.586 1.00 25.13 437 ASN C C 1
ATOM 2756 O O . ASN C 1 107 ? 61.883 -34.145 15.426 1.00 26.10 437 ASN C O 1
ATOM 2761 N N . LYS C 1 108 ? 60.055 -33.156 16.295 1.00 26.35 438 LYS C N 1
ATOM 2762 C CA . LYS C 1 108 ? 60.786 -32.018 16.840 1.00 32.60 438 LYS C CA 1
ATOM 2763 C C . LYS C 1 108 ? 61.591 -32.365 18.088 1.00 38.73 438 LYS C C 1
ATOM 2764 O O . LYS C 1 108 ? 62.481 -31.613 18.476 1.00 44.59 438 LYS C O 1
ATOM 2770 N N . ASN C 1 109 ? 61.284 -33.495 18.717 1.00 38.46 439 ASN C N 1
ATOM 2771 C CA . ASN C 1 109 ? 62.035 -33.921 19.897 1.00 35.34 439 ASN C CA 1
ATOM 2772 C C . ASN C 1 109 ? 62.242 -35.434 19.951 1.00 34.49 439 ASN C C 1
ATOM 2773 O O . ASN C 1 109 ? 61.605 -36.187 19.215 1.00 33.50 439 ASN C O 1
ATOM 2778 N N . LYS C 1 110 ? 63.139 -35.865 20.833 1.00 32.61 440 LYS C N 1
ATOM 2779 C CA . LYS C 1 110 ? 63.548 -37.265 20.916 1.00 31.13 440 LYS C CA 1
ATOM 2780 C C . LYS C 1 110 ? 62.395 -38.209 21.262 1.00 29.03 440 LYS C C 1
ATOM 2781 O O . LYS C 1 110 ? 62.331 -39.328 20.753 1.00 35.72 440 LYS C O 1
ATOM 2787 N N . LYS C 1 111 ? 61.490 -37.755 22.125 1.00 25.14 441 LYS C N 1
ATOM 2788 C CA . LYS C 1 111 ? 60.365 -38.576 22.561 1.00 30.86 441 LYS C CA 1
ATOM 2789 C C . LYS C 1 111 ? 59.434 -38.916 21.400 1.00 28.54 441 LYS C C 1
ATOM 2790 O O . LYS C 1 111 ? 58.988 -40.055 21.259 1.00 36.56 441 LYS C O 1
ATOM 2796 N N . GLY C 1 112 ? 59.149 -37.924 20.565 1.00 26.21 442 GLY C N 1
ATOM 2797 C CA . GLY C 1 112 ? 58.292 -38.132 19.417 1.00 25.47 442 GLY C CA 1
ATOM 2798 C C . GLY C 1 112 ? 58.949 -38.971 18.337 1.00 25.33 442 GLY C C 1
ATOM 2799 O O . GLY C 1 112 ? 58.311 -39.840 17.741 1.00 26.12 442 GLY C O 1
ATOM 2800 N N . ARG C 1 113 ? 60.228 -38.718 18.084 1.00 23.78 443 ARG C N 1
ATOM 2801 C CA . ARG C 1 113 ? 60.949 -39.446 17.047 1.00 28.73 443 ARG C CA 1
ATOM 2802 C C . ARG C 1 113 ? 61.056 -40.923 17.415 1.00 26.52 443 ARG C C 1
ATOM 2803 O O . ARG C 1 113 ? 60.977 -41.790 16.551 1.00 32.42 443 ARG C O 1
ATOM 2811 N N . GLU C 1 114 ? 61.225 -41.202 18.703 1.00 29.98 444 GLU C N 1
ATOM 2812 C CA . GLU C 1 114 ? 61.286 -42.579 19.179 1.00 33.29 444 GLU C CA 1
ATOM 2813 C C . GLU C 1 114 ? 59.975 -43.300 18.896 1.00 31.14 444 GLU C C 1
ATOM 2814 O O . GLU C 1 114 ? 59.964 -44.473 18.524 1.00 23.66 444 GLU C O 1
ATOM 2820 N N . LEU C 1 115 ? 58.873 -42.580 19.072 1.00 29.15 445 LEU C N 1
ATOM 2821 C CA . LEU C 1 115 ? 57.553 -43.122 18.786 1.00 27.10 445 LEU C CA 1
ATOM 2822 C C . LEU C 1 115 ? 57.365 -43.383 17.293 1.00 24.78 445 LEU C C 1
ATOM 2823 O O . LEU C 1 115 ? 56.751 -44.374 16.900 1.00 24.58 445 LEU C O 1
ATOM 2828 N N . ASN C 1 116 ? 57.900 -42.492 16.465 1.00 24.50 446 ASN C N 1
ATOM 2829 C CA . ASN C 1 116 ? 57.767 -42.628 15.022 1.00 18.63 446 ASN C CA 1
ATOM 2830 C C . ASN C 1 116 ? 58.580 -43.804 14.481 1.00 21.83 446 ASN C C 1
ATOM 2831 O O . ASN C 1 116 ? 58.179 -44.443 13.509 1.00 24.85 446 ASN C O 1
ATOM 2836 N N . ARG C 1 117 ? 59.725 -44.068 15.108 1.00 21.08 447 ARG C N 1
ATOM 2837 C CA . ARG C 1 117 ? 60.573 -45.201 14.742 1.00 24.09 447 ARG C CA 1
ATOM 2838 C C . ARG C 1 117 ? 59.919 -46.488 15.212 1.00 22.56 447 ARG C C 1
ATOM 2839 O O . ARG C 1 117 ? 60.002 -46.842 16.386 1.00 24.97 447 ARG C O 1
ATOM 2847 N N . ARG C 1 118 ? 59.271 -47.191 14.294 1.00 27.20 448 ARG C N 1
ATOM 2848 C CA . ARG C 1 118 ? 58.456 -48.328 14.685 1.00 24.99 448 ARG C CA 1
ATOM 2849 C C . ARG C 1 118 ? 58.238 -49.305 13.548 1.00 23.20 448 ARG C C 1
ATOM 2850 O O . ARG C 1 118 ? 58.381 -48.957 12.378 1.00 24.54 448 ARG C O 1
ATOM 2858 N N . VAL C 1 119 ? 57.897 -50.534 13.915 1.00 25.92 449 VAL C N 1
ATOM 2859 C CA . VAL C 1 119 ? 57.288 -51.471 12.991 1.00 22.32 449 VAL C CA 1
ATOM 2860 C C . VAL C 1 119 ? 55.810 -51.552 13.348 1.00 27.24 449 VAL C C 1
ATOM 2861 O O . VAL C 1 119 ? 55.452 -51.548 14.526 1.00 21.70 449 VAL C O 1
ATOM 2865 N N . GLU C 1 120 ? 54.948 -51.587 12.340 1.00 22.90 450 GLU C N 1
ATOM 2866 C CA . GLU C 1 120 ? 53.547 -51.898 12.580 1.00 17.36 450 GLU C CA 1
ATOM 2867 C C . GLU C 1 120 ? 53.186 -53.163 11.820 1.00 20.59 450 GLU C C 1
ATOM 2868 O O . GLU C 1 120 ? 53.784 -53.469 10.787 1.00 21.38 450 GLU C O 1
ATOM 2874 N N . ILE C 1 121 ? 52.231 -53.913 12.357 1.00 21.94 451 ILE C N 1
ATOM 2875 C CA . ILE C 1 121 ? 51.701 -55.080 11.672 1.00 27.12 451 ILE C CA 1
ATOM 2876 C C . ILE C 1 121 ? 50.185 -54.984 11.691 1.00 32.09 451 ILE C C 1
ATOM 2877 O O . ILE C 1 121 ? 49.555 -55.216 12.721 1.00 34.14 451 ILE C O 1
ATOM 2882 N N . ASN C 1 122 ? 49.610 -54.626 10.548 1.00 33.31 452 ASN C N 1
ATOM 2883 C CA . ASN C 1 122 ? 48.196 -54.300 10.466 1.00 28.32 452 ASN C CA 1
ATOM 2884 C C . ASN C 1 122 ? 47.403 -55.271 9.604 1.00 28.59 452 ASN C C 1
ATOM 2885 O O . ASN C 1 122 ? 47.860 -55.705 8.546 1.00 25.44 452 ASN C O 1
ATOM 2890 N N . LEU C 1 123 ? 46.207 -55.603 10.073 1.00 21.74 453 LEU C N 1
ATOM 2891 C CA . LEU C 1 123 ? 45.309 -56.489 9.354 1.00 19.55 453 LEU C CA 1
ATOM 2892 C C . LEU C 1 123 ? 44.878 -55.857 8.037 1.00 20.46 453 LEU C C 1
ATOM 2893 O O . LEU C 1 123 ? 44.595 -54.660 7.975 1.00 21.97 453 LEU C O 1
ATOM 2898 N N . ILE C 1 124 ? 44.844 -56.653 6.977 1.00 29.31 454 ILE C N 1
ATOM 2899 C CA . ILE C 1 124 ? 44.411 -56.144 5.681 1.00 31.20 454 ILE C CA 1
ATOM 2900 C C . ILE C 1 124 ? 43.414 -57.076 5.008 1.00 31.69 454 ILE C C 1
ATOM 2901 O O . ILE C 1 124 ? 43.216 -58.202 5.456 1.00 37.12 454 ILE C O 1
#

Radius of gyration: 24.94 Å; Cα contacts (8 Å, |Δi|>4): 727; chains: 3; bounding box: 68×72×35 Å

Nearest PDB structures (foldseek):
  5wtp-assembly2_B  TM=1.008E+00  e=1.005E-25  Capnocytophaga gingivalis ATCC 33624
  5wtl-assembly4_D  TM=9.967E-01  e=7.720E-23  Capnocytophaga gingivalis ATCC 33624
  6jfw-assembly2_B  TM=8.666E-01  e=1.884E-12  Pseudomonas aeruginosa PAO1
  5eb1-assembly2_D  TM=8.311E-01  e=1.838E-11  Pseudomonas aeruginosa PAO1
  4pwt-assembly1_A  TM=7.991E-01  e=6.357E-10  Yersinia pestis CO92

CATH classification: 3.30.1330.60

Sequence (367 aa):
GSEFEPDEKEQKQLNQYAKTILFDTGKATIKFQSAEVLNQIINVLKKYPNSRFRIEGHTDSTGKKAKNMILSQNRADAVKVYLIQGGIDAGRLESQGFGPEKPIASNKNKKGRELNRRVEINLIFEPDEKEQKQLNQYAKTILFDTGKATIKFQSAEVLNQIINVLKKYPNSRFRIEGHTDSTGKKAKNMILSQNRADAVKVYLIQGGIDAGRLESQGFGPEKPIASNKNKKGRELNRRVEINLIEFEPDEKEQKQLNQYAKTILFDTGKATIKFQSAEVLNQIINVLKKYPNSRFRIEGHTDSTGKKAKNMILSQNRADAVKVYLIQGGIDAGRLESQGFGPEKPIASNKNKKGRELNRRVEINLI

B-factor: mean 36.75, std 17.84, range [14.21, 177.14]

Solvent-accessible surface area: 19825 Å² total; per-residue (Å²): 50,35,80,32,38,1,68,126,152,22,42,132,69,1,41,102,56,0,124,73,6,112,32,63,139,27,118,2,41,28,62,160,104,3,25,122,26,0,70,71,0,12,80,10,0,112,102,14,64,70,1,80,1,72,0,10,1,9,9,13,54,77,66,164,118,69,96,13,48,33,12,0,49,2,26,0,2,3,0,8,13,60,0,20,127,28,56,5,92,26,32,19,8,74,16,82,3,42,0,25,92,116,74,105,30,58,38,190,78,163,161,4,50,114,83,0,111,24,5,33,2,32,44,79,242,124,3,96,84,99,26,60,66,72,2,28,104,49,0,88,71,12,78,26,58,136,53,116,7,28,35,71,168,103,2,37,150,26,0,78,76,0,12,87,14,0,103,127,24,87,144,7,79,0,74,0,7,0,3,8,12,58,89,60,160,108,66,149,15,53,79,34,0,50,6,28,0,2,8,0,1,11,70,0,11,111,28,51,4,78,5,12,20,0,59,17,86,4,48,0,23,101,87,73,79,29,62,36,114,82,123,153,3,58,102,76,0,114,12,4,12,2,34,50,85,174,143,86,2,79,131,144,29,58,128,70,1,40,101,49,0,117,66,7,78,30,57,138,49,124,27,84,44,78,186,142,1,35,145,20,0,82,75,0,12,71,28,0,116,133,20,78,107,7,94,0,68,0,11,1,8,10,11,41,76,61,149,98,71,149,14,54,112,34,0,61,69,28,0,53,27,0,45,87,81,0,62,156,25,55,4,100,47,61,25,5,75,30,78,8,23,0,4,58,103,9,79,14,24,24,158,77,166,162,4,48,104,76,0,115,23,4,34,1,32,41,74

Secondary structure (DSSP, 8-state):
---SS--HHHHHHHHHHHTT----TT--PPPTHHHHHHHHHHHHHTTSTT--EEEEEE--S-S-HHHHHHHHHHHHHHHHHHHHHTT--GGGEEEEEEETSS-SS-SSSHHHHHHHSEEEEEE-/----HHHHHHHHHHHTT--B-TTS-SBPGGGHHHHHHHHHHHTT-TT--EEEEEE--S-S-HHHHHHHHHHHHHHHHHHHHHTT--GGGEEEEE-TTSS-SS-TTSHHHHHHHSEEEEEE-/--S--HHHHHHHHHHHTT--B-TT-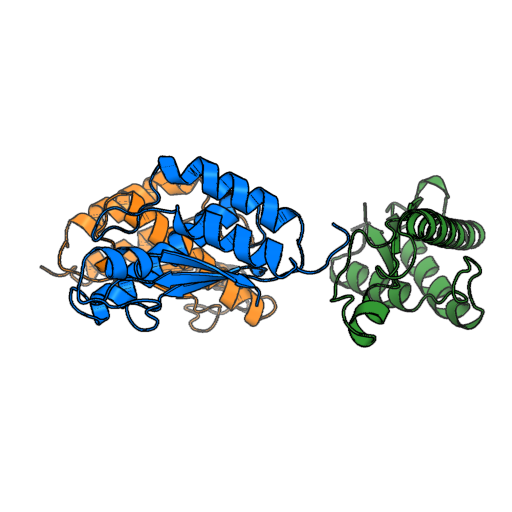-PBPGGGHHHHHHHHHHHHHSTT--EEEEEE--S-S-HHHHHHHHHHHHHHHHHHHHHTT--GGGEEEEEEETSS-SS-SSSHHHHHHHSEEEEEE-